Protein AF-A0A090M7R3-F1 (afdb_monomer_lite)

Structure (mmCIF, N/CA/C/O backbone):
data_AF-A0A090M7R3-F1
#
_entry.id   AF-A0A090M7R3-F1
#
loop_
_atom_site.group_PDB
_atom_site.id
_atom_site.type_symbol
_atom_site.label_atom_id
_atom_site.label_alt_id
_atom_site.label_comp_id
_atom_site.label_asym_id
_atom_site.label_entity_id
_atom_site.label_seq_id
_atom_site.pdbx_PDB_ins_code
_atom_site.Cartn_x
_atom_site.Cartn_y
_atom_site.Cartn_z
_atom_site.occupancy
_atom_site.B_iso_or_equiv
_atom_site.auth_seq_id
_atom_site.auth_comp_id
_atom_site.auth_asym_id
_atom_site.auth_atom_id
_atom_site.pdbx_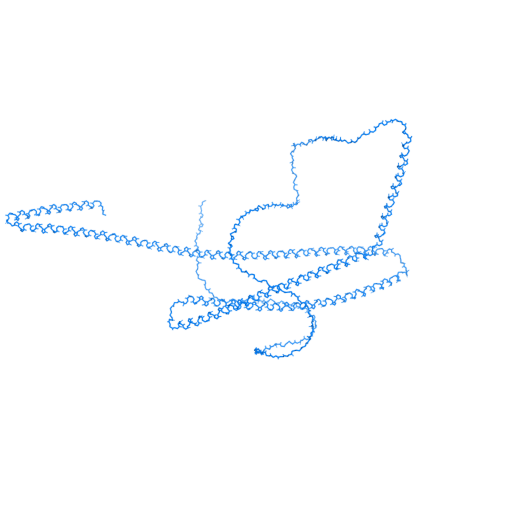PDB_model_num
ATOM 1 N N . MET A 1 1 ? 32.062 20.074 -54.751 1.00 52.44 1 MET A N 1
ATOM 2 C CA . MET A 1 1 ? 32.559 20.322 -56.121 1.00 52.44 1 MET A CA 1
ATOM 3 C C . MET A 1 1 ? 31.429 20.949 -56.916 1.00 52.44 1 MET A C 1
ATOM 5 O O . MET A 1 1 ? 30.383 20.323 -57.058 1.00 52.44 1 MET A O 1
ATOM 9 N N . THR A 1 2 ? 31.566 22.211 -57.304 1.00 64.62 2 THR A N 1
ATOM 10 C CA . THR A 1 2 ? 30.479 22.952 -57.955 1.00 64.62 2 THR A CA 1
ATOM 11 C C . THR A 1 2 ? 30.397 22.594 -59.444 1.00 64.62 2 THR A C 1
ATOM 13 O O . THR A 1 2 ? 31.370 22.126 -60.034 1.00 64.62 2 THR A O 1
ATOM 16 N N . LEU A 1 3 ? 29.242 22.816 -60.084 1.00 60.50 3 LEU A N 1
ATOM 17 C CA . LEU A 1 3 ? 29.067 22.643 -61.540 1.00 60.50 3 LEU A CA 1
ATOM 18 C C . LEU A 1 3 ? 30.106 23.433 -62.358 1.00 60.50 3 LEU A C 1
ATOM 20 O O . LEU A 1 3 ? 30.500 23.016 -63.443 1.00 60.50 3 LEU A O 1
ATOM 24 N N . ARG A 1 4 ? 30.589 24.550 -61.806 1.00 65.62 4 ARG A N 1
ATOM 25 C CA . ARG A 1 4 ? 31.608 25.407 -62.414 1.00 65.62 4 ARG A CA 1
ATOM 26 C C . ARG A 1 4 ? 32.982 24.733 -62.463 1.00 65.62 4 ARG A C 1
ATOM 28 O O . ARG A 1 4 ? 33.664 24.838 -63.478 1.00 65.62 4 ARG A O 1
ATOM 35 N N . ASP A 1 5 ? 33.333 23.984 -61.419 1.00 61.69 5 ASP A N 1
ATOM 36 C CA . ASP A 1 5 ? 34.605 23.254 -61.329 1.00 61.69 5 ASP A CA 1
ATOM 37 C C . ASP A 1 5 ? 34.645 22.071 -62.309 1.00 61.69 5 ASP A C 1
ATOM 39 O O . ASP A 1 5 ? 35.687 21.775 -62.891 1.00 61.69 5 ASP A O 1
ATOM 43 N N . ARG A 1 6 ? 33.495 21.421 -62.546 1.00 62.25 6 ARG A N 1
ATOM 44 C CA . ARG A 1 6 ? 33.372 20.342 -63.544 1.00 62.25 6 ARG A CA 1
ATOM 45 C C . ARG A 1 6 ? 33.555 20.858 -64.970 1.00 62.25 6 ARG A C 1
ATOM 47 O O . ARG A 1 6 ? 34.327 20.276 -65.724 1.00 62.25 6 ARG A O 1
ATOM 54 N N . ASN A 1 7 ? 32.917 21.978 -65.310 1.00 71.12 7 ASN A N 1
ATOM 55 C CA . ASN A 1 7 ? 33.027 22.566 -66.647 1.00 71.12 7 ASN A CA 1
ATOM 56 C C . ASN A 1 7 ? 34.453 23.055 -66.947 1.00 71.12 7 ASN A C 1
ATOM 58 O O . ASN A 1 7 ? 34.940 22.870 -68.059 1.00 71.12 7 ASN A O 1
ATOM 62 N N . ALA A 1 8 ? 35.145 23.633 -65.958 1.00 67.00 8 ALA A N 1
ATOM 63 C CA . ALA A 1 8 ? 36.537 24.051 -66.116 1.00 67.00 8 ALA A CA 1
ATOM 64 C C . ALA A 1 8 ? 37.472 22.852 -66.368 1.00 67.00 8 ALA A C 1
ATOM 66 O O . ALA A 1 8 ? 38.291 22.892 -67.289 1.00 67.00 8 ALA A O 1
ATOM 67 N N . ALA A 1 9 ? 37.303 21.759 -65.616 1.00 64.06 9 ALA A N 1
ATOM 68 C CA . ALA A 1 9 ? 38.081 20.538 -65.812 1.00 64.06 9 ALA A CA 1
ATOM 69 C C . ALA A 1 9 ? 37.839 19.912 -67.199 1.00 64.06 9 ALA A C 1
ATOM 71 O O . ALA A 1 9 ? 38.798 19.551 -67.877 1.00 64.06 9 ALA A O 1
ATOM 72 N N . GLU A 1 10 ? 36.588 19.848 -67.667 1.00 67.50 10 GLU A N 1
ATOM 73 C CA . GLU A 1 10 ? 36.268 19.330 -69.007 1.00 67.50 10 GLU A CA 1
ATOM 74 C C . GLU A 1 10 ? 36.893 20.161 -70.134 1.00 67.50 10 GLU A C 1
ATOM 76 O O . GLU A 1 10 ? 37.391 19.599 -71.112 1.00 67.50 10 GLU A O 1
ATOM 81 N N . THR A 1 11 ? 36.912 21.492 -70.001 1.00 71.94 11 THR A N 1
ATOM 82 C CA . THR A 1 11 ? 37.561 22.362 -70.996 1.00 71.94 11 THR A CA 1
ATOM 83 C C . THR A 1 11 ? 39.078 22.192 -71.024 1.00 71.94 11 THR A C 1
ATOM 85 O O . THR A 1 11 ? 39.667 22.204 -72.102 1.00 71.94 11 THR A O 1
ATOM 88 N N . MET A 1 12 ? 39.710 21.971 -69.868 1.00 67.50 12 MET A N 1
ATOM 89 C CA . MET A 1 12 ? 41.153 21.737 -69.787 1.00 67.50 12 MET A CA 1
ATOM 90 C C . MET A 1 12 ? 41.529 20.399 -70.438 1.00 67.50 12 MET A C 1
ATOM 92 O O . MET A 1 12 ? 42.394 20.362 -71.307 1.00 67.50 12 MET A O 1
ATOM 96 N N . TYR A 1 13 ? 40.784 19.332 -70.125 1.00 67.75 13 TYR A N 1
ATOM 97 C CA . TYR A 1 13 ? 40.975 18.014 -70.736 1.00 67.75 13 TYR A CA 1
ATOM 98 C C . TYR A 1 13 ? 40.784 18.030 -72.259 1.00 67.75 13 TYR A C 1
ATOM 100 O O . TYR A 1 13 ? 41.546 17.380 -72.971 1.00 67.75 13 TYR A O 1
ATOM 108 N N . ARG A 1 14 ? 39.797 18.770 -72.787 1.00 71.44 14 ARG A N 1
ATOM 109 C CA . ARG A 1 14 ? 39.617 18.902 -74.245 1.00 71.44 14 ARG A CA 1
ATOM 110 C C . ARG A 1 14 ? 40.792 19.608 -74.914 1.00 71.44 14 ARG A C 1
ATOM 112 O O . ARG A 1 14 ? 41.293 19.102 -75.914 1.00 71.44 14 ARG A O 1
ATOM 119 N N . ASN A 1 15 ? 41.257 20.718 -74.348 1.00 73.69 15 ASN A N 1
ATOM 120 C CA . ASN A 1 15 ? 42.380 21.471 -74.907 1.00 73.69 15 ASN A CA 1
ATOM 121 C C . ASN A 1 15 ? 43.685 20.656 -74.884 1.00 73.69 15 ASN A C 1
ATOM 123 O O . ASN A 1 15 ? 44.449 20.691 -75.850 1.00 73.69 15 ASN A O 1
ATOM 127 N N . ASP A 1 16 ? 43.909 19.871 -73.828 1.00 71.19 16 ASP A N 1
ATOM 128 C CA . ASP A 1 16 ? 45.069 18.982 -73.726 1.00 71.19 16 ASP A CA 1
ATOM 129 C C . ASP A 1 16 ? 45.014 17.854 -74.772 1.00 71.19 16 ASP A C 1
ATOM 131 O O . ASP A 1 16 ? 46.028 17.538 -75.397 1.00 71.19 16 ASP A O 1
ATOM 135 N N . ILE A 1 17 ? 43.829 17.289 -75.037 1.00 70.56 17 ILE A N 1
ATOM 136 C CA . ILE A 1 17 ? 43.627 16.270 -76.083 1.00 70.56 17 ILE A CA 1
ATOM 137 C C . ILE A 1 17 ? 43.855 16.861 -77.482 1.00 70.56 17 ILE A C 1
ATOM 139 O O . ILE A 1 17 ? 44.509 16.231 -78.318 1.00 70.56 17 ILE A O 1
ATOM 143 N N . GLU A 1 18 ? 43.352 18.067 -77.745 1.00 74.31 18 GLU A N 1
ATOM 144 C CA . GLU A 1 18 ? 43.515 18.745 -79.034 1.00 74.31 18 GLU A CA 1
ATOM 145 C C . GLU A 1 18 ? 44.986 19.097 -79.304 1.00 74.31 18 GLU A C 1
ATOM 147 O O . GLU A 1 18 ? 45.520 18.731 -80.357 1.00 74.31 18 GLU A O 1
ATOM 152 N N . GLY A 1 19 ? 45.688 19.695 -78.335 1.00 74.31 19 GLY A N 1
ATOM 153 C CA . GLY A 1 19 ? 47.118 20.004 -78.452 1.00 74.31 19 GLY A CA 1
ATOM 154 C C . GLY A 1 19 ? 47.991 18.755 -78.615 1.00 74.31 19 GLY A C 1
ATOM 155 O O . GLY A 1 19 ? 48.937 18.733 -79.410 1.00 74.31 19 GLY A O 1
ATOM 156 N N . PHE A 1 20 ? 47.633 17.673 -77.927 1.00 68.88 20 PHE A N 1
ATOM 157 C CA . PHE A 1 20 ? 48.304 16.387 -78.057 1.00 68.88 20 PHE A CA 1
ATOM 158 C C . PHE A 1 20 ? 48.081 15.750 -79.433 1.00 68.88 20 PHE A C 1
ATOM 160 O O . PHE A 1 20 ? 49.030 15.270 -80.054 1.00 68.88 20 PHE A O 1
ATOM 167 N N . SER A 1 21 ? 46.849 15.788 -79.949 1.00 74.38 21 SER A N 1
ATOM 168 C CA . SER A 1 21 ? 46.512 15.247 -81.271 1.00 74.38 21 SER A CA 1
ATOM 169 C C . SER A 1 21 ? 47.278 15.946 -82.401 1.00 74.38 21 SER A C 1
ATOM 171 O O . SER A 1 21 ? 47.771 15.281 -83.315 1.00 74.38 21 SER A O 1
ATOM 173 N N . ALA A 1 22 ? 47.475 17.263 -82.295 1.00 76.94 22 ALA A N 1
ATOM 174 C CA . ALA A 1 22 ? 48.275 18.037 -83.239 1.00 76.94 22 ALA A CA 1
ATOM 175 C C . ALA A 1 22 ? 49.771 17.666 -83.177 1.00 76.94 22 ALA A C 1
ATOM 177 O O . ALA A 1 22 ? 50.410 17.484 -84.215 1.00 76.94 22 ALA A O 1
ATOM 178 N N . SER A 1 23 ? 50.321 17.483 -81.971 1.00 75.44 23 SER A N 1
ATOM 179 C CA . SER A 1 23 ? 51.710 17.037 -81.763 1.00 75.44 23 SER A CA 1
ATOM 180 C C . SER A 1 23 ? 51.958 15.627 -82.316 1.00 75.44 23 SER A C 1
ATOM 182 O O . SER A 1 23 ? 52.967 15.369 -82.977 1.00 75.44 23 SER A O 1
ATOM 184 N N . LEU A 1 24 ? 51.000 14.722 -82.107 1.00 71.75 24 LEU A N 1
ATOM 185 C CA . LEU A 1 24 ? 51.016 13.344 -82.591 1.00 71.75 24 LEU A CA 1
ATOM 186 C C . LEU A 1 24 ? 51.032 13.274 -84.123 1.00 71.75 24 LEU A C 1
ATOM 188 O O . LEU A 1 24 ? 51.844 12.552 -84.701 1.00 71.75 24 LEU A O 1
ATOM 192 N N . LEU A 1 25 ? 50.157 14.048 -84.775 1.00 76.12 25 LEU A N 1
ATOM 193 C CA . LEU A 1 25 ? 50.083 14.150 -86.234 1.00 76.12 25 LEU A CA 1
ATOM 194 C C . LEU A 1 25 ? 51.375 14.735 -86.817 1.00 76.12 25 LEU A C 1
ATOM 196 O O . LEU A 1 25 ? 51.912 14.176 -87.770 1.00 76.12 25 LEU A O 1
ATOM 200 N N . GLY A 1 26 ? 51.944 15.764 -86.180 1.00 77.31 26 GLY A N 1
ATOM 201 C CA . GLY A 1 26 ? 53.227 16.340 -86.590 1.00 77.31 26 GLY A CA 1
ATOM 202 C C . GLY A 1 26 ? 54.393 15.342 -86.540 1.00 77.31 26 GLY A C 1
ATOM 203 O O . GLY A 1 26 ? 55.186 15.267 -87.480 1.00 77.31 26 GLY A O 1
ATOM 204 N N . LYS A 1 27 ? 54.485 14.518 -85.484 1.00 73.50 27 LYS A N 1
ATOM 205 C CA . LYS A 1 27 ? 55.501 13.449 -85.381 1.00 73.50 27 LYS A CA 1
ATOM 206 C C . LYS A 1 27 ? 55.290 12.346 -86.427 1.00 73.50 27 LYS A C 1
ATOM 208 O O . LYS A 1 27 ? 56.261 11.817 -86.970 1.00 73.50 27 LYS A O 1
ATOM 213 N N . LEU A 1 28 ? 54.033 12.009 -86.718 1.00 70.81 28 LEU A N 1
ATOM 214 C CA . LEU A 1 28 ? 53.645 11.024 -87.732 1.00 70.81 28 LEU A CA 1
ATOM 215 C C . LEU A 1 28 ? 54.036 11.471 -89.138 1.00 70.81 28 LEU A C 1
ATOM 217 O O . LEU A 1 28 ? 54.631 10.695 -89.883 1.00 70.81 28 LEU A O 1
ATOM 221 N N . ASP A 1 29 ? 53.738 12.719 -89.488 1.00 76.12 29 ASP A N 1
ATOM 222 C CA . ASP A 1 29 ? 54.040 13.266 -90.808 1.00 76.12 29 ASP A CA 1
ATOM 223 C C . ASP A 1 29 ? 55.552 13.442 -91.012 1.00 76.12 29 ASP A C 1
ATOM 225 O O . ASP A 1 29 ? 56.075 13.102 -92.077 1.00 76.12 29 ASP A O 1
ATOM 229 N N . ALA A 1 30 ? 56.291 13.822 -89.962 1.00 74.12 30 ALA A N 1
ATOM 230 C CA . ALA A 1 30 ? 57.753 13.834 -89.982 1.00 74.12 30 ALA A CA 1
ATOM 231 C C . ALA A 1 30 ? 58.340 12.429 -90.236 1.00 74.12 30 ALA A C 1
ATOM 233 O O . ALA A 1 30 ? 59.222 12.260 -91.080 1.00 74.12 30 ALA A O 1
ATOM 234 N N . ALA A 1 31 ? 57.824 11.391 -89.573 1.00 68.44 31 ALA A N 1
ATOM 235 C CA . ALA A 1 31 ? 58.311 10.021 -89.740 1.00 68.44 31 ALA A CA 1
ATOM 236 C C . ALA A 1 31 ? 57.903 9.380 -91.085 1.00 68.44 31 ALA A C 1
ATOM 238 O O . ALA A 1 31 ? 58.682 8.612 -91.660 1.00 68.44 31 ALA A O 1
ATOM 239 N N . ARG A 1 32 ? 56.732 9.748 -91.631 1.00 70.12 32 ARG A N 1
ATOM 240 C CA . ARG A 1 32 ? 56.309 9.396 -93.001 1.00 70.12 32 ARG A CA 1
ATOM 241 C C . ARG A 1 32 ? 57.237 10.004 -94.048 1.00 70.12 32 ARG A C 1
ATOM 243 O O . ARG A 1 32 ? 57.663 9.301 -94.959 1.00 70.12 32 ARG A O 1
ATOM 250 N N . SER A 1 33 ? 57.607 11.277 -93.884 1.00 74.25 33 SER A N 1
ATOM 251 C CA . SER A 1 33 ? 58.511 11.972 -94.813 1.00 74.25 33 SER A CA 1
ATOM 252 C C . SER A 1 33 ? 59.923 11.360 -94.862 1.00 74.25 33 SER A C 1
ATOM 254 O O . SER A 1 33 ? 60.611 11.468 -95.873 1.00 74.25 33 SER A O 1
ATOM 256 N N . ALA A 1 34 ? 60.326 10.645 -93.803 1.00 76.12 34 ALA A N 1
ATOM 257 C CA . ALA A 1 34 ? 61.606 9.946 -93.692 1.00 76.12 34 ALA A CA 1
ATOM 258 C C . ALA A 1 34 ? 61.572 8.462 -94.131 1.00 76.12 34 ALA A C 1
ATOM 260 O O . ALA A 1 34 ? 62.570 7.763 -93.963 1.00 76.12 34 ALA A O 1
ATOM 261 N N . GLY A 1 35 ? 60.443 7.947 -94.639 1.00 71.56 35 GLY A N 1
ATOM 262 C CA . GLY A 1 35 ? 60.320 6.563 -95.126 1.00 71.56 35 GLY A CA 1
ATOM 263 C C . GLY A 1 35 ? 60.264 5.468 -94.045 1.00 71.56 35 GLY A C 1
ATOM 264 O O . GLY A 1 35 ? 60.309 4.286 -94.382 1.00 71.56 35 GLY A O 1
ATOM 265 N N . ARG A 1 36 ? 60.141 5.820 -92.754 1.00 76.00 36 ARG A N 1
ATOM 266 C CA . ARG A 1 36 ? 60.159 4.885 -91.604 1.00 76.00 36 ARG A CA 1
ATOM 267 C C . ARG A 1 36 ? 58.757 4.617 -91.044 1.00 76.00 36 ARG A C 1
ATOM 269 O O . ARG A 1 36 ? 58.469 4.855 -89.873 1.00 76.00 36 ARG A O 1
ATOM 276 N N . TYR A 1 37 ? 57.870 4.115 -91.899 1.00 74.00 37 TYR A N 1
ATOM 277 C CA . TYR A 1 37 ? 56.444 3.938 -91.593 1.00 74.00 37 TYR A CA 1
ATOM 278 C C . TYR A 1 37 ? 56.167 3.003 -90.404 1.00 74.00 37 TYR A C 1
ATOM 280 O O . TYR A 1 37 ? 55.334 3.330 -89.562 1.00 74.00 37 TYR A O 1
ATOM 288 N N . GLY A 1 38 ? 56.901 1.890 -90.285 1.00 76.56 38 GLY A N 1
ATOM 289 C CA . GLY A 1 38 ? 56.720 0.945 -89.175 1.00 76.56 38 GLY A CA 1
ATOM 290 C C . GLY A 1 38 ? 57.105 1.528 -87.810 1.00 76.56 38 GLY A C 1
ATOM 291 O O . GLY A 1 38 ? 56.408 1.312 -86.823 1.00 76.56 38 GLY A O 1
ATOM 292 N N . GLU A 1 39 ? 58.172 2.329 -87.743 1.00 77.19 39 GLU A N 1
ATOM 293 C CA . GLU A 1 39 ? 58.585 3.000 -86.501 1.00 77.19 39 GLU A CA 1
ATOM 294 C C . GLU A 1 39 ? 57.583 4.087 -86.085 1.00 77.19 39 GLU A C 1
ATOM 296 O O . GLU A 1 39 ? 57.269 4.212 -84.900 1.00 77.19 39 GLU A O 1
ATOM 301 N N . ALA A 1 40 ? 57.042 4.831 -87.057 1.00 76.56 40 ALA A N 1
ATOM 302 C CA . ALA A 1 40 ? 56.012 5.847 -86.839 1.00 76.56 40 ALA A CA 1
ATOM 303 C C . ALA A 1 40 ? 54.716 5.248 -86.275 1.00 76.56 40 ALA A C 1
ATOM 305 O O . ALA A 1 40 ? 54.123 5.787 -85.341 1.00 76.56 40 ALA A O 1
ATOM 306 N N . GLU A 1 41 ? 54.285 4.114 -86.827 1.00 81.62 41 GLU A N 1
ATOM 307 C CA . GLU A 1 41 ? 53.083 3.408 -86.392 1.00 81.62 41 GLU A CA 1
ATOM 308 C C . GLU A 1 41 ? 53.258 2.795 -84.998 1.00 81.62 41 GLU A C 1
ATOM 310 O O . GLU A 1 41 ? 52.387 2.945 -84.143 1.00 81.62 41 GLU A O 1
ATOM 315 N N . ILE A 1 42 ? 54.415 2.189 -84.715 1.00 84.06 42 ILE A N 1
ATOM 316 C CA . ILE A 1 42 ? 54.730 1.676 -83.376 1.00 84.06 42 ILE A CA 1
ATOM 317 C C . ILE A 1 42 ? 54.767 2.817 -82.349 1.00 84.06 42 ILE A C 1
ATOM 319 O O . ILE A 1 42 ? 54.251 2.654 -81.242 1.00 84.06 42 ILE A O 1
ATOM 323 N N . ALA A 1 43 ? 55.347 3.973 -82.687 1.00 80.81 43 ALA A N 1
ATOM 324 C CA . ALA A 1 43 ? 55.360 5.144 -81.808 1.00 80.81 43 ALA A CA 1
ATOM 325 C C . ALA A 1 43 ? 53.940 5.664 -81.536 1.00 80.81 43 ALA A C 1
ATOM 327 O O . ALA A 1 43 ? 53.577 5.871 -80.378 1.00 80.81 43 ALA A O 1
ATOM 328 N N . LEU A 1 44 ? 53.109 5.769 -82.577 1.00 83.06 44 LEU A N 1
ATOM 329 C CA . LEU A 1 44 ? 51.699 6.137 -82.460 1.00 83.06 44 LEU A CA 1
ATOM 330 C C . LEU A 1 44 ? 50.927 5.172 -81.552 1.00 83.06 44 LEU A C 1
ATOM 332 O O . LEU A 1 44 ? 50.149 5.605 -80.705 1.00 83.06 44 LEU A O 1
ATOM 336 N N . LEU A 1 45 ? 51.116 3.864 -81.736 1.00 87.50 45 LEU A N 1
ATOM 337 C CA . LEU A 1 45 ? 50.445 2.840 -80.937 1.00 87.50 45 LEU A CA 1
ATOM 338 C C . LEU A 1 45 ? 50.886 2.892 -79.472 1.00 87.50 45 LEU A C 1
ATOM 340 O O . LEU A 1 45 ? 50.037 2.799 -78.589 1.00 87.50 45 LEU A O 1
ATOM 344 N N . LYS A 1 46 ? 52.180 3.104 -79.202 1.00 87.44 46 LYS A N 1
ATOM 345 C CA . LYS A 1 46 ? 52.697 3.306 -77.838 1.00 87.44 46 LYS A CA 1
ATOM 346 C C . LYS A 1 46 ? 52.083 4.537 -77.177 1.00 87.44 46 LYS A C 1
ATOM 348 O O . LYS A 1 46 ? 51.701 4.474 -76.014 1.00 87.44 46 LYS A O 1
ATOM 353 N N . GLU A 1 47 ? 51.962 5.632 -77.917 1.00 84.44 47 GLU A N 1
ATOM 354 C CA . GLU A 1 47 ? 51.427 6.897 -77.417 1.00 84.44 47 GLU A CA 1
ATOM 355 C C . GLU A 1 47 ? 49.905 6.811 -77.175 1.00 84.44 47 GLU A C 1
ATOM 357 O O . GLU A 1 47 ? 49.427 7.199 -76.110 1.00 84.44 47 GLU A O 1
ATOM 362 N N . LYS A 1 48 ? 49.147 6.167 -78.076 1.00 87.56 48 LYS A N 1
ATOM 363 C CA . LYS A 1 48 ? 47.724 5.836 -77.857 1.00 87.56 48 LYS A CA 1
ATOM 364 C C . LYS A 1 48 ? 47.520 4.921 -76.650 1.00 87.56 48 LYS A C 1
ATOM 366 O O . LYS A 1 48 ? 46.620 5.161 -75.849 1.00 87.56 48 LYS A O 1
ATOM 371 N N . LEU A 1 49 ? 48.350 3.886 -76.506 1.00 91.50 49 LEU A N 1
ATOM 372 C CA . LEU A 1 49 ? 48.295 2.984 -75.357 1.00 91.50 49 LEU A CA 1
ATOM 373 C C . LEU A 1 49 ? 48.582 3.738 -74.053 1.00 91.50 49 LEU A C 1
ATOM 375 O O . LEU A 1 49 ? 47.871 3.534 -73.075 1.00 91.50 49 LEU A O 1
ATOM 379 N N . ALA A 1 50 ? 49.564 4.644 -74.047 1.00 88.44 50 ALA A N 1
ATOM 380 C CA . ALA A 1 50 ? 49.887 5.463 -72.882 1.00 88.44 50 ALA A CA 1
ATOM 381 C C . ALA A 1 50 ? 48.706 6.346 -72.440 1.00 88.44 50 ALA A C 1
ATOM 383 O O . ALA A 1 50 ? 48.434 6.408 -71.244 1.00 88.44 50 ALA A O 1
ATOM 384 N N . ILE A 1 51 ? 47.967 6.956 -73.379 1.00 87.19 51 ILE A N 1
ATOM 385 C CA . ILE A 1 51 ? 46.746 7.727 -73.070 1.00 87.19 51 ILE A CA 1
ATOM 386 C C . ILE A 1 51 ? 45.666 6.838 -72.453 1.00 87.19 51 ILE A C 1
ATOM 388 O O . ILE A 1 51 ? 45.035 7.215 -71.472 1.00 87.19 51 ILE A O 1
ATOM 392 N N . VAL A 1 52 ? 45.424 5.655 -73.022 1.00 92.25 52 VAL A N 1
ATOM 393 C CA . VAL A 1 52 ? 44.394 4.746 -72.495 1.00 92.25 52 VAL A CA 1
ATOM 394 C C . VAL A 1 52 ? 44.766 4.274 -71.090 1.00 92.25 52 VAL A C 1
ATOM 396 O O . VAL A 1 52 ? 43.912 4.253 -70.206 1.00 92.25 52 VAL A O 1
ATOM 399 N N . VAL A 1 53 ? 46.038 3.937 -70.859 1.00 94.25 53 VAL A N 1
ATOM 400 C CA . VAL A 1 53 ? 46.532 3.527 -69.539 1.00 94.25 53 VAL A CA 1
ATOM 401 C C . VAL A 1 53 ? 46.434 4.673 -68.532 1.00 94.25 53 VAL A C 1
ATOM 403 O O . VAL A 1 53 ? 45.986 4.435 -67.412 1.00 94.25 53 VAL A O 1
ATOM 406 N N . SER A 1 54 ? 46.795 5.906 -68.905 1.00 89.50 54 SER A N 1
ATOM 407 C CA . SER A 1 54 ? 46.689 7.061 -68.004 1.00 89.50 54 SER A CA 1
ATOM 408 C C . SER A 1 54 ? 45.234 7.421 -67.698 1.00 89.50 54 SER A C 1
ATOM 410 O O . SER A 1 54 ? 44.913 7.642 -66.534 1.00 89.50 54 SER A O 1
ATOM 412 N N . ALA A 1 55 ? 44.341 7.384 -68.692 1.00 87.69 55 ALA A N 1
ATOM 413 C CA . ALA A 1 55 ? 42.907 7.602 -68.507 1.00 87.69 55 ALA A CA 1
ATOM 414 C C . ALA A 1 55 ? 42.271 6.520 -67.618 1.00 87.69 55 ALA A C 1
ATOM 416 O O . ALA A 1 55 ? 41.463 6.818 -66.737 1.00 87.69 55 ALA A O 1
ATOM 417 N N . PHE A 1 56 ? 42.661 5.254 -67.802 1.00 94.81 56 PHE A N 1
ATOM 418 C CA . PHE A 1 56 ? 42.208 4.167 -66.939 1.00 94.81 56 PHE A CA 1
ATOM 419 C C . PHE A 1 56 ? 42.747 4.320 -65.513 1.00 94.81 56 PHE A C 1
ATOM 421 O O . PHE A 1 56 ? 42.000 4.128 -64.557 1.00 94.81 56 PHE A O 1
ATOM 428 N N . ALA A 1 57 ? 44.015 4.709 -65.352 1.00 93.75 57 ALA A N 1
ATOM 429 C CA . ALA A 1 57 ? 44.607 4.979 -64.046 1.00 93.75 57 ALA A CA 1
ATOM 430 C C . ALA A 1 57 ? 43.924 6.162 -63.338 1.00 93.75 57 ALA A C 1
ATOM 432 O O . ALA A 1 57 ? 43.640 6.063 -62.146 1.00 93.75 57 ALA A O 1
ATOM 433 N N . SER A 1 58 ? 43.594 7.243 -64.056 1.00 90.94 58 SER A N 1
ATOM 434 C CA . SER A 1 58 ? 42.876 8.387 -63.484 1.00 90.94 58 SER A CA 1
ATOM 435 C C . SER A 1 58 ? 41.441 8.039 -63.096 1.00 90.94 58 SER A C 1
ATOM 437 O O . SER A 1 58 ? 40.992 8.427 -62.021 1.00 90.94 58 SER A O 1
ATOM 439 N N . GLU A 1 59 ? 40.722 7.277 -63.928 1.00 92.62 59 GLU A N 1
ATOM 440 C CA . GLU A 1 59 ? 39.356 6.844 -63.610 1.00 92.62 59 GLU A CA 1
ATOM 441 C C . GLU A 1 59 ? 39.351 5.846 -62.446 1.00 92.62 59 GLU A C 1
ATOM 443 O O . GLU A 1 59 ? 38.481 5.906 -61.578 1.00 92.62 59 GLU A O 1
ATOM 448 N N . ARG A 1 60 ? 40.356 4.965 -62.376 1.00 95.38 60 ARG A N 1
ATOM 449 C CA . ARG A 1 60 ? 40.562 4.076 -61.231 1.00 95.38 60 ARG A CA 1
ATOM 450 C C . ARG A 1 60 ? 40.822 4.867 -59.950 1.00 95.38 60 ARG A C 1
ATOM 452 O O . ARG A 1 60 ? 40.128 4.624 -58.972 1.00 95.38 60 ARG A O 1
ATOM 459 N N . ALA A 1 61 ? 41.748 5.826 -59.963 1.00 94.88 61 ALA A N 1
ATOM 460 C CA . ALA A 1 61 ? 42.043 6.665 -58.799 1.00 94.88 61 ALA A CA 1
ATOM 461 C C . ALA A 1 61 ? 40.816 7.479 -58.355 1.00 94.88 61 ALA A C 1
ATOM 463 O O . ALA A 1 61 ? 40.545 7.612 -57.164 1.00 94.88 61 ALA A O 1
ATOM 464 N N . LYS A 1 62 ? 40.023 7.978 -59.312 1.00 95.50 62 LYS A N 1
ATOM 465 C CA . LYS A 1 62 ? 38.755 8.658 -59.031 1.00 95.50 62 LYS A CA 1
ATOM 466 C C . LYS A 1 62 ? 37.745 7.725 -58.358 1.00 95.50 62 LYS A C 1
ATOM 468 O O . LYS A 1 62 ? 37.159 8.105 -57.350 1.00 95.50 62 LYS A O 1
ATOM 473 N N . ARG A 1 63 ? 37.565 6.505 -58.877 1.00 94.31 63 ARG A N 1
ATOM 474 C CA . ARG A 1 63 ? 36.683 5.486 -58.277 1.00 94.31 63 ARG A CA 1
ATOM 475 C C . ARG A 1 63 ? 37.146 5.080 -56.882 1.00 94.31 63 ARG A C 1
ATOM 477 O O . ARG A 1 63 ? 36.314 4.937 -55.995 1.00 94.31 63 ARG A O 1
ATOM 484 N N . GLU A 1 64 ? 38.449 4.905 -56.685 1.00 96.50 64 GLU A N 1
ATOM 485 C CA . GLU A 1 64 ? 39.037 4.614 -55.373 1.00 96.50 64 GLU A CA 1
ATOM 486 C C . GLU A 1 64 ? 38.741 5.759 -54.389 1.00 96.50 64 GLU A C 1
ATOM 488 O O . GLU A 1 64 ? 38.209 5.501 -53.312 1.00 96.50 64 GLU A O 1
ATOM 493 N N . GLY A 1 65 ? 38.925 7.020 -54.798 1.00 96.06 65 GLY A N 1
ATOM 494 C CA . GLY A 1 65 ? 38.574 8.185 -53.979 1.00 96.06 65 GLY A CA 1
ATOM 495 C C . GLY A 1 65 ? 37.075 8.309 -53.667 1.00 96.06 65 GLY A C 1
ATOM 496 O O . GLY A 1 65 ? 36.704 8.639 -52.543 1.00 96.06 65 GLY A O 1
ATOM 497 N N . GLU A 1 66 ? 36.190 8.012 -54.624 1.00 95.81 66 GLU A N 1
ATOM 498 C CA . GLU A 1 66 ? 34.736 7.975 -54.393 1.00 95.81 66 GLU A CA 1
ATOM 499 C C . GLU A 1 66 ? 34.353 6.871 -53.395 1.00 95.81 66 GLU A C 1
ATOM 501 O O . GLU A 1 66 ? 33.545 7.104 -52.495 1.00 95.81 66 GLU A O 1
ATOM 506 N N . MET A 1 67 ? 34.964 5.689 -53.505 1.00 95.81 67 MET A N 1
ATOM 507 C CA . MET A 1 67 ? 34.743 4.584 -52.569 1.00 95.81 67 MET A CA 1
ATOM 508 C C . MET A 1 67 ? 35.269 4.901 -51.164 1.00 95.81 67 MET A C 1
ATOM 510 O O . MET A 1 67 ? 34.598 4.585 -50.184 1.00 95.81 67 MET A O 1
ATOM 514 N N . GLU A 1 68 ? 36.424 5.558 -51.042 1.00 97.25 68 GLU A N 1
ATOM 515 C CA . GLU A 1 68 ? 36.958 6.034 -49.759 1.00 97.25 68 GLU A CA 1
ATOM 516 C C . GLU A 1 68 ? 36.071 7.119 -49.131 1.00 97.25 68 GLU A C 1
ATOM 518 O O . GLU A 1 68 ? 35.810 7.094 -47.923 1.00 97.25 68 GLU A O 1
ATOM 523 N N . ALA A 1 69 ? 35.537 8.040 -49.939 1.00 95.94 69 ALA A N 1
ATOM 524 C CA . ALA A 1 69 ? 34.596 9.056 -49.476 1.00 95.94 69 ALA A CA 1
ATOM 525 C C . ALA A 1 69 ? 33.283 8.424 -48.980 1.00 95.94 69 ALA A C 1
ATOM 527 O O . ALA A 1 69 ? 32.807 8.760 -47.898 1.00 95.94 69 ALA A O 1
ATOM 528 N N . LEU A 1 70 ? 32.735 7.450 -49.712 1.00 97.25 70 LEU A N 1
ATOM 529 C CA . LEU A 1 70 ? 31.557 6.698 -49.270 1.00 97.25 70 LEU A CA 1
ATOM 530 C C . LEU A 1 70 ? 31.839 5.887 -48.000 1.00 97.25 70 LEU A C 1
ATOM 532 O O . LEU A 1 70 ? 31.014 5.867 -47.089 1.00 97.25 70 LEU A O 1
ATOM 536 N N . ALA A 1 71 ? 33.009 5.252 -47.901 1.00 96.62 71 ALA A N 1
ATOM 537 C CA . ALA A 1 71 ? 33.398 4.498 -46.715 1.00 96.62 71 ALA A CA 1
ATOM 538 C C . ALA A 1 71 ? 33.579 5.400 -45.485 1.00 96.62 71 ALA A C 1
ATOM 540 O O . ALA A 1 71 ? 33.196 5.011 -44.382 1.00 96.62 71 ALA A O 1
ATOM 541 N N . SER A 1 72 ? 34.143 6.599 -45.654 1.00 96.88 72 SER A N 1
ATOM 542 C CA . SER A 1 72 ? 34.281 7.561 -44.557 1.00 96.88 72 SER A CA 1
ATOM 543 C C . SER A 1 72 ? 32.925 8.115 -44.110 1.00 96.88 72 SER A C 1
ATOM 545 O O . SER A 1 72 ? 32.661 8.102 -42.910 1.00 96.88 72 SER A O 1
ATOM 547 N N . ALA A 1 73 ? 32.030 8.471 -45.039 1.00 97.31 73 ALA A N 1
ATOM 548 C CA . ALA A 1 73 ? 30.659 8.883 -44.722 1.00 97.31 73 ALA A CA 1
ATOM 549 C C . ALA A 1 73 ? 29.857 7.775 -44.011 1.00 97.31 73 ALA A C 1
ATOM 551 O O . ALA A 1 73 ? 29.186 8.021 -43.011 1.00 97.31 73 ALA A O 1
ATOM 552 N N . ALA A 1 74 ? 29.977 6.523 -44.461 1.00 97.44 74 ALA A N 1
ATOM 553 C CA . ALA A 1 74 ? 29.317 5.397 -43.803 1.00 97.44 74 ALA A CA 1
ATOM 554 C C . ALA A 1 74 ? 29.834 5.176 -42.370 1.00 97.44 74 ALA A C 1
ATOM 556 O O . ALA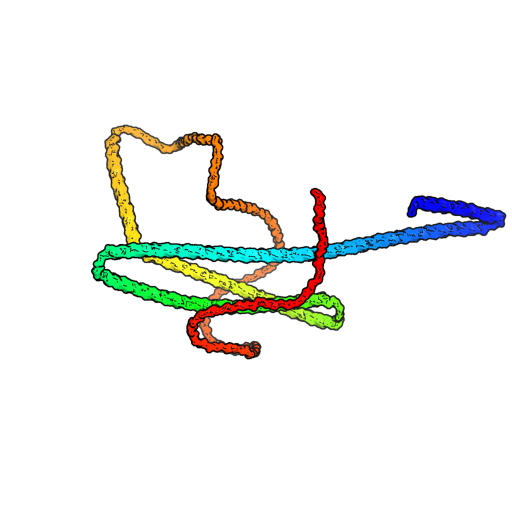 A 1 74 ? 29.058 4.834 -41.479 1.00 97.44 74 ALA A O 1
ATOM 557 N N . ARG A 1 75 ? 31.136 5.390 -42.123 1.00 97.69 75 ARG A N 1
ATOM 558 C CA . ARG A 1 75 ? 31.719 5.304 -40.773 1.00 97.69 75 ARG A CA 1
ATOM 559 C C . ARG A 1 75 ? 31.217 6.417 -39.860 1.00 97.69 75 ARG A C 1
ATOM 561 O O . ARG A 1 75 ? 30.914 6.130 -38.705 1.00 97.69 75 ARG A O 1
ATOM 568 N N . THR A 1 76 ? 31.109 7.651 -40.354 1.00 97.94 76 THR A N 1
ATOM 569 C CA . THR A 1 76 ? 30.574 8.762 -39.554 1.00 97.94 76 THR A CA 1
ATOM 570 C C . THR A 1 76 ? 29.110 8.521 -39.205 1.00 97.94 76 THR A C 1
ATOM 572 O O . THR A 1 76 ? 28.765 8.560 -38.027 1.00 97.94 76 THR A O 1
ATOM 575 N N . GLU A 1 77 ? 28.277 8.135 -40.177 1.00 97.69 77 GLU A N 1
ATOM 576 C CA . GLU A 1 77 ? 26.869 7.795 -39.921 1.00 97.69 77 GLU A CA 1
ATOM 577 C C . GLU A 1 77 ? 26.717 6.648 -38.914 1.00 97.69 77 GLU A C 1
ATOM 579 O O . GLU A 1 77 ? 25.838 6.676 -38.052 1.00 97.69 77 GLU A O 1
ATOM 584 N N . LEU A 1 78 ? 27.569 5.623 -39.008 1.00 97.88 78 LEU A N 1
ATOM 585 C CA . LEU A 1 78 ? 27.559 4.509 -38.066 1.00 97.88 78 LEU A CA 1
ATOM 586 C C . LEU A 1 78 ? 27.923 4.983 -36.654 1.00 97.88 78 LEU A C 1
ATOM 588 O O . LEU A 1 78 ? 27.205 4.653 -35.713 1.00 97.88 78 LEU A O 1
ATOM 592 N N . SER A 1 79 ? 28.955 5.818 -36.510 1.00 97.56 79 SER A N 1
ATOM 593 C CA . SER A 1 79 ? 29.347 6.371 -35.208 1.00 97.56 79 SER A CA 1
ATOM 594 C C . SER A 1 79 ? 28.274 7.277 -34.588 1.00 97.56 79 SER A C 1
ATOM 596 O O . SER A 1 79 ? 28.027 7.209 -33.385 1.00 97.56 79 SER A O 1
ATOM 598 N N . GLU A 1 80 ? 27.565 8.069 -35.398 1.00 97.81 80 GLU A N 1
ATOM 599 C CA . GLU A 1 80 ? 26.448 8.903 -34.940 1.00 97.81 80 GLU A CA 1
ATOM 600 C C . GLU A 1 80 ? 25.269 8.047 -34.462 1.00 97.81 80 GLU A C 1
ATOM 602 O O . GLU A 1 80 ? 24.680 8.319 -33.413 1.00 97.81 80 GLU A O 1
ATOM 607 N N . ARG A 1 81 ? 24.947 6.966 -35.188 1.00 98.00 81 ARG A N 1
ATOM 608 C CA . ARG A 1 81 ? 23.907 6.011 -34.776 1.00 98.00 81 ARG A CA 1
ATOM 609 C C . ARG A 1 81 ? 24.283 5.273 -33.496 1.00 98.00 81 ARG A C 1
ATOM 611 O O . ARG A 1 81 ? 23.423 5.087 -32.638 1.00 98.00 81 ARG A O 1
ATOM 618 N N . GLU A 1 82 ? 25.541 4.868 -33.344 1.00 98.00 82 GLU A N 1
ATOM 619 C CA . GLU A 1 82 ? 26.039 4.230 -32.120 1.00 98.00 82 GLU A CA 1
ATOM 620 C C . GLU A 1 82 ? 25.986 5.177 -30.918 1.00 98.00 82 GLU A C 1
ATOM 622 O O . GLU A 1 82 ? 25.588 4.762 -29.823 1.00 98.00 82 GLU A O 1
ATOM 627 N N . TYR A 1 83 ? 26.313 6.456 -31.121 1.00 98.44 83 TYR A N 1
ATOM 628 C CA . TYR A 1 83 ? 26.173 7.486 -30.097 1.00 98.44 83 TYR A CA 1
ATOM 629 C C . TYR A 1 83 ? 24.706 7.688 -29.694 1.00 98.44 83 TYR A C 1
ATOM 631 O O . TYR A 1 83 ? 24.379 7.603 -28.509 1.00 98.44 83 TYR A O 1
ATOM 639 N N . ALA A 1 84 ? 23.803 7.861 -30.664 1.00 97.75 84 ALA A N 1
ATOM 640 C CA . ALA A 1 84 ? 22.371 8.022 -30.404 1.00 97.75 84 ALA A CA 1
ATOM 641 C C . ALA A 1 84 ? 21.775 6.806 -29.673 1.00 97.75 84 ALA A C 1
ATOM 643 O O . ALA A 1 84 ? 21.013 6.950 -28.717 1.00 97.75 84 ALA A O 1
ATOM 644 N N . LEU A 1 85 ? 22.171 5.597 -30.075 1.00 97.88 85 LEU A N 1
ATOM 645 C CA . LEU A 1 85 ? 21.753 4.357 -29.429 1.00 97.88 85 LEU A CA 1
ATOM 646 C C . LEU A 1 85 ? 22.285 4.256 -27.992 1.00 97.88 85 LEU A C 1
ATOM 648 O O . LEU A 1 85 ? 21.567 3.793 -27.105 1.00 97.88 85 LEU A O 1
ATOM 652 N N . SER A 1 86 ? 23.516 4.704 -27.743 1.00 98.00 86 SER A N 1
ATOM 653 C CA . SER A 1 86 ? 24.094 4.747 -26.395 1.00 98.00 86 SER A CA 1
ATOM 654 C C . SER A 1 86 ? 23.376 5.761 -25.498 1.00 98.00 86 SER A C 1
ATOM 656 O O . SER A 1 86 ? 23.067 5.427 -24.355 1.00 98.00 86 SER A O 1
ATOM 658 N N . SER A 1 87 ? 23.024 6.939 -26.029 1.00 98.00 87 SER A N 1
ATOM 659 C CA . SER A 1 87 ? 22.205 7.944 -25.329 1.00 98.00 87 SER A CA 1
ATOM 660 C C . SER A 1 87 ? 20.832 7.386 -24.956 1.00 98.00 87 SER A C 1
ATOM 662 O O . SER A 1 87 ? 20.459 7.387 -23.787 1.00 98.00 87 SER A O 1
ATOM 664 N N . ALA A 1 88 ? 20.119 6.787 -25.915 1.00 97.69 88 ALA A N 1
ATOM 665 C CA . ALA A 1 88 ? 18.800 6.204 -25.670 1.00 97.69 88 ALA A CA 1
ATOM 666 C C . ALA A 1 88 ? 18.842 5.054 -24.644 1.00 97.69 88 ALA A C 1
ATOM 668 O O . ALA A 1 88 ? 17.920 4.881 -23.847 1.00 97.69 88 ALA A O 1
ATOM 669 N N . ARG A 1 89 ? 19.920 4.254 -24.628 1.00 97.94 89 ARG A N 1
ATOM 670 C CA . ARG A 1 89 ? 20.128 3.217 -23.601 1.00 97.94 89 ARG A CA 1
ATOM 671 C C . ARG A 1 89 ? 20.330 3.815 -22.212 1.00 97.94 89 ARG A C 1
ATOM 673 O O . ARG A 1 89 ? 19.820 3.243 -21.247 1.00 97.94 89 ARG A O 1
ATOM 680 N N . LEU A 1 90 ? 21.061 4.924 -22.111 1.00 98.06 90 LEU A N 1
ATOM 681 C CA . LEU A 1 90 ? 21.259 5.633 -20.850 1.00 98.06 90 LEU A CA 1
ATOM 682 C C . LEU A 1 90 ? 19.927 6.192 -20.336 1.00 98.06 90 LEU A C 1
ATOM 684 O O . LEU A 1 90 ? 19.538 5.854 -19.219 1.00 98.06 90 LEU A O 1
ATOM 688 N N . GLU A 1 91 ? 19.179 6.908 -21.176 1.00 98.06 91 GLU A N 1
ATOM 689 C CA . GLU A 1 91 ? 17.849 7.449 -20.848 1.00 98.06 91 GLU A CA 1
ATOM 690 C C . GLU A 1 91 ? 16.873 6.348 -20.406 1.00 98.06 91 GLU A C 1
ATOM 692 O O . GLU A 1 91 ? 16.187 6.467 -19.392 1.00 98.06 91 GLU A O 1
ATOM 697 N N . LEU A 1 92 ? 16.854 5.210 -21.107 1.00 97.38 92 LEU A N 1
ATOM 698 C CA . LEU A 1 92 ? 16.038 4.055 -20.728 1.00 97.38 92 LEU A CA 1
ATOM 699 C C . LEU A 1 92 ? 16.469 3.452 -19.380 1.00 97.38 92 LEU A C 1
ATOM 701 O O . LEU A 1 92 ? 15.629 2.977 -18.611 1.00 97.38 92 LEU A O 1
ATOM 705 N N . SER A 1 93 ? 17.767 3.456 -19.067 1.00 98.19 93 SER A N 1
ATOM 706 C CA . SER A 1 93 ? 18.265 3.003 -17.765 1.00 98.19 93 SER A CA 1
ATOM 707 C C . SER A 1 93 ? 17.865 3.953 -16.630 1.00 98.19 93 SER A C 1
ATOM 709 O O . SER A 1 93 ? 17.498 3.487 -15.550 1.00 98.19 93 SER A O 1
ATOM 711 N N . GLU A 1 94 ? 17.859 5.262 -16.884 1.00 98.19 94 GLU A N 1
ATOM 712 C CA . GLU A 1 94 ? 17.420 6.293 -15.941 1.00 98.19 94 GLU A CA 1
ATOM 713 C C . GLU A 1 94 ? 15.912 6.215 -15.704 1.00 98.19 94 GLU A C 1
ATOM 715 O O . GLU A 1 94 ? 15.481 6.151 -14.553 1.00 98.19 94 GLU A O 1
ATOM 720 N N . ALA A 1 95 ? 15.113 6.084 -16.766 1.00 97.94 95 ALA A N 1
ATOM 721 C CA . ALA A 1 95 ? 13.671 5.879 -16.666 1.00 97.94 95 ALA A CA 1
ATOM 722 C C . ALA A 1 95 ? 13.329 4.627 -15.841 1.00 97.94 95 ALA A C 1
ATOM 724 O O . ALA A 1 95 ? 12.472 4.671 -14.962 1.00 97.94 95 ALA A O 1
ATOM 725 N N . ARG A 1 96 ? 14.050 3.516 -16.047 1.00 97.88 96 ARG A N 1
ATOM 726 C CA . ARG A 1 96 ? 13.881 2.295 -15.238 1.00 97.88 96 ARG A CA 1
ATOM 727 C C . ARG A 1 96 ? 14.242 2.499 -13.768 1.00 97.88 96 ARG A C 1
ATOM 729 O O . ARG A 1 96 ? 13.596 1.910 -12.908 1.00 97.88 96 ARG A O 1
ATOM 736 N N . ARG A 1 97 ? 15.271 3.296 -13.462 1.00 98.38 97 ARG A N 1
ATOM 737 C CA . ARG A 1 97 ? 15.609 3.647 -12.071 1.00 98.38 97 ARG A CA 1
ATOM 738 C C . ARG A 1 97 ? 14.517 4.507 -11.441 1.00 98.38 97 ARG A C 1
ATOM 740 O O . ARG A 1 97 ? 14.131 4.231 -10.312 1.00 98.38 97 ARG A O 1
ATOM 747 N N . LEU A 1 98 ? 13.998 5.494 -12.171 1.00 98.50 98 LEU A N 1
ATOM 748 C CA . LEU A 1 98 ? 12.901 6.346 -11.707 1.00 98.50 98 LEU A CA 1
ATOM 749 C C . LEU A 1 98 ? 11.633 5.537 -11.424 1.00 98.50 98 LEU A C 1
ATOM 751 O O . LEU A 1 98 ? 11.031 5.735 -10.377 1.00 98.50 98 LEU A O 1
ATOM 755 N N . ILE A 1 99 ? 11.277 4.586 -12.294 1.00 98.00 99 ILE A N 1
ATOM 756 C CA . ILE A 1 99 ? 10.144 3.675 -12.063 1.00 98.00 99 ILE A CA 1
ATOM 757 C C . ILE A 1 99 ? 10.316 2.928 -10.738 1.00 98.00 99 ILE A C 1
ATOM 759 O O . ILE A 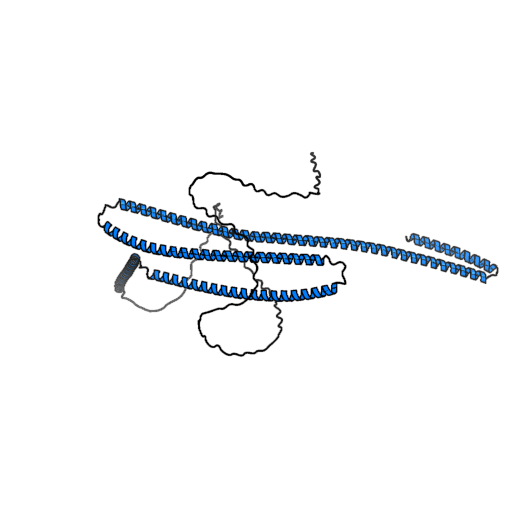1 99 ? 9.420 2.982 -9.908 1.00 98.00 99 ILE A O 1
ATOM 763 N N . LYS A 1 100 ? 11.488 2.336 -10.478 1.00 98.44 100 LYS A N 1
ATOM 764 C CA . LYS A 1 100 ? 11.748 1.629 -9.210 1.00 98.44 100 LYS A CA 1
ATOM 765 C C . LYS A 1 100 ? 11.620 2.528 -7.978 1.00 98.44 100 LYS A C 1
ATOM 767 O O . LYS A 1 100 ? 11.141 2.084 -6.942 1.00 98.44 100 LYS A O 1
ATOM 772 N N . ILE A 1 101 ? 12.070 3.781 -8.074 1.00 98.25 101 ILE A N 1
ATOM 773 C CA . ILE A 1 101 ? 11.935 4.755 -6.980 1.00 98.25 101 ILE A CA 1
ATOM 774 C C . ILE A 1 101 ? 10.458 5.091 -6.746 1.00 98.25 101 ILE A C 1
ATOM 776 O O . ILE A 1 101 ? 10.031 5.192 -5.599 1.00 98.25 101 ILE A O 1
ATOM 780 N N . LEU A 1 102 ? 9.679 5.263 -7.817 1.00 98.12 102 LEU A N 1
ATOM 781 C CA . LEU A 1 102 ? 8.247 5.537 -7.721 1.00 98.12 102 LEU A CA 1
ATOM 782 C C . LEU A 1 102 ? 7.470 4.339 -7.168 1.00 98.12 102 LEU A C 1
ATOM 784 O O . LEU A 1 102 ? 6.626 4.546 -6.308 1.00 98.12 102 LEU A O 1
ATOM 788 N N . GLU A 1 103 ? 7.794 3.115 -7.588 1.00 98.12 103 GLU A N 1
ATOM 789 C CA . GLU A 1 103 ? 7.213 1.878 -7.046 1.00 98.12 103 GLU A CA 1
ATOM 790 C C . GLU A 1 103 ? 7.490 1.747 -5.541 1.00 98.12 103 GLU A C 1
ATOM 792 O O . GLU A 1 103 ? 6.565 1.529 -4.766 1.00 98.12 103 GLU A O 1
ATOM 797 N N . ALA A 1 104 ? 8.735 1.975 -5.104 1.00 98.00 104 ALA A N 1
ATOM 798 C CA . ALA A 1 104 ? 9.088 1.946 -3.682 1.00 98.00 104 ALA A CA 1
ATOM 799 C C . ALA A 1 104 ? 8.376 3.047 -2.876 1.00 98.00 104 ALA A C 1
ATOM 801 O O . ALA A 1 104 ? 7.984 2.839 -1.729 1.00 98.00 104 ALA A O 1
ATOM 802 N N . ARG A 1 105 ? 8.192 4.233 -3.471 1.00 98.31 105 ARG A N 1
ATOM 803 C CA . ARG A 1 105 ? 7.433 5.318 -2.842 1.00 98.31 105 ARG A CA 1
ATOM 804 C C . ARG A 1 105 ? 5.947 4.979 -2.747 1.00 98.31 105 ARG A C 1
ATOM 806 O O . ARG A 1 105 ? 5.340 5.285 -1.730 1.00 98.31 105 ARG A O 1
ATOM 813 N N . GLU A 1 106 ? 5.374 4.370 -3.780 1.00 98.56 106 GLU A N 1
ATOM 814 C CA . GLU A 1 106 ? 3.983 3.921 -3.776 1.00 98.56 106 GLU A CA 1
ATOM 815 C C . GLU A 1 106 ? 3.752 2.859 -2.695 1.00 98.56 106 GLU A C 1
ATOM 817 O O . GLU A 1 106 ? 2.792 2.971 -1.936 1.00 98.56 106 GLU A O 1
ATOM 822 N N . GLU A 1 107 ? 4.654 1.881 -2.577 1.00 98.31 107 GLU A N 1
ATOM 823 C CA . GLU A 1 107 ? 4.621 0.861 -1.523 1.00 98.31 107 GLU A CA 1
ATOM 824 C C . GLU A 1 107 ? 4.667 1.497 -0.127 1.00 98.31 107 GLU A C 1
ATOM 826 O O . GLU A 1 107 ? 3.761 1.267 0.667 1.00 98.31 107 GLU A O 1
ATOM 831 N N . SER A 1 108 ? 5.601 2.423 0.119 1.00 98.25 108 SER A N 1
ATOM 832 C CA . SER A 1 108 ? 5.659 3.174 1.383 1.00 98.25 108 SER A CA 1
ATOM 833 C C . SER A 1 108 ? 4.369 3.946 1.676 1.00 98.25 108 SER A C 1
ATOM 835 O O . SER A 1 108 ? 3.905 3.947 2.808 1.00 98.25 108 SER A O 1
ATOM 837 N N . THR A 1 109 ? 3.763 4.599 0.677 1.00 98.25 109 THR A N 1
ATOM 838 C CA . THR A 1 109 ? 2.504 5.334 0.896 1.00 98.25 109 THR A CA 1
ATOM 839 C C . THR A 1 109 ? 1.303 4.422 1.133 1.00 98.25 109 THR A C 1
ATOM 841 O O . THR A 1 109 ? 0.333 4.853 1.754 1.00 98.25 109 THR A O 1
ATOM 844 N N . ARG A 1 110 ? 1.336 3.180 0.631 1.00 98.56 110 ARG A N 1
ATOM 845 C CA . ARG A 1 110 ? 0.314 2.172 0.938 1.00 98.56 110 ARG A CA 1
ATOM 846 C C . ARG A 1 110 ? 0.472 1.668 2.366 1.00 98.56 110 ARG A C 1
ATOM 848 O O . ARG A 1 110 ? -0.528 1.615 3.069 1.00 98.56 110 ARG A O 1
ATOM 855 N N . ASP A 1 111 ? 1.701 1.400 2.801 1.00 98.31 111 ASP A N 1
ATOM 856 C CA . ASP A 1 111 ? 1.986 1.018 4.188 1.00 98.31 111 ASP A CA 1
ATOM 857 C C . ASP A 1 111 ? 1.518 2.109 5.172 1.00 98.31 111 ASP A C 1
ATOM 859 O O . ASP A 1 111 ? 0.819 1.808 6.140 1.00 98.31 111 ASP A O 1
ATOM 863 N N . ASP A 1 112 ? 1.808 3.386 4.879 1.00 98.38 112 ASP A N 1
ATOM 864 C CA . ASP A 1 112 ? 1.344 4.530 5.682 1.00 98.38 112 ASP A CA 1
ATOM 865 C C . ASP A 1 112 ? -0.197 4.613 5.737 1.00 98.38 112 ASP A C 1
ATOM 867 O O . ASP A 1 112 ? -0.784 4.949 6.771 1.00 98.38 112 ASP A O 1
ATOM 871 N N . LEU A 1 113 ? -0.878 4.318 4.622 1.00 98.50 113 LEU A N 1
ATOM 872 C CA . LEU A 1 113 ? -2.341 4.301 4.558 1.00 98.50 113 LEU A CA 1
ATOM 873 C C . LEU A 1 113 ? -2.924 3.152 5.389 1.00 98.50 113 LEU A C 1
ATOM 875 O O . LEU A 1 113 ? -3.891 3.368 6.117 1.00 98.50 113 LEU A O 1
ATOM 879 N N . ASP A 1 114 ? -2.339 1.959 5.317 1.00 98.56 114 ASP A N 1
ATOM 880 C CA . ASP A 1 114 ? -2.771 0.802 6.103 1.00 98.56 114 ASP A CA 1
ATOM 881 C C . ASP A 1 114 ? -2.555 1.043 7.611 1.00 98.56 114 ASP A C 1
ATOM 883 O O . ASP A 1 114 ? -3.421 0.720 8.431 1.00 98.56 114 ASP A O 1
ATOM 887 N N . GLU A 1 115 ? -1.459 1.701 8.006 1.00 98.62 115 GLU A N 1
ATOM 888 C CA . GLU A 1 115 ? -1.244 2.145 9.392 1.00 98.62 115 GLU A CA 1
ATOM 889 C C . GLU A 1 115 ? -2.297 3.186 9.832 1.00 98.62 115 GLU A C 1
ATOM 891 O O . GLU A 1 115 ? -2.856 3.115 10.9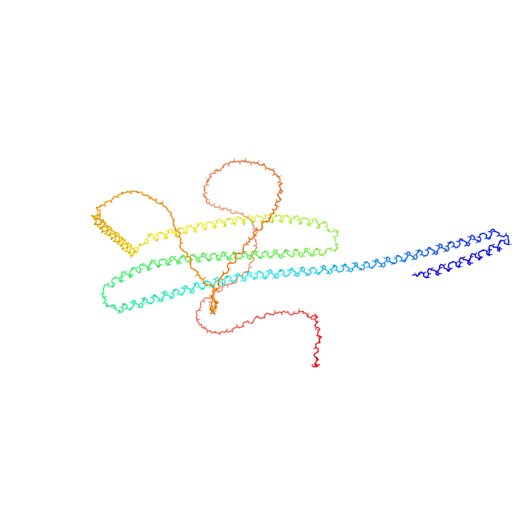34 1.00 98.62 115 GLU A O 1
ATOM 896 N N . ALA A 1 116 ? -2.650 4.131 8.958 1.00 98.31 116 ALA A N 1
ATOM 897 C CA . ALA A 1 116 ? -3.706 5.105 9.233 1.00 98.31 116 ALA A CA 1
ATOM 898 C C . ALA A 1 116 ? -5.097 4.450 9.355 1.00 98.31 116 ALA A C 1
ATOM 900 O O . ALA A 1 116 ? -5.892 4.825 10.219 1.00 98.31 116 ALA A O 1
ATOM 901 N N . LEU A 1 117 ? -5.404 3.451 8.525 1.00 98.44 117 LEU A N 1
ATOM 902 C CA . LEU A 1 117 ? -6.673 2.725 8.580 1.00 98.44 117 LEU A CA 1
ATOM 903 C C . LEU A 1 117 ? -6.774 1.863 9.842 1.00 98.44 117 LEU A C 1
ATOM 905 O O . LEU A 1 117 ? -7.782 1.926 10.545 1.00 98.44 117 LEU A O 1
ATOM 909 N N . THR A 1 118 ? -5.717 1.131 10.188 1.00 98.44 118 THR A N 1
ATOM 910 C CA . THR A 1 118 ? -5.685 0.323 11.418 1.00 98.44 118 THR A CA 1
ATOM 911 C C . THR A 1 118 ? -5.764 1.190 12.675 1.00 98.44 118 THR A C 1
ATOM 913 O O . THR A 1 118 ? -6.518 0.878 13.598 1.00 98.44 118 THR A O 1
ATOM 916 N N . SER A 1 119 ? -5.067 2.330 12.717 1.00 98.25 119 SER A N 1
ATOM 917 C CA . SER A 1 119 ? -5.214 3.285 13.825 1.00 98.25 119 SER A CA 1
ATOM 918 C C . SER A 1 119 ? -6.622 3.893 13.893 1.00 98.25 119 SER A C 1
ATOM 920 O O . SER A 1 119 ? -7.153 4.075 14.990 1.00 98.25 119 SER A O 1
ATOM 922 N N . ASN A 1 120 ? -7.282 4.132 12.753 1.00 98.12 120 ASN A N 1
ATOM 923 C CA . ASN A 1 120 ? -8.681 4.562 12.716 1.00 98.12 120 ASN A CA 1
ATOM 924 C C . ASN A 1 120 ? -9.638 3.504 13.292 1.00 98.12 120 ASN A C 1
ATOM 926 O O . ASN A 1 120 ? -10.554 3.854 14.036 1.00 98.12 120 ASN A O 1
ATOM 930 N N . GLU A 1 121 ? -9.423 2.223 12.990 1.00 98.56 121 GLU A N 1
ATOM 931 C CA . GLU A 1 121 ? -10.200 1.114 13.561 1.00 98.56 121 GLU A CA 1
ATOM 932 C C . GLU A 1 121 ? -10.037 1.026 15.082 1.00 98.56 121 GLU A C 1
ATOM 934 O O . GLU A 1 121 ? -11.028 0.881 15.800 1.00 98.56 121 GLU A O 1
ATOM 939 N N . VAL A 1 122 ? -8.811 1.197 15.589 1.00 98.50 122 VAL A N 1
ATOM 940 C CA . VAL A 1 122 ? -8.542 1.245 17.035 1.00 98.50 122 VAL A CA 1
ATOM 941 C C . VAL A 1 122 ? -9.273 2.416 17.691 1.00 98.50 122 VAL A C 1
ATOM 943 O O . VAL A 1 122 ? -9.926 2.232 18.716 1.00 98.50 122 VAL A O 1
ATOM 946 N N . LEU A 1 123 ? -9.215 3.612 17.098 1.00 98.56 123 LEU A N 1
ATOM 947 C CA . LEU A 1 123 ? -9.918 4.785 17.625 1.00 98.56 123 LEU A CA 1
ATOM 948 C C . LEU A 1 123 ? -11.442 4.603 17.609 1.00 98.56 123 LEU A C 1
ATOM 950 O O . LEU A 1 123 ? -12.115 5.018 18.550 1.00 98.56 123 LEU A O 1
ATOM 954 N N . LYS A 1 124 ? -11.997 3.952 16.579 1.00 98.69 124 LYS A N 1
ATOM 955 C CA . LYS A 1 124 ? -13.424 3.598 16.530 1.00 98.69 124 LYS A CA 1
ATOM 956 C C . LYS A 1 124 ? -13.806 2.636 17.652 1.00 98.69 124 LYS A C 1
ATOM 958 O O . LYS A 1 124 ? -14.818 2.864 18.306 1.00 98.69 124 LYS A O 1
ATOM 963 N N . ALA A 1 125 ? -13.000 1.603 17.901 1.00 98.25 125 ALA A N 1
ATOM 964 C CA . ALA A 1 125 ? -13.235 0.673 19.004 1.00 98.25 125 ALA A CA 1
ATOM 965 C C . ALA A 1 125 ? -13.205 1.395 20.362 1.00 98.25 125 ALA A C 1
ATOM 967 O O . ALA A 1 125 ? -14.137 1.256 21.149 1.00 98.25 125 ALA A O 1
ATOM 968 N N . GLN A 1 126 ? -12.205 2.253 20.588 1.00 98.56 126 GLN A N 1
ATOM 969 C CA . GLN A 1 126 ? -12.109 3.068 21.805 1.00 98.56 126 GLN A CA 1
ATOM 970 C C . GLN A 1 126 ? -13.311 4.003 21.978 1.00 98.56 126 GLN A C 1
ATOM 972 O O . GLN A 1 126 ? -13.830 4.146 23.080 1.00 98.56 126 GLN A O 1
ATOM 977 N N . LEU A 1 127 ? -13.791 4.622 20.896 1.00 98.56 127 LEU A N 1
ATOM 978 C CA . LEU A 1 127 ? -14.970 5.484 20.947 1.00 98.56 127 LEU A CA 1
ATOM 979 C C . LEU A 1 127 ? -16.230 4.709 21.362 1.00 98.56 127 LEU A C 1
ATOM 981 O O . LEU A 1 127 ? -17.040 5.228 22.131 1.00 98.56 127 LEU A O 1
ATOM 985 N N . VAL A 1 128 ? -16.394 3.476 20.873 1.00 98.62 128 VAL A N 1
ATOM 986 C CA . VAL A 1 128 ? -17.506 2.596 21.264 1.00 98.62 128 VAL A CA 1
ATOM 987 C C . VAL A 1 128 ? -17.400 2.218 22.742 1.00 98.62 128 VAL A C 1
ATOM 989 O O . VAL A 1 128 ? -18.382 2.368 23.467 1.00 98.62 128 VAL A O 1
ATOM 992 N N . GLU A 1 129 ? -16.217 1.816 23.214 1.00 98.50 129 GLU A N 1
ATOM 993 C CA . GLU A 1 129 ? -15.979 1.492 24.628 1.00 98.50 129 GLU A CA 1
ATOM 994 C C . GLU A 1 129 ? -16.299 2.683 25.549 1.00 98.50 129 GLU A C 1
ATOM 996 O O . GLU A 1 129 ? -17.022 2.540 26.540 1.00 98.50 129 GLU A O 1
ATOM 1001 N N . GLU A 1 130 ? -15.834 3.886 25.202 1.00 98.31 130 GLU A N 1
ATOM 1002 C CA . GLU A 1 130 ? -16.134 5.112 25.950 1.00 98.31 130 GLU A CA 1
ATOM 1003 C C . GLU A 1 130 ? -17.634 5.445 25.934 1.00 98.31 130 GLU A C 1
ATOM 1005 O O . GLU A 1 130 ? -18.201 5.855 26.952 1.00 98.31 130 GLU A O 1
ATOM 1010 N N . HIS A 1 131 ? -18.321 5.226 24.809 1.00 98.62 131 HIS A N 1
ATOM 1011 C CA . HIS A 1 131 ? -19.766 5.427 24.719 1.00 98.62 131 HIS A CA 1
ATOM 1012 C C . HIS A 1 131 ? -20.551 4.435 25.593 1.00 98.62 131 HIS A C 1
ATOM 1014 O O . HIS A 1 131 ? -21.525 4.817 26.259 1.00 98.62 131 HIS A O 1
ATOM 1020 N N . GLU A 1 132 ? -20.119 3.175 25.651 1.00 98.56 132 GLU A N 1
ATOM 1021 C CA . GLU A 1 132 ? -20.680 2.157 26.541 1.00 98.56 132 GLU A CA 1
ATOM 1022 C C . GLU A 1 132 ? -20.447 2.505 28.017 1.00 98.56 132 GLU A C 1
ATOM 1024 O O . GLU A 1 132 ? -21.386 2.427 28.821 1.00 98.56 132 GLU A O 1
ATOM 1029 N N . CYS A 1 133 ? -19.242 2.973 28.364 1.00 98.38 133 CYS A N 1
ATOM 1030 C CA . CYS A 1 133 ? -18.892 3.441 29.706 1.00 98.38 133 CYS A CA 1
ATOM 1031 C C . CYS A 1 133 ? -19.745 4.646 30.122 1.00 98.38 133 CYS A C 1
ATOM 1033 O O . CYS A 1 133 ? -20.370 4.638 31.187 1.00 98.38 133 CYS A O 1
ATOM 1035 N N . ALA A 1 134 ? -19.854 5.660 29.261 1.00 98.44 134 ALA A N 1
ATOM 1036 C CA . ALA A 1 134 ? -20.703 6.824 29.495 1.00 98.44 134 ALA A CA 1
ATOM 1037 C C . ALA A 1 134 ? -22.179 6.424 29.661 1.00 98.44 134 ALA A C 1
ATOM 1039 O O . ALA A 1 134 ? -22.875 6.936 30.542 1.00 98.44 134 ALA A O 1
ATOM 1040 N N . SER A 1 135 ? -22.664 5.473 28.859 1.00 98.50 135 SER A N 1
ATOM 1041 C CA . SER A 1 135 ? -24.023 4.941 28.972 1.00 98.50 135 SER A CA 1
ATOM 1042 C C . SER A 1 135 ? -24.245 4.182 30.282 1.00 98.50 135 SER A C 1
ATOM 1044 O O . SER A 1 135 ? -25.294 4.336 30.910 1.00 98.50 135 SER A O 1
ATOM 1046 N N . ALA A 1 136 ? -23.267 3.398 30.740 1.00 98.19 136 ALA A N 1
ATOM 1047 C CA . ALA A 1 136 ? -23.316 2.719 32.033 1.00 98.19 136 ALA A CA 1
ATOM 1048 C C . ALA A 1 136 ? -23.388 3.719 33.193 1.00 98.19 136 ALA A C 1
ATOM 1050 O O . ALA A 1 136 ? -24.305 3.627 34.011 1.00 98.19 136 ALA A O 1
ATOM 1051 N N . LEU A 1 137 ? -22.525 4.737 33.191 1.00 98.31 137 LEU A N 1
ATOM 1052 C CA . LEU A 1 137 ? -22.539 5.806 34.191 1.00 98.31 137 LEU A CA 1
ATOM 1053 C C . LEU A 1 137 ? -23.867 6.573 34.202 1.00 98.31 137 LEU A C 1
ATOM 1055 O O . LEU A 1 137 ? -24.401 6.869 35.270 1.00 98.31 137 LEU A O 1
ATOM 1059 N N . ARG A 1 138 ? -24.461 6.853 33.032 1.00 98.56 138 ARG A N 1
ATOM 1060 C CA . ARG A 1 138 ? -25.798 7.473 32.949 1.00 98.56 138 ARG A CA 1
ATOM 1061 C C . ARG A 1 138 ? -26.876 6.597 33.591 1.00 98.56 138 ARG A C 1
ATOM 1063 O O . ARG A 1 138 ? -27.718 7.118 34.323 1.00 98.56 138 ARG A O 1
ATOM 1070 N N . ARG A 1 139 ? -26.853 5.279 33.356 1.00 98.50 139 ARG A N 1
ATOM 1071 C CA . ARG A 1 139 ? -27.795 4.337 33.991 1.00 98.50 139 ARG A CA 1
ATOM 1072 C C . ARG A 1 139 ? -27.611 4.304 35.507 1.00 98.50 139 ARG A C 1
ATOM 1074 O O . ARG A 1 139 ? -28.603 4.335 36.229 1.00 98.50 139 ARG A O 1
ATOM 1081 N N . GLU A 1 140 ? -26.374 4.273 35.996 1.00 98.44 140 GLU A N 1
ATOM 1082 C CA . GLU A 1 140 ? -26.082 4.313 37.435 1.00 98.44 140 GLU A CA 1
ATOM 1083 C C . GLU A 1 140 ? -26.524 5.628 38.080 1.00 98.44 140 GLU A C 1
ATOM 1085 O O . GLU A 1 140 ? -27.171 5.607 39.124 1.00 98.44 140 GLU A O 1
ATOM 1090 N N . ALA A 1 141 ? -26.275 6.765 37.429 1.00 97.94 141 ALA A N 1
ATOM 1091 C CA . ALA A 1 141 ? -26.741 8.064 37.901 1.00 97.94 141 ALA A CA 1
ATOM 1092 C C . ALA A 1 141 ? -28.274 8.126 38.001 1.00 97.94 141 ALA A C 1
ATOM 1094 O O . ALA A 1 141 ? -28.802 8.687 38.960 1.00 97.94 141 ALA A O 1
ATOM 1095 N N . ASN A 1 142 ? -28.996 7.531 37.047 1.00 98.31 142 ASN A N 1
ATOM 1096 C CA . ASN A 1 142 ? -30.455 7.439 37.111 1.00 98.31 142 ASN A CA 1
ATOM 1097 C C . ASN A 1 142 ? -30.913 6.541 38.270 1.00 98.31 142 ASN A C 1
ATOM 1099 O O . ASN A 1 142 ? -31.750 6.971 39.056 1.00 98.31 142 ASN A O 1
ATOM 1103 N N . ARG A 1 143 ? -30.297 5.363 38.457 1.00 98.25 143 ARG A N 1
ATOM 1104 C CA . ARG A 1 143 ? -30.586 4.483 39.608 1.00 98.25 143 ARG A CA 1
ATOM 1105 C C . ARG A 1 143 ? -30.358 5.188 40.945 1.00 98.25 143 ARG A C 1
ATOM 1107 O O . ARG A 1 143 ? -31.154 5.024 41.861 1.00 98.25 143 ARG A O 1
ATOM 1114 N N . LEU A 1 144 ? -29.289 5.979 41.059 1.00 98.19 144 LEU A N 1
ATOM 1115 C CA . LEU A 1 144 ? -29.017 6.777 42.256 1.00 98.19 144 LEU A CA 1
ATOM 1116 C C . LEU A 1 144 ? -30.074 7.865 42.467 1.00 98.19 144 LEU A C 1
ATOM 1118 O O . LEU A 1 144 ? -30.493 8.077 43.601 1.00 98.19 144 LEU A O 1
ATOM 1122 N N . ARG A 1 145 ? -30.534 8.539 41.403 1.00 98.38 145 ARG A N 1
ATOM 1123 C CA . ARG A 1 145 ? -31.632 9.515 41.511 1.00 98.38 145 ARG A CA 1
ATOM 1124 C C . ARG A 1 145 ? -32.932 8.867 41.974 1.00 98.38 145 ARG A C 1
ATOM 1126 O O . ARG A 1 145 ? -33.595 9.446 42.828 1.00 98.38 145 ARG A O 1
ATOM 1133 N N . ASP A 1 146 ? -33.275 7.696 41.445 1.00 98.25 146 ASP A N 1
ATOM 1134 C CA . ASP A 1 146 ? -34.482 6.972 41.851 1.00 98.25 146 ASP A CA 1
ATOM 1135 C C . ASP A 1 146 ? -34.373 6.508 43.311 1.00 98.25 146 ASP A C 1
ATOM 1137 O O . ASP A 1 146 ? -35.256 6.799 44.107 1.00 98.25 146 ASP A O 1
ATOM 1141 N N . ALA A 1 147 ? -33.233 5.938 43.720 1.00 97.88 147 ALA A N 1
ATOM 1142 C CA . ALA A 1 147 ? -33.001 5.554 45.115 1.00 97.88 147 ALA A CA 1
ATOM 1143 C C . ALA A 1 147 ? -33.059 6.747 46.090 1.00 97.88 147 ALA A C 1
ATOM 1145 O O . ALA A 1 147 ? -33.553 6.617 47.209 1.00 97.88 147 ALA A O 1
ATOM 1146 N N . LEU A 1 148 ? -32.559 7.920 45.680 1.00 97.56 148 LEU A N 1
ATOM 1147 C CA . LEU A 1 148 ? -32.673 9.149 46.469 1.00 97.56 148 LEU A CA 1
ATOM 1148 C C . LEU A 1 148 ? -34.120 9.650 46.551 1.00 97.56 148 LEU A C 1
ATOM 1150 O O . LEU A 1 148 ? -34.512 10.160 47.600 1.00 97.56 148 LEU A O 1
ATOM 1154 N N . ARG A 1 149 ? -34.911 9.503 45.480 1.00 98.31 149 ARG A N 1
ATOM 1155 C CA . ARG A 1 149 ? -36.344 9.823 45.488 1.00 98.31 149 ARG A CA 1
ATOM 1156 C C . ARG A 1 149 ? -37.091 8.907 46.458 1.00 98.31 149 ARG A C 1
ATOM 1158 O O . ARG A 1 149 ? -37.756 9.424 47.349 1.00 98.31 149 ARG A O 1
ATOM 1165 N N . ASP A 1 150 ? -36.888 7.595 46.360 1.00 97.62 150 ASP A N 1
ATOM 1166 C CA . ASP A 1 150 ? -37.508 6.598 47.243 1.00 97.62 150 ASP A CA 1
ATOM 1167 C C . ASP A 1 150 ? -37.139 6.839 48.717 1.00 97.62 150 ASP A C 1
ATOM 1169 O O . ASP A 1 150 ? -37.983 6.755 49.608 1.00 97.62 150 ASP A O 1
ATOM 1173 N N . ALA A 1 151 ? -35.875 7.183 48.996 1.00 96.56 151 ALA A N 1
ATOM 1174 C CA . ALA A 1 151 ? -35.434 7.536 50.344 1.00 96.56 151 ALA A CA 1
ATOM 1175 C C . ALA A 1 151 ? -36.096 8.829 50.852 1.00 96.56 151 ALA A C 1
ATOM 1177 O O . ALA A 1 151 ? -36.454 8.914 52.027 1.00 96.56 151 ALA A O 1
ATOM 1178 N N . GLY A 1 152 ? -36.272 9.824 49.978 1.00 96.69 152 GLY A N 1
ATOM 1179 C CA . GLY A 1 152 ? -37.004 11.051 50.287 1.00 96.69 152 GLY A CA 1
ATOM 1180 C C . GLY A 1 152 ? -38.475 10.789 50.619 1.00 96.69 152 GLY A C 1
ATOM 1181 O O . GLY A 1 152 ? -38.973 11.318 51.609 1.00 96.69 152 GLY A O 1
ATOM 1182 N N . GLU A 1 153 ? -39.146 9.932 49.846 1.00 96.62 153 GLU A N 1
ATOM 1183 C CA . GLU A 1 153 ? -40.529 9.502 50.096 1.00 96.62 153 GLU A CA 1
ATOM 1184 C C . GLU A 1 153 ? -40.646 8.725 51.414 1.00 96.62 153 GLU A C 1
ATOM 1186 O O . GLU A 1 153 ? -41.479 9.053 52.254 1.00 96.62 153 GLU A O 1
ATOM 1191 N N . ALA A 1 154 ? -39.748 7.768 51.667 1.00 95.56 154 ALA A N 1
ATOM 1192 C CA . ALA A 1 154 ? -39.725 7.013 52.919 1.00 95.56 154 ALA A CA 1
ATOM 1193 C C . ALA A 1 154 ? -39.505 7.908 54.154 1.00 95.56 154 ALA A C 1
ATOM 1195 O O . ALA A 1 154 ? -40.066 7.638 55.219 1.00 95.56 154 ALA A O 1
ATOM 1196 N N . LEU A 1 155 ? -38.699 8.969 54.028 1.00 95.12 155 LEU A N 1
ATOM 1197 C CA . LEU A 1 155 ? -38.520 9.969 55.084 1.00 95.12 155 LEU A CA 1
ATOM 1198 C C . LEU A 1 155 ? -39.776 10.822 55.290 1.00 95.12 155 LEU A C 1
ATOM 1200 O O . LEU A 1 155 ? -40.112 11.110 56.437 1.00 95.12 155 LEU A O 1
ATOM 1204 N N . ALA A 1 156 ? -40.476 11.200 54.217 1.00 94.50 156 ALA A N 1
ATOM 1205 C CA . ALA A 1 156 ? -41.738 11.935 54.309 1.00 94.50 156 ALA A CA 1
ATOM 1206 C C . ALA A 1 156 ? -42.819 11.094 55.012 1.00 94.50 156 ALA A C 1
ATOM 1208 O O . ALA A 1 156 ? -43.430 11.557 55.972 1.00 94.50 156 ALA A O 1
ATOM 1209 N N . ASP A 1 157 ? -42.959 9.827 54.620 1.00 94.19 157 ASP A N 1
ATOM 1210 C CA . ASP A 1 157 ? -43.836 8.849 55.269 1.00 94.19 157 ASP A CA 1
ATOM 1211 C C . ASP A 1 157 ? -43.481 8.635 56.751 1.00 94.19 157 ASP A C 1
ATOM 1213 O O . ASP A 1 157 ? -44.351 8.436 57.600 1.00 94.19 157 ASP A O 1
ATOM 1217 N N . ALA A 1 158 ? -42.186 8.588 57.083 1.00 92.38 158 ALA A N 1
ATOM 1218 C CA . ALA A 1 158 ? -41.733 8.436 58.463 1.00 92.38 158 ALA A CA 1
ATOM 1219 C C . ALA A 1 158 ? -42.078 9.671 59.305 1.00 92.38 158 ALA A C 1
ATOM 1221 O O . ALA A 1 158 ? -42.527 9.510 60.438 1.00 92.38 158 ALA A O 1
ATOM 1222 N N . ALA A 1 159 ? -41.925 10.872 58.741 1.00 90.31 159 ALA A N 1
ATOM 1223 C CA . ALA A 1 159 ? -42.322 12.118 59.387 1.00 90.31 159 ALA A CA 1
ATOM 1224 C C . ALA A 1 159 ? -43.842 12.177 59.625 1.00 90.31 159 ALA A C 1
ATOM 1226 O O . ALA A 1 159 ? -44.266 12.520 60.726 1.00 90.31 159 ALA A O 1
ATOM 1227 N N . GLU A 1 160 ? -44.657 11.761 58.648 1.00 90.56 160 GLU A N 1
ATOM 1228 C CA . GLU A 1 160 ? -46.117 11.673 58.806 1.00 90.56 160 GLU A CA 1
ATOM 1229 C C . GLU A 1 160 ? -46.501 10.679 59.916 1.00 90.56 160 GLU A C 1
ATOM 1231 O O . GLU A 1 160 ? -47.300 11.000 60.794 1.00 90.56 160 GLU A O 1
ATOM 1236 N N . ARG A 1 161 ? -45.869 9.495 59.967 1.00 88.69 161 ARG A N 1
ATOM 1237 C CA . ARG A 1 161 ? -46.104 8.518 61.050 1.00 88.69 161 ARG A CA 1
ATOM 1238 C C . ARG A 1 161 ? -45.666 9.025 62.422 1.00 88.69 161 ARG A C 1
ATOM 1240 O O . ARG A 1 161 ? -46.312 8.699 63.418 1.00 88.69 161 ARG A O 1
ATOM 1247 N N . GLU A 1 162 ? -44.567 9.769 62.506 1.00 85.56 162 GLU A N 1
ATOM 1248 C CA . GLU A 1 162 ? -44.123 10.387 63.758 1.00 85.56 162 GLU A CA 1
ATOM 1249 C C . GLU A 1 162 ? -45.142 11.429 64.241 1.00 85.56 162 GLU A C 1
ATOM 1251 O O . GLU A 1 162 ? -45.497 11.436 65.421 1.00 85.56 162 GLU A O 1
ATOM 1256 N N . GLU A 1 163 ? -45.691 12.236 63.330 1.00 83.69 163 GLU A N 1
ATOM 1257 C CA . GLU A 1 163 ? -46.771 13.181 63.623 1.00 83.69 163 GLU A CA 1
ATOM 1258 C C . GLU A 1 163 ? -48.060 12.465 64.073 1.00 83.69 163 GLU A C 1
ATOM 1260 O O . GLU A 1 163 ? -48.679 12.850 65.069 1.00 83.69 163 GLU A O 1
ATOM 1265 N N . GLU A 1 164 ? -48.449 11.370 63.415 1.00 83.88 164 GLU A N 1
ATOM 1266 C CA . GLU A 1 164 ? -49.579 10.532 63.839 1.00 83.88 164 GLU A CA 1
ATOM 1267 C C . GLU A 1 164 ? -49.376 9.922 65.236 1.00 83.88 164 GLU A C 1
ATOM 1269 O O . GLU A 1 164 ? -50.321 9.842 66.029 1.00 83.88 164 GLU A O 1
ATOM 1274 N N . LEU A 1 165 ? -48.155 9.475 65.551 1.00 78.50 165 LEU A N 1
ATOM 1275 C CA . LEU A 1 165 ? -47.802 8.915 66.858 1.00 78.50 165 LEU A CA 1
ATOM 1276 C C . LEU A 1 165 ? -47.771 9.988 67.949 1.00 78.50 165 LEU A C 1
ATOM 1278 O O . LEU A 1 165 ? -48.264 9.734 69.047 1.00 78.50 165 LEU A O 1
ATOM 1282 N N . ALA A 1 166 ? -47.266 11.186 67.649 1.00 76.12 166 ALA A N 1
ATOM 1283 C CA . ALA A 1 166 ? -47.321 12.333 68.554 1.00 76.12 166 ALA A CA 1
ATOM 1284 C C . ALA A 1 166 ? -48.771 12.738 68.889 1.00 76.12 166 ALA A C 1
ATOM 1286 O O . ALA A 1 166 ? -49.044 13.209 69.994 1.00 76.12 166 ALA A O 1
ATOM 1287 N N . ASN A 1 167 ? -49.709 12.499 67.967 1.00 71.75 167 ASN A N 1
ATOM 1288 C CA . ASN A 1 167 ? -51.134 12.791 68.128 1.00 71.75 167 ASN A CA 1
ATOM 1289 C C . ASN A 1 167 ? -51.961 11.635 68.736 1.00 71.75 167 ASN A C 1
ATOM 1291 O O . ASN A 1 167 ? -53.155 11.810 69.005 1.00 71.75 167 ASN A O 1
ATOM 1295 N N . LYS A 1 168 ? -51.369 10.458 68.989 1.00 62.94 168 LYS A N 1
ATOM 1296 C CA . LYS A 1 168 ? -52.065 9.309 69.596 1.00 62.94 168 LYS A CA 1
ATOM 1297 C C . LYS A 1 168 ? -51.995 9.343 71.136 1.00 62.94 168 LYS A C 1
ATOM 1299 O O . LYS A 1 168 ? -50.902 9.405 71.696 1.00 62.94 168 LYS A O 1
ATOM 1304 N N . PRO A 1 169 ? -53.129 9.239 71.863 1.00 51.53 169 PRO A N 1
ATOM 1305 C CA . PRO A 1 169 ? -53.121 9.105 73.321 1.00 51.53 169 PRO A CA 1
ATOM 1306 C C . PRO A 1 169 ? -52.571 7.730 73.753 1.00 51.53 169 PRO A C 1
ATOM 1308 O O . PRO A 1 169 ? -52.772 6.744 73.041 1.00 51.53 169 PRO A O 1
ATOM 1311 N N . PRO A 1 170 ? -51.909 7.626 74.923 1.00 49.44 170 PRO A N 1
ATOM 1312 C CA . PRO A 1 170 ? -51.190 6.422 75.326 1.00 49.44 170 PRO A CA 1
ATOM 1313 C C . PRO A 1 170 ? -52.167 5.296 75.685 1.00 49.44 170 PRO A C 1
ATOM 1315 O O . PRO A 1 170 ? -52.740 5.269 76.776 1.00 49.44 170 PRO A O 1
ATOM 1318 N N . THR A 1 171 ? -52.358 4.345 74.773 1.00 47.31 171 THR A N 1
ATOM 1319 C CA . THR A 1 171 ? -53.059 3.089 75.053 1.00 47.31 171 THR A CA 1
ATOM 1320 C C . THR A 1 171 ? -52.070 2.088 75.628 1.00 47.31 171 THR A C 1
ATOM 1322 O O . THR A 1 171 ? -51.179 1.598 74.946 1.00 47.31 171 THR A O 1
ATOM 1325 N N . SER A 1 172 ? -52.202 1.826 76.926 1.00 52.50 172 SER A N 1
ATOM 1326 C CA . SER A 1 172 ? -51.326 0.933 77.672 1.00 52.50 172 SER A CA 1
ATOM 1327 C C . SER A 1 172 ? -51.784 -0.531 77.605 1.00 52.50 172 SER A C 1
ATOM 1329 O O . SER A 1 172 ? -52.972 -0.856 77.653 1.00 52.50 172 SER A O 1
ATOM 1331 N N . SER A 1 173 ? -50.789 -1.419 77.597 1.00 47.59 173 SER A N 1
ATOM 1332 C CA . SER A 1 173 ? -50.806 -2.829 78.028 1.00 47.59 173 SER A CA 1
ATOM 1333 C C . SER A 1 173 ? -51.299 -3.937 77.084 1.00 47.59 173 SER A C 1
ATOM 1335 O O . SER A 1 173 ? -50.926 -5.085 77.320 1.00 47.59 173 SER A O 1
ATOM 1337 N N . MET A 1 174 ? -52.041 -3.657 76.005 1.00 49.59 174 MET A N 1
ATOM 1338 C CA . MET A 1 174 ? -52.373 -4.692 74.994 1.00 49.59 174 MET A CA 1
ATOM 1339 C C . MET A 1 174 ? -51.289 -4.831 73.907 1.00 49.59 174 MET A C 1
ATOM 1341 O O . MET A 1 174 ? -51.083 -5.926 73.382 1.00 49.59 174 MET A O 1
ATOM 1345 N N . ASP A 1 175 ? -50.524 -3.764 73.651 1.00 55.31 175 ASP A N 1
ATOM 1346 C CA . ASP A 1 175 ? -49.463 -3.736 72.635 1.00 55.31 175 ASP A CA 1
ATOM 1347 C C . ASP A 1 175 ? -48.236 -4.584 73.014 1.00 55.31 175 ASP A C 1
ATOM 1349 O O . ASP A 1 175 ? -47.607 -5.177 72.145 1.00 55.31 175 ASP A O 1
ATOM 1353 N N . ASP A 1 176 ? -47.925 -4.757 74.302 1.00 56.88 176 ASP A N 1
ATOM 1354 C CA . ASP A 1 176 ? -46.723 -5.490 74.739 1.00 56.88 176 ASP A CA 1
ATOM 1355 C C . ASP A 1 176 ? -46.741 -6.987 74.381 1.00 56.88 176 ASP A C 1
ATOM 1357 O O . ASP A 1 176 ? -45.689 -7.599 74.175 1.00 56.88 176 ASP A O 1
ATOM 1361 N N . PHE A 1 177 ? -47.925 -7.602 74.299 1.00 58.50 177 PHE A N 1
ATOM 1362 C CA . PHE A 1 177 ? -48.055 -9.016 73.928 1.00 58.50 177 PHE A CA 1
ATOM 1363 C C . PHE A 1 177 ? -47.976 -9.206 72.408 1.00 58.50 177 PHE A C 1
ATOM 1365 O O . PHE A 1 177 ? -47.321 -10.135 71.931 1.00 58.50 177 PHE A O 1
ATOM 1372 N N . GLN A 1 178 ? -48.580 -8.282 71.657 1.00 66.06 178 GLN A N 1
ATOM 1373 C CA . GLN A 1 178 ? -48.499 -8.214 70.199 1.00 66.06 178 GLN A CA 1
ATOM 1374 C C . GLN A 1 178 ? -47.046 -7.971 69.753 1.00 66.06 178 GLN A C 1
ATOM 1376 O O . GLN A 1 178 ? -46.518 -8.715 68.929 1.00 66.06 178 GLN A O 1
ATOM 1381 N N . VAL A 1 179 ? -46.357 -7.024 70.398 1.00 70.69 179 VAL A N 1
ATOM 1382 C CA . VAL A 1 179 ? -44.943 -6.704 70.162 1.00 70.69 179 VAL A CA 1
ATOM 1383 C C . VAL A 1 179 ? -44.041 -7.896 70.484 1.00 70.69 179 VAL A C 1
ATOM 1385 O O . VAL A 1 179 ? -43.093 -8.160 69.748 1.00 70.69 179 VAL A O 1
ATOM 1388 N N . ARG A 1 180 ? -44.322 -8.671 71.542 1.00 72.19 180 ARG A N 1
ATOM 1389 C CA . ARG A 1 180 ? -43.565 -9.904 71.839 1.00 72.19 180 ARG A CA 1
ATOM 1390 C C . ARG A 1 180 ? -43.740 -10.975 70.763 1.00 72.19 180 ARG A C 1
ATOM 1392 O O . ARG A 1 180 ? -42.742 -11.566 70.356 1.00 72.19 180 ARG A O 1
ATOM 1399 N N . LEU A 1 181 ? -44.962 -11.187 70.278 1.00 75.38 181 LEU A N 1
ATOM 1400 C CA . LEU A 1 181 ? -45.249 -12.164 69.224 1.00 75.38 181 LEU A CA 1
ATOM 1401 C C . LEU A 1 181 ? -44.631 -11.754 67.875 1.00 75.38 181 LEU A C 1
ATOM 1403 O O . LEU A 1 181 ? -44.078 -12.582 67.150 1.00 75.38 181 LEU A O 1
ATOM 1407 N N . GLU A 1 182 ? -44.674 -10.464 67.544 1.00 79.31 182 GLU A N 1
ATOM 1408 C CA . GLU A 1 182 ? -44.013 -9.909 66.360 1.00 79.31 182 GLU A CA 1
ATOM 1409 C C . GLU A 1 182 ? -42.491 -10.018 66.458 1.00 79.31 182 GLU A C 1
ATOM 1411 O O . GLU A 1 182 ? -41.833 -10.361 65.476 1.00 79.31 182 GLU A O 1
ATOM 1416 N N . ARG A 1 183 ? -41.928 -9.824 67.655 1.00 78.69 183 ARG A N 1
ATOM 1417 C CA . ARG A 1 183 ? -40.495 -9.982 67.914 1.00 78.69 183 ARG A CA 1
ATOM 1418 C C . ARG A 1 183 ? -40.041 -11.439 67.807 1.00 78.69 183 ARG A C 1
ATOM 1420 O O . ARG A 1 183 ? -38.973 -11.689 67.257 1.00 78.69 183 ARG A O 1
ATOM 1427 N N . GLU A 1 184 ? -40.847 -12.406 68.248 1.00 79.75 184 GLU A N 1
ATOM 1428 C CA . GLU A 1 184 ? -40.578 -13.837 68.025 1.00 79.75 184 GLU A CA 1
ATOM 1429 C C . GLU A 1 184 ? -40.647 -14.220 66.542 1.00 79.75 184 GLU A C 1
ATOM 1431 O O . GLU A 1 184 ? -39.753 -14.903 66.040 1.00 79.75 184 GLU A O 1
ATOM 1436 N N . ASN A 1 185 ? -41.646 -13.728 65.805 1.00 81.56 185 ASN A N 1
ATOM 1437 C CA . ASN A 1 185 ? -41.745 -13.957 64.361 1.00 81.56 185 ASN A CA 1
ATOM 1438 C C . ASN A 1 185 ? -40.599 -13.289 63.584 1.00 81.56 185 ASN A C 1
ATOM 1440 O O . ASN A 1 185 ? -40.071 -13.872 62.632 1.00 81.56 185 ASN A O 1
ATOM 1444 N N . ALA A 1 186 ? -40.179 -12.092 63.999 1.00 80.88 186 ALA A N 1
ATOM 1445 C CA . ALA A 1 186 ? -39.013 -11.411 63.451 1.00 80.88 186 ALA A CA 1
ATOM 1446 C C . ALA A 1 186 ? -37.731 -12.205 63.730 1.00 80.88 186 ALA A C 1
ATOM 1448 O O . ALA A 1 186 ? -36.962 -12.439 62.803 1.00 80.88 186 ALA A O 1
ATOM 1449 N N . ASN A 1 187 ? -37.546 -12.713 64.950 1.00 82.69 187 ASN A N 1
ATOM 1450 C CA . ASN A 1 187 ? -36.403 -13.558 65.302 1.00 82.69 187 ASN A CA 1
ATOM 1451 C C . ASN A 1 187 ? -36.380 -14.869 64.496 1.00 82.69 187 ASN A C 1
ATOM 1453 O O . ASN A 1 187 ? -35.328 -15.266 63.999 1.00 82.69 187 ASN A O 1
ATOM 1457 N N . ALA A 1 188 ? -37.532 -15.512 64.281 1.00 83.38 188 ALA A N 1
ATOM 1458 C CA . ALA A 1 188 ? -37.624 -16.705 63.438 1.00 83.38 188 ALA A CA 1
ATOM 1459 C C . ALA A 1 188 ? -37.303 -16.406 61.961 1.00 83.38 188 ALA A C 1
ATOM 1461 O O . ALA A 1 188 ? -36.706 -17.228 61.262 1.00 83.38 188 ALA A O 1
ATOM 1462 N N . ARG A 1 189 ? -37.681 -15.220 61.468 1.00 85.81 189 ARG A N 1
ATOM 1463 C CA . ARG A 1 189 ? -37.331 -14.757 60.119 1.00 85.81 189 ARG A CA 1
ATOM 1464 C C . ARG A 1 189 ? -35.843 -14.425 60.003 1.00 85.81 189 ARG A C 1
ATOM 1466 O O . ARG A 1 189 ? -35.250 -14.773 58.986 1.00 85.81 189 ARG A O 1
ATOM 1473 N N . ILE A 1 190 ? -35.254 -13.807 61.026 1.00 84.56 190 ILE A N 1
ATOM 1474 C CA . ILE A 1 190 ? -33.817 -13.517 61.108 1.00 84.56 190 ILE A CA 1
ATOM 1475 C C . ILE A 1 190 ? -33.020 -14.823 61.057 1.00 84.56 190 ILE A C 1
ATOM 1477 O O . ILE A 1 190 ? -32.185 -14.958 60.173 1.00 84.56 190 ILE A O 1
ATOM 1481 N N . ALA A 1 191 ? -33.369 -15.830 61.862 1.00 85.44 191 ALA A N 1
ATOM 1482 C CA . ALA A 1 191 ? -32.679 -17.125 61.857 1.00 85.44 191 ALA A CA 1
ATOM 1483 C C . ALA A 1 191 ? -32.692 -17.813 60.473 1.00 85.44 191 ALA A C 1
ATOM 1485 O O . ALA A 1 191 ? -31.678 -18.333 60.012 1.00 85.44 191 ALA A O 1
ATOM 1486 N N . ARG A 1 192 ? -33.823 -17.762 59.751 1.00 85.75 192 ARG A N 1
ATOM 1487 C CA . ARG A 1 192 ? -33.918 -18.301 58.377 1.00 85.75 192 ARG A CA 1
ATOM 1488 C C . ARG A 1 192 ? -33.103 -17.502 57.360 1.00 85.75 192 ARG A C 1
ATOM 1490 O O . ARG A 1 192 ? -32.677 -18.050 56.347 1.00 85.75 192 ARG A O 1
ATOM 1497 N N . LEU A 1 193 ? -32.958 -16.195 57.564 1.00 84.75 193 LEU A N 1
ATOM 1498 C CA . LEU A 1 193 ? -32.127 -15.351 56.706 1.00 84.75 193 LEU A CA 1
ATOM 1499 C C . LEU A 1 193 ? -30.643 -15.575 56.999 1.00 84.75 193 LEU A C 1
ATOM 1501 O O . LEU A 1 193 ? -29.867 -15.653 56.055 1.00 84.75 193 LEU A O 1
ATOM 1505 N N . GLU A 1 194 ? -30.264 -15.758 58.261 1.00 88.00 194 GLU A N 1
ATOM 1506 C CA . GLU A 1 194 ? -28.902 -16.116 58.668 1.00 88.00 194 GLU A CA 1
ATOM 1507 C C . GLU A 1 194 ? -28.465 -17.455 58.062 1.00 88.00 194 GLU A C 1
ATOM 1509 O O . GLU A 1 194 ? -27.373 -17.538 57.507 1.00 88.00 194 GLU A O 1
ATOM 1514 N N . GLU A 1 195 ? -29.336 -18.470 58.056 1.00 86.56 195 GLU A N 1
ATOM 1515 C CA . GLU A 1 195 ? -29.072 -19.755 57.391 1.00 86.56 195 GLU A CA 1
ATOM 1516 C C . GLU A 1 195 ? -28.855 -19.590 55.875 1.00 86.56 195 GLU A C 1
ATOM 1518 O O . GLU A 1 195 ? -27.909 -20.136 55.305 1.00 86.56 195 GLU A O 1
ATOM 1523 N N . LYS A 1 196 ? -29.679 -18.770 55.208 1.00 89.94 196 LYS A N 1
ATOM 1524 C CA . LYS A 1 196 ? -29.508 -18.464 53.776 1.00 89.94 196 LYS A CA 1
ATOM 1525 C C . LYS A 1 196 ? -28.232 -17.681 53.490 1.00 89.94 196 LYS A C 1
ATOM 1527 O O . LYS A 1 196 ? -27.593 -17.921 52.470 1.00 89.94 196 LYS A O 1
ATOM 1532 N N . VAL A 1 197 ? -27.861 -16.751 54.368 1.00 88.88 197 VAL A N 1
ATOM 1533 C CA . VAL A 1 197 ? -26.602 -16.005 54.262 1.00 88.88 197 VAL A CA 1
ATOM 1534 C C . VAL A 1 197 ? -25.417 -16.947 54.457 1.00 88.88 197 VAL A C 1
ATOM 1536 O O . VAL A 1 197 ? -24.458 -16.843 53.700 1.00 88.88 197 VAL A O 1
ATOM 1539 N N . ALA A 1 198 ? -25.486 -17.895 55.394 1.00 88.00 198 ALA A N 1
ATOM 1540 C CA . ALA A 1 198 ? -24.450 -18.907 55.581 1.00 88.00 198 ALA A CA 1
ATOM 1541 C C . ALA A 1 198 ? -24.283 -19.786 54.329 1.00 88.00 198 ALA A C 1
ATOM 1543 O O . ALA A 1 198 ? -23.166 -19.922 53.832 1.00 88.00 198 ALA A O 1
ATOM 1544 N N . HIS A 1 199 ? -25.383 -20.278 53.746 1.00 88.25 199 HIS A N 1
ATOM 1545 C CA . HIS A 1 199 ? -25.346 -21.034 52.488 1.00 88.25 199 HIS A CA 1
ATOM 1546 C C . HIS A 1 199 ? -24.768 -20.204 51.331 1.00 88.25 199 HIS A C 1
ATOM 1548 O O . HIS A 1 199 ? -23.891 -20.664 50.604 1.00 88.25 199 HIS A O 1
ATOM 1554 N N . ALA A 1 200 ? -25.204 -18.949 51.176 1.00 85.06 200 ALA A N 1
ATOM 1555 C CA . ALA A 1 200 ? -24.675 -18.054 50.149 1.00 85.06 200 ALA A CA 1
ATOM 1556 C C . ALA A 1 200 ? -23.182 -17.745 50.362 1.00 85.06 200 ALA A C 1
ATOM 1558 O O . ALA A 1 200 ? -22.438 -17.601 49.397 1.00 85.06 200 ALA A O 1
ATOM 1559 N N . GLN A 1 201 ? -22.714 -17.654 51.611 1.00 88.56 201 GLN A N 1
ATOM 1560 C CA . GLN A 1 201 ? -21.294 -17.485 51.922 1.00 88.56 201 GLN A CA 1
ATOM 1561 C C . GLN A 1 201 ? -20.472 -18.732 51.582 1.00 88.56 201 GLN A C 1
ATOM 1563 O O . GLN A 1 201 ? -19.347 -18.591 51.101 1.00 88.56 201 GLN A O 1
ATOM 1568 N N . GLU A 1 202 ? -20.999 -19.934 51.818 1.00 91.19 202 GLU A N 1
ATOM 1569 C CA . GLU A 1 202 ? -20.357 -21.190 51.411 1.00 91.19 202 GLU A CA 1
ATOM 1570 C C . GLU A 1 202 ? -20.273 -21.309 49.887 1.00 91.19 202 GLU A C 1
ATOM 1572 O O . GLU A 1 202 ? -19.193 -21.566 49.354 1.00 91.19 202 GLU A O 1
ATOM 1577 N N . GLU A 1 203 ? -21.355 -20.992 49.180 1.00 90.50 203 GLU A N 1
ATOM 1578 C CA . GLU A 1 203 ? -21.374 -20.949 47.717 1.00 90.50 203 GLU A CA 1
ATOM 1579 C C . GLU A 1 203 ? -20.381 -19.912 47.165 1.00 90.50 203 GLU A C 1
ATOM 1581 O O . GLU A 1 203 ? -19.617 -20.196 46.244 1.00 90.50 203 GLU A O 1
ATOM 1586 N N . ASN A 1 204 ? -20.293 -18.727 47.780 1.00 85.69 204 ASN A N 1
ATOM 1587 C CA . ASN A 1 204 ? -19.331 -17.692 47.392 1.00 85.69 204 ASN A CA 1
ATOM 1588 C C . ASN A 1 204 ? -17.875 -18.135 47.645 1.00 85.69 204 ASN A C 1
ATOM 1590 O O . ASN A 1 204 ? -16.991 -17.842 46.840 1.00 85.69 204 ASN A O 1
ATOM 1594 N N . LYS A 1 205 ? -17.606 -18.885 48.725 1.00 93.06 205 LYS A N 1
ATOM 1595 C CA . LYS A 1 205 ? -16.288 -19.509 48.955 1.00 93.06 205 LYS A CA 1
ATOM 1596 C C . LYS A 1 205 ? -15.959 -20.529 47.867 1.00 93.06 205 LYS A C 1
ATOM 1598 O O . LYS A 1 205 ? -14.829 -20.540 47.381 1.00 93.06 205 LYS A O 1
ATOM 1603 N N . GLU A 1 206 ? -16.922 -21.353 47.463 1.00 92.38 206 GLU A N 1
ATOM 1604 C CA . GLU A 1 206 ? -16.708 -22.343 46.408 1.00 92.38 206 GLU A CA 1
ATOM 1605 C C . GLU A 1 206 ? -16.484 -21.687 45.038 1.00 92.38 206 GLU A C 1
ATOM 1607 O O . GLU A 1 206 ? -15.565 -22.073 44.313 1.00 92.38 206 GLU A O 1
ATOM 1612 N N . LEU A 1 207 ? -17.252 -20.646 44.704 1.00 90.19 207 LEU A N 1
ATOM 1613 C CA . LEU A 1 207 ? -17.061 -19.866 43.480 1.00 90.19 207 LEU A CA 1
ATOM 1614 C C . LEU A 1 207 ? -15.692 -19.182 43.450 1.00 90.19 207 LEU A C 1
ATOM 1616 O O . LEU A 1 207 ? -15.001 -19.260 42.439 1.00 90.19 207 LEU A O 1
ATOM 1620 N N . ARG A 1 208 ? -15.243 -18.585 44.562 1.00 91.31 208 ARG A N 1
ATOM 1621 C CA . ARG A 1 208 ? -13.891 -18.004 44.661 1.00 91.31 208 ARG A CA 1
ATOM 1622 C C . ARG A 1 208 ? -12.794 -19.041 44.442 1.00 91.31 208 ARG A C 1
ATOM 1624 O O . ARG A 1 208 ? -11.799 -18.729 43.796 1.00 91.31 208 ARG A O 1
ATOM 1631 N N . ARG A 1 209 ? -12.979 -20.270 44.938 1.00 92.62 209 ARG A N 1
ATOM 1632 C CA . ARG A 1 209 ? -12.041 -21.371 44.683 1.00 92.62 209 ARG A CA 1
ATOM 1633 C C . ARG A 1 209 ? -11.999 -21.736 43.197 1.00 92.62 209 ARG A C 1
ATOM 1635 O O . ARG A 1 209 ? -10.914 -21.843 42.644 1.00 92.62 209 ARG A O 1
ATOM 1642 N N . LYS A 1 210 ? -13.161 -21.859 42.543 1.00 93.00 210 LYS A N 1
ATOM 1643 C CA . LYS A 1 210 ? -13.253 -22.138 41.095 1.00 93.00 210 LYS A CA 1
ATOM 1644 C C . LYS A 1 210 ? -12.615 -21.030 40.252 1.00 93.00 210 LYS A C 1
ATOM 1646 O O . LYS A 1 210 ? -11.938 -21.327 39.277 1.00 93.00 210 LYS A O 1
ATOM 1651 N N . VAL A 1 211 ? -12.788 -19.764 40.643 1.00 90.88 211 VAL A N 1
ATOM 1652 C CA . VAL A 1 211 ? -12.122 -18.628 39.984 1.00 90.88 211 VAL A CA 1
ATOM 1653 C C . VAL A 1 211 ? -10.604 -18.720 40.142 1.00 90.88 211 VAL A C 1
ATOM 1655 O O . VAL A 1 211 ? -9.902 -18.586 39.150 1.00 90.88 211 VAL A O 1
ATOM 1658 N N . GLN A 1 212 ? -10.091 -19.028 41.338 1.00 91.31 212 GLN A N 1
ATOM 1659 C CA . GLN A 1 212 ? -8.649 -19.225 41.539 1.00 91.31 212 GLN A CA 1
ATOM 1660 C C . GLN A 1 212 ? -8.080 -20.395 40.726 1.00 91.31 212 GLN A C 1
ATOM 1662 O O . GLN A 1 212 ? -6.984 -20.280 40.184 1.00 91.31 212 GLN A O 1
ATOM 1667 N N . GLU A 1 213 ? -8.804 -21.513 40.633 1.00 92.62 213 GLU A N 1
ATOM 1668 C CA . GLU A 1 213 ? -8.412 -22.653 39.794 1.00 92.62 213 GLU A CA 1
ATOM 1669 C C . GLU A 1 213 ? -8.352 -22.239 38.312 1.00 92.62 213 GLU A C 1
ATOM 1671 O O . GLU A 1 213 ? -7.335 -22.461 37.657 1.00 92.62 213 GLU A O 1
ATOM 1676 N N . ALA A 1 214 ? -9.371 -21.531 37.813 1.00 85.56 214 ALA A N 1
ATOM 1677 C CA . ALA A 1 214 ? -9.408 -21.029 36.438 1.00 85.56 214 ALA A CA 1
ATOM 1678 C C . ALA A 1 214 ? -8.326 -19.968 36.146 1.00 85.56 214 ALA A C 1
ATOM 1680 O O . ALA A 1 214 ? -7.755 -19.947 35.056 1.00 85.56 214 ALA A O 1
ATOM 1681 N N . GLU A 1 215 ? -8.010 -19.091 37.103 1.00 90.00 215 GLU A N 1
ATOM 1682 C CA . GLU A 1 215 ? -6.887 -18.149 37.002 1.00 90.00 215 GLU A CA 1
ATOM 1683 C C . GLU A 1 215 ? -5.543 -18.889 36.941 1.00 90.00 215 GLU A C 1
ATOM 1685 O O . GLU A 1 215 ? -4.670 -18.518 36.152 1.00 90.00 215 GLU A O 1
ATOM 1690 N N . GLY A 1 216 ? -5.393 -19.967 37.719 1.00 89.88 216 GLY A N 1
ATOM 1691 C CA . GLY A 1 216 ? -4.246 -20.870 37.658 1.00 89.88 216 GLY A CA 1
ATOM 1692 C C . GLY A 1 216 ? -4.089 -21.500 36.274 1.00 89.88 216 GLY A C 1
ATOM 1693 O O . GLY A 1 216 ? -3.043 -21.337 35.646 1.00 89.88 216 GLY A O 1
ATOM 1694 N N . GLU A 1 217 ? -5.148 -22.121 35.752 1.00 92.69 217 GLU A N 1
ATOM 1695 C CA . GLU A 1 217 ? -5.176 -22.701 34.401 1.00 92.69 217 GLU A CA 1
ATOM 1696 C C . GLU A 1 217 ? -4.881 -21.649 33.318 1.00 92.69 217 GLU A C 1
ATOM 1698 O O . GLU A 1 217 ? -4.087 -21.884 32.406 1.00 92.69 217 GLU A O 1
ATOM 1703 N N . SER A 1 218 ? -5.456 -20.450 33.440 1.00 88.50 218 SER A N 1
ATOM 1704 C CA . SER A 1 218 ? -5.198 -19.326 32.532 1.00 88.50 218 SER A CA 1
ATOM 1705 C C . SER A 1 218 ? -3.726 -18.898 32.554 1.00 88.50 218 SER A C 1
ATOM 1707 O O . SER A 1 218 ? -3.129 -18.664 31.501 1.00 88.50 218 SER A O 1
ATOM 1709 N N . SER A 1 219 ? -3.096 -18.862 33.733 1.00 89.12 219 SER A N 1
ATOM 1710 C CA . SER A 1 219 ? -1.670 -18.542 33.864 1.00 89.12 219 SER A CA 1
ATOM 1711 C C . SER A 1 219 ? -0.763 -19.607 33.227 1.00 89.12 219 SER A C 1
ATOM 1713 O O . SER A 1 219 ? 0.239 -19.271 32.587 1.00 89.12 219 SER A O 1
ATOM 1715 N N . GLU A 1 220 ? -1.135 -20.887 33.320 1.00 91.50 220 GLU A N 1
ATOM 1716 C CA . GLU A 1 220 ? -0.429 -21.984 32.651 1.00 91.50 220 GLU A CA 1
ATOM 1717 C C . GLU A 1 220 ? -0.582 -21.905 31.127 1.00 91.50 220 GLU A C 1
ATOM 1719 O O . GLU A 1 220 ? 0.402 -22.053 30.397 1.00 91.50 220 GLU A O 1
ATOM 1724 N N . LEU A 1 221 ? -1.783 -21.584 30.636 1.00 90.19 221 LEU A N 1
ATOM 1725 C CA . LEU A 1 221 ? -2.033 -21.358 29.212 1.00 90.19 221 LEU A CA 1
ATOM 1726 C C . LEU A 1 221 ? -1.237 -20.163 28.676 1.00 90.19 221 LEU A C 1
ATOM 1728 O O . LEU A 1 221 ? -0.619 -20.269 27.616 1.00 90.19 221 LEU A O 1
ATOM 1732 N N . GLN A 1 222 ? -1.184 -19.047 29.409 1.00 90.25 222 GLN A N 1
ATOM 1733 C CA . GLN A 1 222 ? -0.363 -17.890 29.035 1.00 90.25 222 GLN A CA 1
ATOM 1734 C C . GLN A 1 222 ? 1.122 -18.252 28.948 1.00 90.25 222 GLN A C 1
ATOM 1736 O O . GLN A 1 222 ? 1.807 -17.837 28.010 1.00 90.25 222 GLN A O 1
ATOM 1741 N N . ARG A 1 223 ? 1.620 -19.070 29.882 1.00 91.62 223 ARG A N 1
ATOM 1742 C CA . ARG A 1 223 ? 2.996 -19.574 29.843 1.00 91.62 223 ARG A CA 1
ATOM 1743 C C . ARG A 1 223 ? 3.250 -20.431 28.603 1.00 91.62 223 ARG A C 1
ATOM 1745 O O . ARG A 1 223 ? 4.239 -20.205 27.910 1.00 91.62 223 ARG A O 1
ATOM 1752 N N . ALA A 1 224 ? 2.342 -21.351 28.281 1.00 88.00 224 ALA A N 1
ATOM 1753 C CA . ALA A 1 224 ? 2.447 -22.194 27.091 1.00 88.00 224 ALA A CA 1
ATOM 1754 C C . ALA A 1 224 ? 2.418 -21.374 25.785 1.00 88.00 224 ALA A C 1
ATOM 1756 O O . ALA A 1 224 ? 3.169 -21.662 24.851 1.00 88.00 224 ALA A O 1
ATOM 1757 N N . VAL A 1 225 ? 1.597 -20.319 25.718 1.00 90.75 225 VAL A N 1
ATOM 1758 C CA . VAL A 1 225 ? 1.567 -19.388 24.576 1.00 90.75 225 VAL A CA 1
ATOM 1759 C C . VAL A 1 225 ? 2.890 -18.633 24.448 1.00 90.75 225 VAL A C 1
ATOM 1761 O O . VAL A 1 225 ? 3.445 -18.568 23.352 1.00 90.75 225 VAL A O 1
ATOM 1764 N N . ALA A 1 226 ? 3.443 -18.128 25.553 1.00 88.69 226 ALA A N 1
ATOM 1765 C CA . ALA A 1 226 ? 4.734 -17.443 25.540 1.00 88.69 226 ALA A CA 1
ATOM 1766 C C . ALA A 1 226 ? 5.881 -18.363 25.076 1.00 88.69 226 ALA A C 1
ATOM 1768 O O . ALA A 1 226 ? 6.739 -17.940 24.298 1.00 88.69 226 ALA A O 1
ATOM 1769 N N . GLU A 1 227 ? 5.882 -19.631 25.499 1.00 92.31 227 GLU A N 1
ATOM 1770 C CA . GLU A 1 227 ? 6.853 -20.636 25.046 1.00 92.31 227 GLU A CA 1
ATOM 1771 C C . GLU A 1 227 ? 6.711 -20.938 23.547 1.00 92.31 227 GLU A C 1
ATOM 1773 O O . GLU A 1 227 ? 7.710 -20.948 22.819 1.00 92.31 227 GLU A O 1
ATOM 1778 N N . ARG A 1 228 ? 5.474 -21.107 23.058 1.00 94.81 228 ARG A N 1
ATOM 1779 C CA . ARG A 1 228 ? 5.182 -21.279 21.626 1.00 94.81 228 ARG A CA 1
ATOM 1780 C C . ARG A 1 228 ? 5.688 -20.092 20.806 1.00 94.81 228 ARG A C 1
ATOM 1782 O O . ARG A 1 228 ? 6.337 -20.291 19.780 1.00 94.81 228 ARG A O 1
ATOM 1789 N N . ASP A 1 229 ? 5.415 -18.869 21.248 1.00 90.44 229 ASP A N 1
ATOM 1790 C CA . ASP A 1 229 ? 5.816 -17.653 20.538 1.00 90.44 229 ASP A CA 1
ATOM 1791 C C . ASP A 1 229 ? 7.340 -17.481 20.541 1.00 90.44 229 ASP A C 1
ATOM 1793 O O . ASP A 1 229 ? 7.928 -17.086 19.529 1.00 90.44 229 ASP A O 1
ATOM 1797 N N . GLY A 1 230 ? 8.004 -17.848 21.642 1.00 90.88 230 GLY A N 1
ATOM 1798 C CA . GLY A 1 230 ? 9.462 -17.936 21.717 1.00 90.88 230 GLY A CA 1
ATOM 1799 C C . GLY A 1 230 ? 10.038 -18.918 20.693 1.00 90.88 230 GLY A C 1
ATOM 1800 O O . GLY A 1 230 ? 10.946 -18.561 19.938 1.00 90.88 230 GLY A O 1
ATOM 1801 N N . ALA A 1 231 ? 9.466 -20.122 20.599 1.00 89.56 231 ALA A N 1
ATOM 1802 C CA . ALA A 1 231 ? 9.862 -21.120 19.605 1.00 89.56 231 ALA A CA 1
ATOM 1803 C C . ALA A 1 231 ? 9.613 -20.636 18.164 1.00 89.56 231 ALA A C 1
ATOM 1805 O O . ALA A 1 231 ? 10.463 -20.809 17.290 1.00 89.56 231 ALA A O 1
ATOM 1806 N N . GLN A 1 232 ? 8.485 -19.969 17.907 1.00 92.31 232 GLN A N 1
ATOM 1807 C CA . GLN A 1 232 ? 8.172 -19.414 16.591 1.00 92.31 232 GLN A CA 1
ATOM 1808 C C . GLN A 1 232 ? 9.160 -18.313 16.183 1.00 92.31 232 GLN A C 1
ATOM 1810 O O . GLN A 1 232 ? 9.609 -18.289 15.035 1.00 92.31 232 GLN A O 1
ATOM 1815 N N . ARG A 1 233 ? 9.530 -17.414 17.104 1.00 90.12 233 ARG A N 1
ATOM 1816 C CA . ARG A 1 233 ? 10.555 -16.388 16.852 1.00 90.12 233 ARG A CA 1
ATOM 1817 C C . ARG A 1 233 ? 11.905 -17.023 16.545 1.00 90.12 233 ARG A C 1
ATOM 1819 O O . ARG A 1 233 ? 12.539 -16.630 15.574 1.00 90.12 233 ARG A O 1
ATOM 1826 N N . PHE A 1 234 ? 12.301 -18.036 17.312 1.00 92.44 234 PHE A N 1
ATOM 1827 C CA . PHE A 1 234 ? 13.536 -18.777 17.067 1.00 92.44 234 PHE A CA 1
ATOM 1828 C C . PHE A 1 234 ? 13.568 -19.394 15.659 1.00 92.44 234 PHE A C 1
ATOM 1830 O O . PHE A 1 234 ? 14.544 -19.209 14.933 1.00 92.44 234 PHE A O 1
ATOM 1837 N N . LEU A 1 235 ? 12.478 -20.039 15.230 1.00 92.81 235 LEU A N 1
ATOM 1838 C CA . LEU A 1 235 ? 12.364 -20.601 13.880 1.00 92.81 235 LEU A CA 1
ATOM 1839 C C . LEU A 1 235 ? 12.391 -19.526 12.784 1.00 92.81 235 LEU A C 1
ATOM 1841 O O . LEU A 1 235 ? 13.045 -19.723 11.763 1.00 92.81 235 LEU A O 1
ATOM 1845 N N . LYS A 1 236 ? 11.736 -18.375 12.988 1.00 90.88 236 LYS A N 1
ATOM 1846 C CA . LYS A 1 236 ? 11.805 -17.245 12.044 1.00 90.88 236 LYS A CA 1
ATOM 1847 C C . LYS A 1 236 ? 13.232 -16.711 11.902 1.00 90.88 236 LYS A C 1
ATOM 1849 O O . LYS A 1 236 ? 13.669 -16.472 10.780 1.00 90.88 236 LYS A O 1
ATOM 1854 N N . THR A 1 237 ? 13.969 -16.575 13.005 1.00 91.50 237 THR A N 1
ATOM 1855 C CA . THR A 1 237 ? 15.379 -16.159 12.978 1.00 91.50 237 THR A CA 1
ATOM 1856 C C . THR A 1 237 ? 16.247 -17.174 12.239 1.00 91.50 237 THR A C 1
ATOM 1858 O O . THR A 1 237 ? 17.066 -16.782 11.414 1.00 91.50 237 THR A O 1
ATOM 1861 N N . GLN A 1 238 ? 16.040 -18.475 12.473 1.00 91.69 238 GLN A N 1
ATOM 1862 C CA . GLN A 1 238 ? 16.744 -19.517 11.720 1.00 91.69 238 GLN A CA 1
ATOM 1863 C C . GLN A 1 238 ? 16.437 -19.449 10.221 1.00 91.69 238 GLN A C 1
ATOM 1865 O O . GLN A 1 238 ? 17.355 -19.546 9.412 1.00 91.69 238 GLN A O 1
ATOM 1870 N N . LEU A 1 239 ? 15.173 -19.240 9.841 1.00 91.56 239 LEU A N 1
ATOM 1871 C CA . LEU A 1 239 ? 14.777 -19.105 8.439 1.00 91.56 239 LEU A CA 1
ATOM 1872 C C . LEU A 1 239 ? 15.431 -17.879 7.781 1.00 91.56 239 LEU A C 1
ATOM 1874 O O . LEU A 1 239 ? 15.883 -17.954 6.641 1.00 91.56 239 LEU A O 1
ATOM 1878 N N . ALA A 1 240 ? 15.512 -16.761 8.505 1.00 87.44 240 ALA A N 1
ATOM 1879 C CA . ALA A 1 240 ? 16.167 -15.547 8.031 1.00 87.44 240 ALA A CA 1
ATOM 1880 C C . ALA A 1 240 ? 17.679 -15.743 7.830 1.00 87.44 240 ALA A C 1
ATOM 1882 O O . ALA A 1 240 ? 18.198 -15.355 6.787 1.00 87.44 240 ALA A O 1
ATOM 1883 N N . ASP A 1 241 ? 18.368 -16.395 8.774 1.00 89.50 241 ASP A N 1
ATOM 1884 C CA . ASP A 1 241 ? 19.795 -16.741 8.650 1.00 89.50 241 ASP A CA 1
ATOM 1885 C C . ASP A 1 241 ? 20.034 -17.683 7.456 1.00 89.50 241 ASP A C 1
ATOM 1887 O O . ASP A 1 241 ? 20.921 -17.458 6.635 1.00 89.50 241 ASP A O 1
ATOM 1891 N N . TRP A 1 242 ? 19.180 -18.696 7.275 1.00 88.31 242 TRP A N 1
ATOM 1892 C CA . TRP A 1 242 ? 19.238 -19.573 6.101 1.00 88.31 242 TRP A CA 1
ATOM 1893 C C . TRP A 1 242 ? 19.051 -18.810 4.788 1.00 88.31 242 TRP A C 1
ATOM 1895 O O . TRP A 1 242 ? 19.828 -19.012 3.855 1.00 88.31 242 TRP A O 1
ATOM 1905 N N . ASN A 1 243 ? 18.074 -17.906 4.722 1.00 86.62 243 ASN A N 1
ATOM 1906 C CA . ASN A 1 243 ? 17.856 -17.069 3.546 1.00 86.62 243 ASN A CA 1
ATOM 1907 C C . ASN A 1 243 ? 19.058 -16.153 3.278 1.00 86.62 243 ASN A C 1
ATOM 1909 O O . ASN A 1 243 ? 19.510 -16.079 2.140 1.00 86.62 243 ASN A O 1
ATOM 1913 N N . GLN A 1 244 ? 19.633 -15.516 4.303 1.00 83.25 244 GLN A N 1
ATOM 1914 C CA . GLN A 1 244 ? 20.837 -14.690 4.153 1.00 83.25 244 GLN A CA 1
ATOM 1915 C C . GLN A 1 244 ? 22.029 -15.494 3.627 1.00 83.25 244 GLN A C 1
ATOM 1917 O O . GLN A 1 244 ? 22.709 -15.045 2.707 1.00 83.25 244 GLN A O 1
ATOM 1922 N N . ARG A 1 245 ? 22.258 -16.706 4.145 1.00 83.94 245 ARG A N 1
ATOM 1923 C CA . ARG A 1 245 ? 23.308 -17.606 3.639 1.00 83.94 245 ARG A CA 1
ATOM 1924 C C . ARG A 1 245 ? 23.065 -18.018 2.191 1.00 83.94 245 ARG A C 1
ATOM 1926 O O . ARG A 1 245 ? 24.020 -18.154 1.428 1.00 83.94 245 ARG A O 1
ATOM 1933 N N . LEU A 1 246 ? 21.806 -18.219 1.808 1.00 79.44 246 LEU A N 1
ATOM 1934 C CA . LEU A 1 246 ? 21.429 -18.573 0.443 1.00 79.44 246 LEU A CA 1
ATOM 1935 C C . LEU A 1 246 ? 21.668 -17.402 -0.521 1.00 79.44 246 LEU A C 1
ATOM 1937 O O . LEU A 1 246 ? 22.253 -17.615 -1.581 1.00 79.44 246 LEU A O 1
ATOM 1941 N N . TYR A 1 247 ? 21.320 -16.175 -0.127 1.00 78.56 247 TYR A N 1
ATOM 1942 C CA . TYR A 1 247 ? 21.625 -14.968 -0.902 1.00 78.56 247 TYR A CA 1
ATOM 1943 C C . TYR A 1 247 ? 23.135 -14.701 -0.994 1.00 78.56 247 TYR A C 1
ATOM 1945 O O . TYR A 1 247 ? 23.641 -14.481 -2.089 1.00 78.56 247 TYR A O 1
ATOM 1953 N N . ALA A 1 248 ? 23.883 -14.843 0.104 1.00 74.94 248 ALA A N 1
ATOM 1954 C CA . ALA A 1 248 ? 25.342 -14.704 0.095 1.00 74.94 248 ALA A CA 1
ATOM 1955 C C . ALA A 1 248 ? 26.033 -15.761 -0.790 1.00 74.94 248 ALA A C 1
ATOM 1957 O O . ALA A 1 248 ? 27.019 -15.471 -1.464 1.00 74.94 248 ALA A O 1
ATOM 1958 N N . ARG A 1 249 ? 25.503 -16.992 -0.841 1.00 73.50 249 ARG A N 1
ATOM 1959 C CA . ARG A 1 249 ? 25.979 -18.035 -1.765 1.00 73.50 249 ARG A CA 1
ATOM 1960 C C . ARG A 1 249 ? 25.629 -17.718 -3.224 1.00 73.50 249 ARG A C 1
ATOM 1962 O O . ARG A 1 249 ? 26.420 -18.048 -4.103 1.00 73.50 249 ARG A O 1
ATOM 1969 N N . ALA A 1 250 ? 24.478 -17.100 -3.485 1.00 62.72 250 ALA A N 1
ATOM 1970 C CA . ALA A 1 250 ? 24.086 -16.672 -4.827 1.00 62.72 250 ALA A CA 1
ATOM 1971 C C . ALA A 1 250 ? 24.933 -15.489 -5.338 1.00 62.72 250 ALA A C 1
ATOM 1973 O O . ALA A 1 250 ? 25.215 -15.423 -6.531 1.00 62.72 250 ALA A O 1
ATOM 1974 N N . GLU A 1 251 ? 25.394 -14.605 -4.450 1.00 55.09 251 GLU A N 1
ATOM 1975 C CA . GLU A 1 251 ? 26.294 -13.491 -4.791 1.00 55.09 251 GLU A CA 1
ATOM 1976 C C . GLU A 1 251 ? 27.777 -13.902 -4.879 1.00 55.09 251 GLU A C 1
ATOM 1978 O O . GLU A 1 251 ? 28.554 -13.255 -5.576 1.00 55.09 251 GLU A O 1
ATOM 1983 N N . GLY A 1 252 ? 28.179 -14.995 -4.222 1.00 53.12 252 GLY A N 1
ATOM 1984 C CA . GLY A 1 252 ? 29.570 -15.464 -4.156 1.00 53.12 252 GLY A CA 1
ATOM 1985 C C . GLY A 1 252 ? 30.014 -16.474 -5.223 1.00 53.12 252 GLY A C 1
ATOM 1986 O O . GLY A 1 252 ? 31.077 -17.068 -5.066 1.00 53.12 252 GLY A O 1
ATOM 1987 N N . SER A 1 253 ? 29.241 -16.727 -6.285 1.00 45.16 253 SER A N 1
ATOM 1988 C CA . SER A 1 253 ? 29.596 -17.737 -7.298 1.00 45.16 253 SER A CA 1
ATOM 1989 C C . SER A 1 253 ? 30.266 -17.124 -8.532 1.00 45.16 253 SER A C 1
ATOM 1991 O O . SER A 1 253 ? 29.679 -17.059 -9.610 1.00 45.16 253 SER A O 1
ATOM 1993 N N . VAL A 1 254 ? 31.524 -16.705 -8.367 1.00 47.28 254 VAL A N 1
ATOM 1994 C CA . VAL A 1 254 ? 32.492 -16.588 -9.467 1.00 47.28 254 VAL A CA 1
ATOM 1995 C C . VAL A 1 254 ? 33.818 -17.199 -9.001 1.00 47.28 254 VAL A C 1
ATOM 1997 O O . VAL A 1 254 ? 34.467 -16.694 -8.093 1.00 47.28 254 VAL A O 1
ATOM 2000 N N . ASP A 1 255 ? 34.158 -18.302 -9.667 1.00 40.72 255 ASP A N 1
ATOM 2001 C CA . ASP A 1 255 ? 35.463 -18.957 -9.791 1.00 40.72 255 ASP A CA 1
ATOM 2002 C C . ASP A 1 255 ? 36.034 -19.798 -8.632 1.00 40.72 255 ASP A C 1
ATOM 2004 O O . ASP A 1 255 ? 36.728 -19.322 -7.740 1.00 40.72 255 ASP A O 1
ATOM 2008 N N . GLY A 1 256 ? 35.902 -21.121 -8.812 1.00 45.66 256 GLY A N 1
ATOM 2009 C CA . GLY A 1 256 ? 37.058 -22.019 -8.733 1.00 45.66 256 GLY A CA 1
ATOM 2010 C C . GLY A 1 256 ? 37.023 -23.096 -7.652 1.00 45.66 256 GLY A C 1
ATOM 2011 O O . GLY A 1 256 ? 37.578 -22.880 -6.590 1.00 45.66 256 GLY A O 1
ATOM 2012 N N . GLU A 1 257 ? 36.490 -24.288 -7.966 1.00 37.75 257 GLU A N 1
ATOM 2013 C CA . GLU A 1 257 ? 36.975 -25.570 -7.404 1.00 37.75 257 GLU A CA 1
ATOM 2014 C C . GLU A 1 257 ? 36.318 -26.779 -8.102 1.00 37.75 257 GLU A C 1
ATOM 2016 O O . GLU A 1 257 ? 35.397 -27.430 -7.613 1.00 37.75 257 GLU A O 1
ATOM 2021 N N . SER A 1 258 ? 36.801 -27.095 -9.305 1.00 47.16 258 SER A N 1
ATOM 2022 C CA . SER A 1 258 ? 36.235 -28.130 -10.189 1.00 47.16 258 SER A CA 1
ATOM 2023 C C . SER A 1 258 ? 36.875 -29.517 -10.025 1.00 47.16 258 SER A C 1
ATOM 2025 O O . SER A 1 258 ? 36.956 -30.265 -10.998 1.00 47.16 258 SER A O 1
ATOM 2027 N N . ALA A 1 259 ? 37.354 -29.873 -8.828 1.00 47.62 259 ALA A N 1
ATOM 2028 C CA . ALA A 1 259 ? 37.931 -31.205 -8.578 1.00 47.62 259 ALA A CA 1
ATOM 2029 C C . ALA A 1 259 ? 37.494 -31.876 -7.258 1.00 47.62 259 ALA A C 1
ATOM 2031 O O . ALA A 1 259 ? 37.653 -33.083 -7.130 1.00 47.62 259 ALA A O 1
ATOM 2032 N N . SER A 1 260 ? 36.865 -31.151 -6.322 1.00 50.44 260 SER A N 1
ATOM 2033 C CA . SER A 1 260 ? 36.160 -31.707 -5.142 1.00 50.44 260 SER A CA 1
ATOM 2034 C C . SER A 1 260 ? 34.626 -31.702 -5.306 1.00 50.44 260 SER A C 1
ATOM 2036 O O . SER A 1 260 ? 33.877 -32.115 -4.419 1.00 50.44 260 SER A O 1
ATOM 2038 N N . ALA A 1 261 ? 34.141 -31.225 -6.458 1.00 54.28 261 ALA A N 1
ATOM 2039 C CA . ALA A 1 261 ? 32.731 -30.970 -6.731 1.00 54.28 261 ALA A CA 1
ATOM 2040 C C . ALA A 1 261 ? 31.883 -32.236 -6.958 1.00 54.28 261 ALA A C 1
ATOM 2042 O O . ALA A 1 261 ? 30.665 -32.168 -6.822 1.00 54.28 261 ALA A O 1
ATOM 2043 N N . SER A 1 262 ? 32.472 -33.390 -7.295 1.00 54.53 262 SER A N 1
ATOM 2044 C CA . SER A 1 262 ? 31.691 -34.619 -7.516 1.00 54.53 262 SER A CA 1
ATOM 2045 C C . SER A 1 262 ? 31.237 -35.266 -6.209 1.00 54.53 262 SER A C 1
ATOM 2047 O O . SER A 1 262 ? 30.071 -35.640 -6.098 1.00 54.53 262 SER A O 1
ATOM 2049 N N . ASP A 1 263 ? 32.122 -35.332 -5.211 1.00 53.41 263 ASP A N 1
ATOM 2050 C CA . ASP A 1 263 ? 31.808 -35.916 -3.903 1.00 53.41 263 ASP A CA 1
ATOM 2051 C C . ASP A 1 263 ? 30.934 -34.964 -3.084 1.00 53.41 263 ASP A C 1
ATOM 2053 O O . ASP A 1 263 ? 29.930 -35.387 -2.515 1.00 53.41 263 ASP A O 1
ATOM 2057 N N . SER A 1 264 ? 31.199 -33.652 -3.145 1.00 63.97 264 SER A N 1
ATOM 2058 C CA . SER A 1 264 ? 30.305 -32.663 -2.532 1.00 63.97 264 SER A CA 1
ATOM 2059 C C . SER A 1 264 ? 28.944 -32.592 -3.231 1.00 63.97 264 SER A C 1
ATOM 2061 O O . SER A 1 264 ? 27.932 -32.405 -2.566 1.00 63.97 264 SER A O 1
ATOM 2063 N N . SER A 1 265 ? 28.863 -32.805 -4.551 1.00 66.69 265 SER A N 1
ATOM 2064 C CA . SER A 1 265 ? 27.573 -32.886 -5.248 1.00 66.69 265 SER A CA 1
ATOM 2065 C C . SER A 1 265 ? 26.785 -34.137 -4.857 1.00 66.69 265 SER A C 1
ATOM 2067 O O . SER A 1 265 ? 25.567 -34.045 -4.705 1.00 66.69 265 SER A O 1
ATOM 2069 N N . ALA A 1 266 ? 27.446 -35.280 -4.663 1.00 71.94 266 ALA A N 1
ATOM 2070 C CA . ALA A 1 266 ? 26.799 -36.498 -4.182 1.00 71.94 266 ALA A CA 1
ATOM 2071 C C . ALA A 1 266 ? 26.298 -36.340 -2.736 1.00 71.94 266 ALA A C 1
ATOM 2073 O O . ALA A 1 266 ? 25.137 -36.637 -2.468 1.00 71.94 266 ALA A O 1
ATOM 2074 N N . GLU A 1 267 ? 27.112 -35.778 -1.839 1.00 76.31 267 GLU A N 1
ATOM 2075 C CA . GLU A 1 267 ? 26.708 -35.470 -0.459 1.00 76.31 267 GLU A CA 1
ATOM 2076 C C . GLU A 1 267 ? 25.591 -34.416 -0.385 1.00 76.31 267 GLU A C 1
ATOM 2078 O O . GLU A 1 267 ? 24.706 -34.489 0.468 1.00 76.31 267 GLU A O 1
ATOM 2083 N N . LEU A 1 268 ? 25.593 -33.425 -1.282 1.00 79.12 268 LEU A N 1
ATOM 2084 C CA . LEU A 1 268 ? 24.508 -32.447 -1.373 1.00 79.12 268 LEU A CA 1
ATOM 2085 C C . LEU A 1 268 ? 23.209 -33.084 -1.871 1.00 79.12 268 LEU A C 1
ATOM 2087 O O . LEU A 1 268 ? 22.143 -32.680 -1.417 1.00 79.12 268 LEU A O 1
ATOM 2091 N N . ARG A 1 269 ? 23.281 -34.083 -2.760 1.00 81.94 269 ARG A N 1
ATOM 2092 C CA . ARG A 1 269 ? 22.105 -34.848 -3.202 1.00 81.94 269 ARG A CA 1
ATOM 2093 C C . ARG A 1 269 ? 21.545 -35.715 -2.080 1.00 81.94 269 ARG A C 1
ATOM 2095 O O . ARG A 1 269 ? 20.350 -35.654 -1.845 1.00 81.94 269 ARG A O 1
ATOM 2102 N N . THR A 1 270 ? 22.384 -36.426 -1.326 1.00 83.44 270 THR A N 1
ATOM 2103 C CA . THR A 1 270 ? 21.897 -37.222 -0.185 1.00 83.44 270 THR A CA 1
ATOM 2104 C C . THR A 1 270 ? 21.309 -36.342 0.915 1.00 83.44 270 THR A C 1
ATOM 2106 O O . THR A 1 270 ? 20.273 -36.678 1.476 1.00 83.44 270 THR A O 1
ATOM 2109 N N . ARG A 1 271 ? 21.910 -35.174 1.187 1.00 86.62 271 ARG A N 1
ATOM 2110 C CA . ARG A 1 271 ? 21.332 -34.189 2.117 1.00 86.62 271 ARG A CA 1
ATOM 2111 C C . ARG A 1 271 ? 20.021 -33.602 1.602 1.00 86.62 271 ARG A C 1
ATOM 2113 O O . ARG A 1 271 ? 19.141 -33.311 2.404 1.00 86.62 271 ARG A O 1
ATOM 2120 N N . LEU A 1 272 ? 19.885 -33.410 0.291 1.00 87.31 272 LEU A N 1
ATOM 2121 C CA . LEU A 1 272 ? 18.629 -32.969 -0.312 1.00 87.31 272 LEU A CA 1
ATOM 2122 C C . LEU A 1 272 ? 17.543 -34.039 -0.141 1.00 87.31 272 LEU A C 1
ATOM 2124 O O . LEU A 1 272 ? 16.460 -33.704 0.324 1.00 87.31 272 LEU A O 1
ATOM 2128 N N . ASP A 1 273 ? 17.859 -35.308 -0.409 1.00 89.19 273 ASP A N 1
ATOM 2129 C CA . ASP A 1 273 ? 16.938 -36.435 -0.211 1.00 89.19 273 ASP A CA 1
ATOM 2130 C C . ASP A 1 273 ? 16.515 -36.566 1.267 1.00 89.19 273 ASP A C 1
ATOM 2132 O O . ASP A 1 273 ? 15.338 -36.761 1.573 1.00 89.19 273 ASP A O 1
ATOM 2136 N N . GLU A 1 274 ? 17.449 -36.403 2.211 1.00 88.75 274 GLU A N 1
ATOM 2137 C CA . GLU A 1 274 ? 17.157 -36.393 3.652 1.00 88.75 274 GLU A CA 1
ATOM 2138 C C . GLU A 1 274 ? 16.223 -35.243 4.041 1.00 88.75 274 GLU A C 1
ATOM 2140 O O . GLU A 1 274 ? 15.252 -35.457 4.772 1.00 88.75 274 GLU A O 1
ATOM 2145 N N . VAL A 1 275 ? 16.468 -34.036 3.521 1.00 91.12 275 VAL A N 1
ATOM 2146 C CA . VAL A 1 275 ? 15.599 -32.877 3.753 1.00 91.12 275 VAL A CA 1
ATOM 2147 C C . VAL A 1 275 ? 14.223 -33.096 3.126 1.00 91.12 275 VAL A C 1
ATOM 2149 O O . VAL A 1 275 ? 13.226 -32.760 3.757 1.00 91.12 275 VAL A O 1
ATOM 2152 N N . GLU A 1 276 ? 14.125 -33.689 1.936 1.00 89.44 276 GLU A N 1
ATOM 2153 C CA . GLU A 1 276 ? 12.841 -34.018 1.305 1.00 89.44 276 GLU A CA 1
ATOM 2154 C C . GLU A 1 276 ? 12.043 -35.038 2.129 1.00 89.44 276 GLU A C 1
ATOM 2156 O O . GLU A 1 276 ? 10.836 -34.863 2.336 1.00 89.44 276 GLU A O 1
ATOM 2161 N N . ILE A 1 277 ? 12.709 -36.062 2.669 1.00 88.00 277 ILE A N 1
ATOM 2162 C CA . ILE A 1 277 ? 12.094 -37.046 3.569 1.00 88.00 277 ILE A CA 1
ATOM 2163 C C . ILE A 1 277 ? 11.633 -36.370 4.864 1.00 88.00 277 ILE A C 1
ATOM 2165 O O . ILE A 1 277 ? 10.498 -36.581 5.305 1.00 88.00 277 ILE A O 1
ATOM 2169 N N . GLU A 1 278 ? 12.477 -35.538 5.474 1.00 91.31 278 GLU A N 1
ATOM 2170 C CA . GLU A 1 278 ? 12.159 -34.851 6.725 1.00 91.31 278 GLU A CA 1
ATOM 2171 C C . GLU A 1 278 ? 11.019 -33.840 6.539 1.00 91.31 278 GLU A C 1
ATOM 2173 O O . GLU A 1 278 ? 10.114 -33.745 7.373 1.00 91.31 278 GLU A O 1
ATOM 2178 N N . LEU A 1 279 ? 11.004 -33.125 5.414 1.00 89.44 279 LEU A N 1
ATOM 2179 C CA . LEU A 1 279 ? 9.947 -32.188 5.043 1.00 89.44 279 LEU A CA 1
ATOM 2180 C C . LEU A 1 279 ? 8.641 -32.937 4.747 1.00 89.44 279 LEU A C 1
ATOM 2182 O O . LEU A 1 279 ? 7.572 -32.498 5.179 1.00 89.44 279 LEU A O 1
ATOM 2186 N N . GLY A 1 280 ? 8.711 -34.116 4.124 1.00 89.31 280 GLY A N 1
ATOM 2187 C CA . GLY A 1 280 ? 7.586 -35.039 3.969 1.00 89.31 280 GLY A CA 1
ATOM 2188 C C . GLY A 1 280 ? 7.016 -35.519 5.310 1.00 89.31 280 GLY A C 1
ATOM 2189 O O . GLY A 1 280 ? 5.800 -35.457 5.525 1.00 89.31 280 GLY A O 1
ATOM 2190 N N . ALA A 1 281 ? 7.877 -35.921 6.249 1.00 89.38 281 ALA A N 1
ATOM 2191 C CA . ALA A 1 281 ? 7.485 -36.337 7.597 1.00 89.38 281 ALA A CA 1
ATOM 2192 C C . ALA A 1 281 ? 6.854 -35.183 8.394 1.00 89.38 281 ALA A C 1
ATOM 2194 O O . ALA A 1 281 ? 5.776 -35.344 8.973 1.00 89.38 281 ALA A O 1
ATOM 2195 N N . LYS A 1 282 ? 7.466 -33.993 8.361 1.00 90.44 282 LYS A N 1
ATOM 2196 C CA . LYS A 1 282 ? 6.941 -32.773 8.996 1.00 90.44 282 LYS A CA 1
ATOM 2197 C C . LYS A 1 282 ? 5.600 -32.358 8.392 1.00 90.44 282 LYS A C 1
ATOM 2199 O O . LYS A 1 282 ? 4.669 -32.063 9.134 1.00 90.44 282 LYS A O 1
ATOM 2204 N N . THR A 1 283 ? 5.446 -32.431 7.070 1.00 91.31 283 THR A N 1
ATOM 2205 C CA . THR A 1 283 ? 4.165 -32.177 6.386 1.00 91.31 283 THR A CA 1
ATOM 2206 C C . THR A 1 283 ? 3.092 -33.181 6.820 1.00 91.31 283 THR A C 1
ATOM 2208 O O . THR A 1 283 ? 1.936 -32.811 7.037 1.00 91.31 283 THR A O 1
ATOM 2211 N N . GLY A 1 284 ? 3.459 -34.455 6.989 1.00 91.00 284 GLY A N 1
ATOM 2212 C CA . GLY A 1 284 ? 2.579 -35.485 7.543 1.00 91.00 284 GLY A CA 1
ATOM 2213 C C . GLY A 1 284 ? 2.147 -35.177 8.981 1.00 91.00 284 GLY A C 1
ATOM 2214 O O . GLY A 1 284 ? 0.959 -35.267 9.296 1.00 91.00 284 GLY A O 1
ATOM 2215 N N . ALA A 1 285 ? 3.086 -34.750 9.829 1.00 89.56 285 ALA A N 1
ATOM 2216 C CA . ALA A 1 285 ? 2.822 -34.362 11.213 1.00 89.56 285 ALA A CA 1
ATOM 2217 C C . ALA A 1 285 ? 1.910 -33.129 11.308 1.00 89.56 285 ALA A C 1
ATOM 2219 O O . ALA A 1 285 ? 0.954 -33.141 12.081 1.00 89.56 285 ALA A O 1
ATOM 2220 N N . VAL A 1 286 ? 2.134 -32.107 10.475 1.00 92.25 286 VAL A N 1
ATOM 2221 C CA . VAL A 1 286 ? 1.265 -30.921 10.394 1.00 92.25 286 VAL A CA 1
ATOM 2222 C C . VAL A 1 286 ? -0.156 -31.323 10.004 1.00 92.25 286 VAL A C 1
ATOM 2224 O O . VAL A 1 286 ? -1.098 -30.967 10.704 1.00 92.25 286 VAL A O 1
ATOM 2227 N N . LYS A 1 287 ? -0.331 -32.166 8.979 1.00 89.25 287 LYS A N 1
ATOM 2228 C CA . LYS A 1 287 ? -1.661 -32.677 8.593 1.00 89.25 287 LYS A CA 1
ATOM 2229 C C . LYS A 1 287 ? -2.341 -33.475 9.710 1.00 89.25 287 LYS A C 1
ATOM 2231 O O . LYS A 1 287 ? -3.567 -33.453 9.825 1.00 89.25 287 LYS A O 1
ATOM 2236 N N . ALA A 1 288 ? -1.580 -34.210 10.519 1.00 89.50 288 ALA A N 1
ATOM 2237 C CA . ALA A 1 288 ? -2.120 -34.928 11.672 1.00 89.50 288 ALA A CA 1
ATOM 2238 C C . ALA A 1 288 ? -2.551 -33.966 12.792 1.00 89.50 288 ALA A C 1
ATOM 2240 O O . ALA A 1 288 ? -3.627 -34.146 13.365 1.00 89.50 288 ALA A O 1
ATOM 2241 N N . LEU A 1 289 ? -1.762 -32.921 13.059 1.00 91.31 289 LEU A N 1
ATOM 2242 C CA . LEU A 1 289 ? -2.111 -31.866 14.011 1.00 91.31 289 LEU A CA 1
ATOM 2243 C C . LEU A 1 289 ? -3.344 -31.079 13.557 1.00 91.31 289 LEU A C 1
ATOM 2245 O O . LEU A 1 289 ? -4.252 -30.891 14.355 1.00 91.31 289 LEU A O 1
ATOM 2249 N N . GLU A 1 290 ? -3.447 -30.718 12.277 1.00 91.62 290 GLU A N 1
ATOM 2250 C CA . GLU A 1 290 ? -4.636 -30.065 11.712 1.00 91.62 290 GLU A CA 1
ATOM 2251 C C . GLU A 1 290 ? -5.906 -30.906 11.896 1.00 91.62 290 GLU A C 1
ATOM 2253 O O . GLU A 1 290 ? -6.969 -30.373 12.213 1.00 91.62 290 GLU A O 1
ATOM 2258 N N . ARG A 1 291 ? -5.816 -32.233 11.719 1.00 92.50 291 ARG A N 1
ATOM 2259 C CA . ARG A 1 291 ? -6.943 -33.140 11.996 1.00 92.50 291 ARG A CA 1
ATOM 2260 C C . ARG A 1 291 ? -7.295 -33.153 13.480 1.00 92.50 291 ARG A C 1
ATOM 2262 O O . ARG A 1 291 ? -8.469 -33.050 13.810 1.00 92.50 291 ARG A O 1
ATOM 2269 N N . ARG A 1 292 ? -6.292 -33.222 14.361 1.00 93.25 292 ARG A N 1
ATOM 2270 C CA . ARG A 1 292 ? -6.500 -33.214 15.814 1.00 93.25 292 ARG A CA 1
ATOM 2271 C C . ARG A 1 292 ? -7.145 -31.915 16.297 1.00 93.25 292 ARG A C 1
ATOM 2273 O O . ARG A 1 292 ? -8.060 -31.986 17.106 1.00 93.25 292 ARG A O 1
ATOM 2280 N N . VAL A 1 293 ? -6.716 -30.764 15.778 1.00 92.94 293 VAL A N 1
ATOM 2281 C CA . VAL A 1 293 ? -7.325 -29.458 16.080 1.00 92.94 293 VAL A CA 1
ATOM 2282 C C . VAL A 1 293 ? -8.778 -29.432 15.606 1.00 92.94 293 VAL A C 1
ATOM 2284 O O . VAL A 1 293 ? -9.661 -29.142 16.401 1.00 92.94 293 VAL A O 1
ATOM 2287 N N . LYS A 1 294 ? -9.065 -29.876 14.374 1.00 93.31 294 LYS A N 1
ATOM 2288 C CA . LYS A 1 294 ? -10.452 -29.984 13.880 1.00 93.31 294 LYS A CA 1
ATOM 2289 C C . LYS A 1 294 ? -11.328 -30.901 14.736 1.00 93.31 294 LYS A C 1
ATOM 2291 O O . LYS A 1 294 ? -12.521 -30.646 14.885 1.00 93.31 294 LYS A O 1
ATOM 2296 N N . ASP A 1 295 ? -10.773 -31.987 15.264 1.00 92.00 295 ASP A N 1
ATOM 2297 C CA . ASP A 1 295 ? -11.508 -32.890 16.150 1.00 92.00 295 ASP A CA 1
ATOM 2298 C C . ASP A 1 295 ? -11.721 -32.278 17.545 1.00 92.00 295 ASP A C 1
ATOM 2300 O O . ASP A 1 295 ? -12.790 -32.472 18.129 1.00 92.00 295 ASP A O 1
ATOM 2304 N N . GLN A 1 296 ? -10.759 -31.493 18.048 1.00 92.56 296 GLN A N 1
ATOM 2305 C CA . GLN A 1 296 ? -10.901 -30.701 19.275 1.00 92.56 296 GLN A CA 1
ATOM 2306 C C . GLN A 1 296 ? -11.954 -29.597 19.123 1.00 92.56 296 GLN A C 1
ATOM 2308 O O . GLN A 1 296 ? -12.814 -29.479 19.992 1.00 92.56 296 GLN A O 1
ATOM 2313 N N . ASP A 1 297 ? -11.969 -28.865 18.010 1.00 92.38 297 ASP A N 1
ATOM 2314 C CA . ASP A 1 297 ? -12.974 -27.830 17.736 1.00 92.38 297 ASP A CA 1
ATOM 2315 C C . ASP A 1 297 ? -14.383 -28.429 17.699 1.00 92.38 297 ASP A C 1
ATOM 2317 O O . ASP A 1 297 ? -15.291 -27.942 18.369 1.00 92.38 297 ASP A O 1
ATOM 2321 N N . LYS A 1 298 ? -14.556 -29.574 17.026 1.00 93.31 298 LYS A N 1
ATOM 2322 C CA . LYS A 1 298 ? -15.827 -30.318 17.050 1.00 93.31 298 LYS A CA 1
ATOM 2323 C C . LYS A 1 298 ? -16.207 -30.794 18.452 1.00 93.31 298 LYS A C 1
ATOM 2325 O O . LYS A 1 298 ? -17.390 -30.943 18.748 1.00 93.31 298 LYS A O 1
ATOM 2330 N N . ALA A 1 299 ? -15.241 -31.136 19.303 1.00 90.75 299 ALA A N 1
ATOM 2331 C CA . ALA A 1 299 ? -15.521 -31.510 20.688 1.00 90.75 299 ALA A CA 1
ATOM 2332 C C . ALA A 1 299 ? -15.978 -30.292 21.508 1.00 90.75 299 ALA A C 1
ATOM 2334 O O . ALA A 1 299 ? -16.954 -30.398 22.248 1.00 90.75 299 ALA A O 1
ATOM 2335 N N . LEU A 1 300 ? -15.344 -29.134 21.311 1.00 90.25 300 LEU A N 1
ATOM 2336 C CA . LEU A 1 300 ? -15.736 -27.873 21.939 1.00 90.25 300 LEU A CA 1
ATOM 2337 C C . LEU A 1 300 ? -17.114 -27.396 21.471 1.00 90.25 300 LEU A C 1
ATOM 2339 O O . LEU A 1 300 ? -17.907 -26.963 22.300 1.00 90.25 300 LEU A O 1
ATOM 2343 N N . GLU A 1 301 ? -17.446 -27.522 20.184 1.00 92.81 301 GLU A N 1
ATOM 2344 C CA . GLU A 1 301 ? -18.790 -27.217 19.671 1.00 92.81 301 GLU A CA 1
ATOM 2345 C C . GLU A 1 301 ? -19.866 -28.088 20.330 1.00 92.81 301 GLU A C 1
ATOM 2347 O O . GLU A 1 301 ? -20.906 -27.575 20.741 1.00 92.81 301 GLU A O 1
ATOM 2352 N N . ARG A 1 302 ? -19.607 -29.393 20.503 1.00 92.06 302 ARG A N 1
ATOM 2353 C CA . ARG A 1 302 ? -20.529 -30.286 21.225 1.00 92.06 302 ARG A CA 1
ATOM 2354 C C . ARG A 1 302 ? -20.686 -29.882 22.689 1.00 92.06 302 ARG A C 1
ATOM 2356 O O . ARG A 1 302 ? -21.811 -29.837 23.172 1.00 92.06 302 ARG A O 1
ATOM 2363 N N . ALA A 1 303 ? -19.588 -29.553 23.369 1.00 90.94 303 ALA A N 1
ATOM 2364 C CA . ALA A 1 303 ? -19.630 -29.097 24.757 1.00 90.94 303 ALA A CA 1
ATOM 2365 C C . ALA A 1 303 ? -20.399 -27.771 24.901 1.00 90.94 303 ALA A C 1
ATOM 2367 O O . ALA A 1 303 ? -21.206 -27.621 25.815 1.00 90.94 303 ALA A O 1
ATOM 2368 N N . ARG A 1 304 ? -20.216 -26.825 23.969 1.00 92.81 304 ARG A N 1
ATOM 2369 C CA . ARG A 1 304 ? -20.985 -25.569 23.926 1.00 92.81 304 ARG A CA 1
ATOM 2370 C C . ARG A 1 304 ? -22.477 -25.825 23.723 1.00 92.81 304 ARG A C 1
ATOM 2372 O O . ARG A 1 304 ? -23.280 -25.250 24.448 1.00 92.81 304 ARG A O 1
ATOM 2379 N N . ALA A 1 305 ? -22.843 -26.712 22.799 1.00 91.62 305 ALA A N 1
ATOM 2380 C CA . ALA A 1 305 ? -24.239 -27.090 22.577 1.00 91.62 305 ALA A CA 1
ATOM 2381 C C . ALA A 1 305 ? -24.868 -27.764 23.812 1.00 91.62 305 ALA A C 1
ATOM 2383 O O . ALA A 1 305 ? -26.038 -27.543 24.113 1.00 91.62 305 ALA A O 1
ATOM 2384 N N . GLU A 1 306 ? -24.098 -28.562 24.554 1.00 93.88 306 GLU A N 1
ATOM 2385 C CA . GLU A 1 306 ? -24.557 -29.178 25.801 1.00 93.88 306 GLU A CA 1
ATOM 2386 C C . GLU A 1 306 ? -24.751 -28.149 26.924 1.00 93.88 306 GLU A C 1
ATOM 2388 O O . GLU A 1 306 ? -25.768 -28.190 27.616 1.00 93.88 306 GLU A O 1
ATOM 2393 N N . ILE A 1 307 ? -23.835 -27.184 27.066 1.00 89.56 307 ILE A N 1
ATOM 2394 C CA . ILE A 1 307 ? -23.988 -26.061 28.004 1.00 89.56 307 ILE A CA 1
ATOM 2395 C C . ILE A 1 307 ? -25.231 -25.237 27.665 1.00 89.56 307 ILE A C 1
ATOM 2397 O O . ILE A 1 307 ? -25.989 -24.891 28.569 1.00 89.56 307 ILE A O 1
ATOM 2401 N N . GLU A 1 308 ? -25.467 -24.954 26.385 1.00 93.88 308 GLU A N 1
ATOM 2402 C CA . GLU A 1 308 ? -26.642 -24.193 25.959 1.00 93.88 308 GLU A CA 1
ATOM 2403 C C . GLU A 1 308 ? -27.938 -24.948 26.266 1.00 93.88 308 GLU A C 1
ATOM 2405 O O . GLU A 1 308 ? -28.858 -24.394 26.863 1.00 93.88 308 GLU A O 1
ATOM 2410 N N . LYS A 1 309 ? -27.962 -26.262 26.020 1.00 94.31 309 LYS A N 1
ATOM 2411 C CA . LYS A 1 309 ? -29.080 -27.118 26.426 1.00 94.31 309 LYS A CA 1
ATOM 2412 C C . LYS A 1 309 ? -29.298 -27.109 27.943 1.00 94.31 309 LYS A C 1
ATOM 2414 O O . LYS A 1 309 ? -30.438 -27.084 28.400 1.00 94.31 309 LYS A O 1
ATOM 2419 N N . MET A 1 310 ? -28.230 -27.120 28.747 1.00 92.38 310 MET A N 1
ATOM 2420 C CA . MET A 1 310 ? -28.355 -26.999 30.204 1.00 92.38 310 MET A CA 1
ATOM 2421 C C . MET A 1 310 ? -28.927 -25.636 30.613 1.00 92.38 310 MET A C 1
ATOM 2423 O O . MET A 1 310 ? -29.803 -25.591 31.477 1.00 92.38 310 MET A O 1
ATOM 2427 N N . ARG A 1 311 ? -28.497 -24.542 29.975 1.00 92.12 311 ARG A N 1
ATOM 2428 C CA . ARG A 1 311 ? -29.044 -23.196 30.211 1.00 92.12 311 ARG A CA 1
ATOM 2429 C C . ARG A 1 311 ? -30.530 -23.121 29.885 1.00 92.12 311 ARG A C 1
ATOM 2431 O O . ARG A 1 311 ? -31.286 -22.654 30.728 1.00 92.12 311 ARG A O 1
ATOM 2438 N N . GLU A 1 312 ? -30.958 -23.656 28.744 1.00 89.69 312 GLU A N 1
ATOM 2439 C CA . GLU A 1 312 ? -32.381 -23.743 28.386 1.00 89.69 312 GLU A CA 1
ATOM 2440 C C . GLU A 1 312 ? -33.182 -24.535 29.429 1.00 89.69 312 GLU A C 1
ATOM 2442 O O . GLU A 1 312 ? -34.264 -24.114 29.833 1.00 89.69 312 GLU A O 1
ATOM 2447 N N . THR A 1 313 ? -32.650 -25.657 29.931 1.00 90.94 313 THR A N 1
ATOM 2448 C CA . THR A 1 313 ? -33.345 -26.427 30.979 1.00 90.94 313 THR A CA 1
ATOM 2449 C C . THR A 1 313 ? -33.416 -25.705 32.323 1.00 90.94 313 THR A C 1
ATOM 2451 O O . THR A 1 313 ? -34.364 -25.930 33.076 1.00 90.94 313 THR A O 1
ATOM 2454 N N . LEU A 1 314 ? -32.429 -24.865 32.649 1.00 87.56 314 LEU A N 1
ATOM 2455 C CA . LEU A 1 314 ? -32.453 -24.036 33.854 1.00 87.56 314 LEU A CA 1
ATOM 2456 C C . LEU A 1 314 ? -33.451 -22.887 33.701 1.00 87.56 314 LEU A C 1
ATOM 2458 O O . LEU A 1 314 ? -34.278 -22.715 34.586 1.00 87.56 314 LEU A O 1
ATOM 2462 N N . LEU A 1 315 ? -33.458 -22.207 32.552 1.00 89.56 315 LEU A N 1
ATOM 2463 C CA . LEU A 1 315 ? -34.454 -21.187 32.211 1.00 89.56 315 LEU A CA 1
ATOM 2464 C C . LEU A 1 315 ? -35.880 -21.740 32.308 1.00 89.56 315 LEU A C 1
ATOM 2466 O O . LEU A 1 315 ? -36.703 -21.179 33.020 1.00 89.56 315 LEU A O 1
ATOM 2470 N N . ALA A 1 316 ? -36.149 -22.902 31.707 1.00 85.62 316 ALA A N 1
ATOM 2471 C CA . ALA A 1 316 ? -37.465 -23.535 31.792 1.00 85.62 316 ALA A CA 1
ATOM 2472 C C . ALA A 1 316 ? -37.864 -23.898 33.237 1.00 85.62 316 ALA A C 1
ATOM 2474 O O . ALA A 1 316 ? -39.035 -23.829 33.601 1.00 85.62 316 ALA A O 1
ATOM 2475 N N . ARG A 1 317 ? -36.899 -24.283 34.085 1.00 85.62 317 ARG A N 1
ATOM 2476 C CA . ARG A 1 317 ? -37.156 -24.544 35.512 1.00 85.62 317 ARG A CA 1
ATOM 2477 C C . ARG A 1 317 ? -37.428 -23.269 36.296 1.00 85.62 317 ARG A C 1
ATOM 2479 O O . ARG A 1 317 ? -38.257 -23.308 37.205 1.00 85.62 317 ARG A O 1
ATOM 2486 N N . ASP A 1 318 ? -36.729 -22.188 35.980 1.00 84.69 318 ASP A N 1
ATOM 2487 C CA . ASP A 1 318 ? -36.930 -20.889 36.612 1.00 84.69 318 ASP A CA 1
ATOM 2488 C C . ASP A 1 318 ? -38.287 -20.299 36.212 1.00 84.69 318 ASP A C 1
ATOM 2490 O O . ASP A 1 318 ? -39.009 -19.824 37.089 1.00 84.69 318 ASP A O 1
ATOM 2494 N N . ASP A 1 319 ? -38.694 -20.448 34.948 1.00 85.25 319 ASP A N 1
ATOM 2495 C CA . ASP A 1 319 ? -40.033 -20.098 34.463 1.00 85.25 319 ASP A CA 1
ATOM 2496 C C . ASP A 1 319 ? -41.117 -20.937 35.158 1.00 85.25 319 ASP A C 1
ATOM 2498 O O . ASP A 1 319 ? -42.075 -20.388 35.701 1.00 85.25 319 ASP A O 1
ATOM 2502 N N . ASP A 1 320 ? -40.940 -22.260 35.259 1.00 81.94 320 ASP A N 1
ATOM 2503 C CA . ASP A 1 320 ? -41.848 -23.138 36.011 1.00 81.94 320 ASP A CA 1
ATOM 2504 C C . ASP A 1 320 ? -41.931 -22.750 37.499 1.00 81.94 320 ASP A C 1
ATOM 2506 O O . ASP A 1 320 ? -42.994 -22.820 38.126 1.00 81.94 320 ASP A O 1
ATOM 2510 N N . ALA A 1 321 ? -40.804 -22.379 38.113 1.00 81.00 321 ALA A N 1
ATOM 2511 C CA . ALA A 1 321 ? -40.753 -21.944 39.504 1.00 81.00 321 ALA A CA 1
ATOM 2512 C C . ALA A 1 321 ? -41.420 -20.574 39.693 1.00 81.00 321 ALA A C 1
ATOM 2514 O O . ALA A 1 321 ? -42.075 -20.346 40.718 1.00 81.00 321 ALA A O 1
ATOM 2515 N N . PHE A 1 322 ? -41.283 -19.683 38.713 1.00 82.62 322 PHE A N 1
ATOM 2516 C CA . PHE A 1 322 ? -41.940 -18.386 38.665 1.00 82.62 322 PHE A CA 1
ATOM 2517 C C . PHE A 1 322 ? -43.456 -18.532 38.493 1.00 82.62 322 PHE A C 1
ATOM 2519 O O . PHE A 1 322 ? -44.208 -17.981 39.296 1.00 82.62 322 PHE A O 1
ATOM 2526 N N . GLU A 1 323 ? -43.915 -19.367 37.561 1.00 81.44 323 GLU A N 1
ATOM 2527 C CA . GLU A 1 323 ? -45.332 -19.698 37.363 1.00 81.44 323 GLU A CA 1
ATOM 2528 C C . GLU A 1 323 ? -45.944 -20.349 38.608 1.00 81.44 323 GLU A C 1
ATOM 2530 O O . GLU A 1 323 ? -47.023 -19.970 39.065 1.00 81.44 323 GLU A O 1
ATOM 2535 N N . ARG A 1 324 ? -45.226 -21.270 39.264 1.00 78.31 324 ARG A N 1
ATOM 2536 C CA . ARG A 1 324 ? -45.675 -21.827 40.553 1.00 78.31 324 ARG A CA 1
ATOM 2537 C C . ARG A 1 324 ? -45.737 -20.770 41.650 1.00 78.31 324 ARG A C 1
ATOM 2539 O O . ARG A 1 324 ? -46.619 -20.849 42.507 1.00 78.31 324 ARG A O 1
ATOM 2546 N N . ARG A 1 325 ? -44.834 -19.786 41.665 1.00 78.62 325 ARG A N 1
ATOM 2547 C CA . ARG A 1 325 ? -44.906 -18.650 42.600 1.00 78.62 325 ARG A CA 1
ATOM 2548 C C . ARG A 1 325 ? -46.078 -17.726 42.292 1.00 78.62 325 ARG A C 1
ATOM 2550 O O . ARG A 1 325 ? -46.722 -17.293 43.238 1.00 78.62 325 ARG A O 1
ATOM 2557 N N . LEU A 1 326 ? -46.394 -17.472 41.026 1.00 73.19 326 LEU A N 1
ATOM 2558 C CA . LEU A 1 326 ? -47.581 -16.714 40.623 1.00 73.19 326 LEU A CA 1
ATOM 2559 C C . LEU A 1 326 ? -48.875 -17.451 40.991 1.00 73.19 326 LEU A C 1
ATOM 2561 O O . LEU A 1 326 ? -49.776 -16.852 41.570 1.00 73.19 326 LEU A O 1
ATOM 2565 N N . ALA A 1 327 ? -48.945 -18.758 40.740 1.00 72.00 327 ALA A N 1
ATOM 2566 C CA . ALA A 1 327 ? -50.114 -19.580 41.049 1.00 72.00 327 ALA A CA 1
ATOM 2567 C C . ALA A 1 327 ? -50.316 -19.813 42.559 1.00 72.00 327 ALA A C 1
ATOM 2569 O O . ALA A 1 327 ? -51.446 -19.988 43.012 1.00 72.00 327 ALA A O 1
ATOM 2570 N N . SER A 1 328 ? -49.235 -19.829 43.346 1.00 67.44 328 SER A N 1
ATOM 2571 C CA . SER A 1 328 ? -49.289 -19.979 44.811 1.00 67.44 328 SER A CA 1
ATOM 2572 C C . SER A 1 328 ? -49.282 -18.656 45.572 1.00 67.44 328 SER A C 1
ATOM 2574 O O . SER A 1 328 ? -49.466 -18.663 46.793 1.00 67.44 328 SER A O 1
ATOM 2576 N N . ALA A 1 329 ? -49.097 -17.525 44.883 1.00 63.50 329 ALA A N 1
ATOM 2577 C CA . ALA A 1 329 ? -49.231 -16.217 45.492 1.00 63.50 329 ALA A CA 1
ATOM 2578 C C . ALA A 1 329 ? -50.674 -16.078 46.003 1.00 63.50 329 ALA A C 1
ATOM 2580 O O . ALA A 1 329 ? -51.617 -16.160 45.212 1.00 63.50 329 ALA A O 1
ATOM 2581 N N . PRO A 1 330 ? -50.888 -15.891 47.318 1.00 57.44 330 PRO A N 1
ATOM 2582 C CA . PRO A 1 330 ? -52.223 -15.656 47.830 1.00 57.44 330 PRO A CA 1
ATOM 2583 C C . PRO A 1 330 ? -52.740 -14.379 47.173 1.00 57.44 330 PRO A C 1
ATOM 2585 O O . PRO A 1 330 ? -52.165 -13.308 47.380 1.00 57.44 330 PRO A O 1
ATOM 2588 N N . GLN A 1 331 ? -53.807 -14.490 46.373 1.00 56.94 331 GLN A N 1
ATOM 2589 C CA . GLN A 1 331 ? -54.528 -13.319 45.889 1.00 56.94 331 GLN A CA 1
ATOM 2590 C C . GLN A 1 331 ? -54.805 -12.434 47.101 1.00 56.94 331 GLN A C 1
ATOM 2592 O O . GLN A 1 331 ? -55.448 -12.854 48.068 1.00 56.94 331 GLN A O 1
ATOM 2597 N N . SER A 1 332 ? -54.223 -11.236 47.081 1.00 62.97 332 SER A N 1
ATOM 2598 C CA . SER A 1 332 ? -54.348 -10.267 48.160 1.00 62.97 332 SER A CA 1
ATOM 2599 C C . SER A 1 332 ? -55.820 -10.158 48.552 1.00 62.97 332 SER A C 1
ATOM 2601 O O . SER A 1 332 ? -56.688 -10.037 47.685 1.00 62.97 332 SER A O 1
ATOM 2603 N N . LYS A 1 333 ? -56.121 -10.193 49.858 1.00 65.50 333 LYS A N 1
ATOM 2604 C CA . LYS A 1 333 ? -57.499 -10.053 50.371 1.00 65.50 333 LYS A CA 1
ATOM 2605 C C . LYS A 1 333 ? -58.191 -8.805 49.805 1.00 65.50 333 LYS A C 1
ATOM 2607 O O . LYS A 1 333 ? -59.411 -8.787 49.686 1.00 65.50 333 LYS A O 1
ATOM 2612 N N . TYR A 1 334 ? -57.408 -7.800 49.411 1.00 63.69 334 TYR A N 1
ATOM 2613 C CA . TYR A 1 334 ? -57.875 -6.594 48.738 1.00 63.69 334 TYR A CA 1
ATOM 2614 C C . TYR A 1 334 ? -58.316 -6.838 47.292 1.00 63.69 334 TYR A C 1
ATOM 2616 O O . TYR A 1 334 ? -59.343 -6.303 46.894 1.00 63.69 334 TYR A O 1
ATOM 2624 N N . VAL A 1 335 ? -57.612 -7.681 46.531 1.00 71.88 335 VAL A N 1
ATOM 2625 C CA . VAL A 1 335 ? -57.990 -8.049 45.154 1.00 71.88 335 VAL A CA 1
ATOM 2626 C C . VAL A 1 335 ? -59.250 -8.910 45.165 1.00 71.88 335 VAL A C 1
ATOM 2628 O O . VAL A 1 335 ? -60.206 -8.591 44.471 1.00 71.88 335 VAL A O 1
ATOM 2631 N N . ALA A 1 336 ? -59.322 -9.912 46.045 1.00 71.44 336 ALA A N 1
ATOM 2632 C CA . ALA A 1 336 ? -60.529 -10.728 46.199 1.00 71.44 336 ALA A CA 1
ATOM 2633 C C . ALA A 1 336 ? -61.745 -9.901 46.675 1.00 71.44 336 ALA A C 1
ATOM 2635 O O . ALA A 1 336 ? -62.875 -10.127 46.241 1.00 71.44 336 ALA A O 1
ATOM 2636 N N . SER A 1 337 ? -61.525 -8.912 47.551 1.00 73.44 337 SER A N 1
ATOM 2637 C CA . SER A 1 337 ? -62.565 -7.967 47.980 1.00 73.44 337 SER A CA 1
ATOM 2638 C C . SER A 1 337 ? -63.000 -7.034 46.841 1.00 73.44 337 SER A C 1
ATOM 2640 O O . SER A 1 337 ? -64.195 -6.811 46.655 1.00 73.44 337 SER A O 1
ATOM 2642 N N . ALA A 1 338 ? -62.054 -6.542 46.035 1.00 74.81 338 ALA A N 1
ATOM 2643 C CA . ALA A 1 338 ? -62.330 -5.690 44.881 1.00 74.81 338 ALA A CA 1
ATOM 2644 C C . ALA A 1 338 ? -63.084 -6.439 43.772 1.00 74.81 338 ALA A C 1
ATOM 2646 O O . ALA A 1 338 ? -64.043 -5.902 43.225 1.00 74.81 338 ALA A O 1
ATOM 2647 N N . GLU A 1 339 ? -62.721 -7.690 43.484 1.00 80.12 339 GLU A N 1
ATOM 2648 C CA . GLU A 1 339 ? -63.440 -8.541 42.530 1.00 80.12 339 GLU A CA 1
ATOM 2649 C C . GLU A 1 339 ? -64.863 -8.846 43.008 1.00 80.12 339 GLU A C 1
ATOM 2651 O O . GLU A 1 339 ? -65.810 -8.776 42.224 1.00 80.12 339 GLU A O 1
ATOM 2656 N N . LYS A 1 340 ? -65.047 -9.107 44.309 1.00 80.38 340 LYS A N 1
ATOM 2657 C CA . LYS A 1 340 ? -66.376 -9.316 44.896 1.00 80.38 340 LYS A CA 1
ATOM 2658 C C . LYS A 1 340 ? -67.234 -8.047 44.849 1.00 80.38 340 LYS A C 1
ATOM 2660 O O . LYS A 1 340 ? -68.407 -8.123 44.489 1.00 80.38 340 LYS A O 1
ATOM 2665 N N . ALA A 1 341 ? -66.650 -6.886 45.140 1.00 80.31 341 ALA A N 1
ATOM 2666 C CA . ALA A 1 341 ? -67.327 -5.597 45.018 1.00 80.31 341 ALA A CA 1
ATOM 2667 C C . ALA A 1 341 ? -67.682 -5.279 43.555 1.00 80.31 341 ALA A C 1
ATOM 2669 O O . ALA A 1 341 ? -68.796 -4.844 43.264 1.00 80.31 341 ALA A O 1
ATOM 2670 N N . ALA A 1 342 ? -66.778 -5.554 42.610 1.00 80.75 342 ALA A N 1
ATOM 2671 C CA . ALA A 1 342 ? -67.035 -5.388 41.182 1.00 80.75 342 ALA A CA 1
ATOM 2672 C C . ALA A 1 342 ? -68.152 -6.326 40.689 1.00 80.75 342 ALA A C 1
ATOM 2674 O O . ALA A 1 342 ? -69.021 -5.903 39.922 1.00 80.75 342 ALA A O 1
ATOM 2675 N N . ALA A 1 343 ? -68.183 -7.574 41.167 1.00 82.75 343 ALA A N 1
ATOM 2676 C CA . ALA A 1 343 ? -69.254 -8.521 40.873 1.00 82.75 343 ALA A CA 1
ATOM 2677 C C . ALA A 1 343 ? -70.612 -8.036 41.413 1.00 82.75 343 ALA A C 1
ATOM 2679 O O . ALA A 1 343 ? -71.591 -8.026 40.665 1.00 82.75 343 ALA A O 1
ATOM 2680 N N . GLU A 1 344 ? -70.669 -7.536 42.653 1.00 85.75 344 GLU A N 1
ATOM 2681 C CA . GLU A 1 344 ? -71.886 -6.942 43.225 1.00 85.75 344 GLU A CA 1
ATOM 2682 C C . GLU A 1 344 ? -72.359 -5.708 42.445 1.00 85.75 344 GLU A C 1
ATOM 2684 O O . GLU A 1 344 ? -73.556 -5.548 42.196 1.00 85.75 344 GLU A O 1
ATOM 2689 N N . VAL A 1 345 ? -71.442 -4.843 42.000 1.00 85.38 345 VAL A N 1
ATOM 2690 C CA . VAL A 1 345 ? -71.779 -3.685 41.155 1.00 85.38 345 VAL A CA 1
ATOM 2691 C C . VAL A 1 345 ? -72.376 -4.142 39.823 1.00 85.38 345 VAL A C 1
ATOM 2693 O O . VAL A 1 345 ? -73.398 -3.603 39.385 1.00 85.38 345 VAL A O 1
ATOM 2696 N N . MET A 1 346 ? -71.797 -5.165 39.193 1.00 87.00 346 MET A N 1
ATOM 2697 C CA . MET A 1 346 ? -72.306 -5.705 37.931 1.00 87.00 346 MET A CA 1
ATOM 2698 C C . MET A 1 346 ? -73.666 -6.392 38.093 1.00 87.00 346 MET A C 1
ATOM 2700 O O . MET A 1 346 ? -74.536 -6.225 37.233 1.00 87.00 346 MET A O 1
ATOM 2704 N N . ASP A 1 347 ? -73.908 -7.093 39.198 1.00 85.50 347 ASP A N 1
ATOM 2705 C CA . ASP A 1 347 ? -75.215 -7.686 39.496 1.00 85.50 347 ASP A CA 1
ATOM 2706 C C . ASP A 1 347 ? -76.272 -6.630 39.829 1.00 85.50 347 ASP A C 1
ATOM 2708 O O . ASP A 1 347 ? -77.403 -6.713 39.341 1.00 85.50 347 ASP A O 1
ATOM 2712 N N . ASN A 1 348 ? -75.901 -5.560 40.534 1.00 82.44 348 ASN A N 1
ATOM 2713 C CA . ASN A 1 348 ? -76.770 -4.406 40.758 1.00 82.44 348 ASN A CA 1
ATOM 2714 C C . ASN A 1 348 ? -77.115 -3.678 39.447 1.00 82.44 348 ASN A C 1
ATOM 2716 O O . ASN A 1 348 ? -78.260 -3.256 39.245 1.00 82.44 348 ASN A O 1
ATOM 2720 N N . LEU A 1 349 ? -76.168 -3.581 38.509 1.00 83.19 349 LEU A N 1
ATOM 2721 C CA . LEU A 1 349 ? -76.405 -3.051 37.163 1.00 83.19 349 LEU A CA 1
ATOM 2722 C C . LEU A 1 349 ? -77.314 -3.965 36.328 1.00 83.19 349 LEU A C 1
ATOM 2724 O O . LEU A 1 349 ? -78.193 -3.474 35.613 1.00 83.19 349 LEU A O 1
ATOM 2728 N N . ARG A 1 350 ? -77.170 -5.290 36.433 1.00 85.75 350 ARG A N 1
ATOM 2729 C CA . ARG A 1 350 ? -78.096 -6.242 35.792 1.00 85.75 350 ARG A CA 1
ATOM 2730 C C . ARG A 1 350 ? -79.498 -6.142 36.392 1.00 85.75 350 ARG A C 1
ATOM 2732 O O . ARG A 1 350 ? -80.476 -6.074 35.645 1.00 85.75 350 ARG A O 1
ATOM 2739 N N . ALA A 1 351 ? -79.611 -6.055 37.715 1.00 81.44 351 ALA A N 1
ATOM 2740 C CA . ALA A 1 351 ? -80.882 -5.920 38.418 1.00 81.44 351 ALA A CA 1
ATOM 2741 C C . ALA A 1 351 ? -81.585 -4.586 38.107 1.00 81.44 351 ALA A C 1
ATOM 2743 O O . ALA A 1 351 ? -82.803 -4.555 37.908 1.00 81.44 351 ALA A O 1
ATOM 2744 N N . SER A 1 352 ? -80.842 -3.478 38.013 1.00 79.44 352 SER A N 1
ATOM 2745 C CA . SER A 1 352 ? -81.397 -2.174 37.628 1.00 79.44 352 SER A CA 1
ATOM 2746 C C . SER A 1 352 ? -81.851 -2.163 36.165 1.00 79.44 352 SER A C 1
ATOM 2748 O O . SER A 1 352 ? -82.963 -1.709 35.875 1.00 79.44 352 SER A O 1
ATOM 2750 N N . ARG A 1 353 ? -81.077 -2.764 35.249 1.00 80.56 353 ARG A N 1
ATOM 2751 C CA . ARG A 1 353 ? -81.494 -2.965 33.851 1.00 80.56 353 ARG A CA 1
ATOM 2752 C C . ARG A 1 353 ? -82.766 -3.806 33.751 1.00 80.56 353 ARG A C 1
ATOM 2754 O O . ARG A 1 353 ? -83.686 -3.408 33.039 1.00 80.56 353 ARG A O 1
ATOM 2761 N N . ALA A 1 354 ? -82.882 -4.901 34.503 1.00 76.06 354 ALA A N 1
ATOM 2762 C CA . ALA A 1 354 ? -84.092 -5.728 34.524 1.00 76.06 354 ALA A CA 1
ATOM 2763 C C . ALA A 1 354 ? -85.332 -4.948 3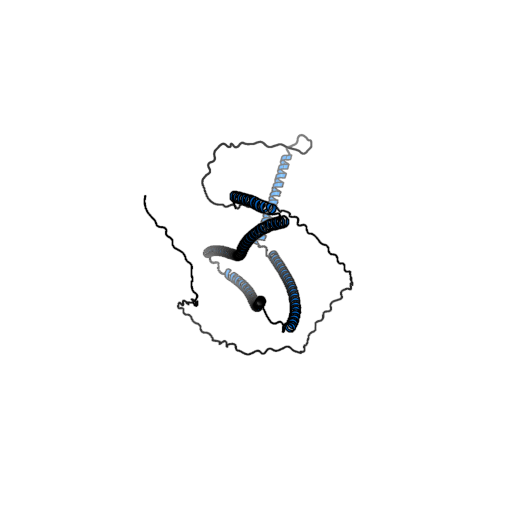5.011 1.00 76.06 354 ALA A C 1
ATOM 2765 O O . ALA A 1 354 ? -86.410 -5.047 34.417 1.00 76.06 354 ALA A O 1
ATOM 2766 N N . LYS A 1 355 ? -85.178 -4.095 36.035 1.00 76.00 355 LYS A N 1
ATOM 2767 C CA . LYS A 1 355 ? -86.247 -3.202 36.523 1.00 76.00 355 LYS A CA 1
ATOM 2768 C C . LYS A 1 355 ? -86.637 -2.128 35.495 1.00 76.00 355 LYS A C 1
ATOM 2770 O O . LYS A 1 355 ? -87.817 -1.810 35.359 1.00 76.00 355 LYS A O 1
ATOM 2775 N N . HIS A 1 356 ? -85.682 -1.588 34.738 1.00 71.88 356 HIS A N 1
ATOM 2776 C CA . HIS A 1 356 ? -85.971 -0.633 33.662 1.00 71.88 356 HIS A CA 1
ATOM 2777 C C . HIS A 1 356 ? -86.676 -1.278 32.462 1.00 71.88 356 HIS A C 1
ATOM 2779 O O . HIS A 1 356 ? -87.563 -0.663 31.866 1.00 71.88 356 HIS A O 1
ATOM 2785 N N . VAL A 1 357 ? -86.339 -2.527 32.137 1.00 72.62 357 VAL A N 1
ATOM 2786 C CA . VAL A 1 357 ? -87.029 -3.303 31.096 1.00 72.62 357 VAL A CA 1
ATOM 2787 C C . VAL A 1 357 ? -88.470 -3.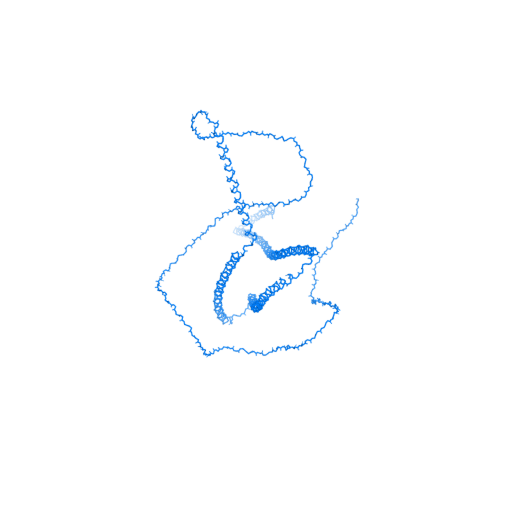622 31.512 1.00 72.62 357 VAL A C 1
ATOM 2789 O O . VAL A 1 357 ? -89.376 -3.500 30.686 1.00 72.62 357 VAL A O 1
ATOM 2792 N N . SER A 1 358 ? -88.725 -3.935 32.790 1.00 61.12 358 SER A N 1
ATOM 2793 C CA . SER A 1 358 ? -90.094 -4.177 33.276 1.00 61.12 358 SER A CA 1
ATOM 2794 C C . SER A 1 358 ? -90.955 -2.904 33.339 1.00 61.12 358 SER A C 1
ATOM 2796 O O . SER A 1 358 ? -92.155 -2.965 33.072 1.00 61.12 358 SER A O 1
ATOM 2798 N N . LYS A 1 359 ? -90.361 -1.730 33.606 1.00 64.88 359 LYS A N 1
ATOM 2799 C CA . LYS A 1 359 ? -91.061 -0.436 33.481 1.00 64.88 359 LYS A CA 1
ATOM 2800 C C . LYS A 1 359 ? -91.411 -0.116 32.024 1.00 64.88 359 LYS A C 1
ATOM 2802 O O . LYS A 1 359 ? -92.565 0.185 31.736 1.00 64.88 359 LYS A O 1
ATOM 2807 N N . ARG A 1 360 ? -90.467 -0.285 31.088 1.00 61.34 360 ARG A N 1
ATOM 2808 C CA . ARG A 1 360 ? -90.723 -0.067 29.649 1.00 61.34 360 ARG A CA 1
ATOM 2809 C C . ARG A 1 360 ? -91.791 -1.001 29.076 1.00 61.34 360 ARG A C 1
ATOM 2811 O O . ARG A 1 360 ? -92.573 -0.567 28.234 1.00 61.34 360 ARG A O 1
ATOM 2818 N N . SER A 1 361 ? -91.866 -2.256 29.522 1.00 60.19 361 SER A N 1
ATOM 2819 C CA . SER A 1 361 ? -92.914 -3.182 29.064 1.00 60.19 361 SER A CA 1
ATOM 2820 C C . SER A 1 361 ? -94.299 -2.832 29.623 1.00 60.19 361 SER A C 1
ATOM 2822 O O . SER A 1 361 ? -95.306 -3.066 28.951 1.00 60.19 361 SER A O 1
ATOM 2824 N N . ARG A 1 362 ? -94.365 -2.214 30.811 1.00 59.56 362 ARG A N 1
ATOM 2825 C CA . ARG A 1 362 ? -95.605 -1.685 31.397 1.00 59.56 362 ARG A CA 1
ATOM 2826 C C . ARG A 1 362 ? -96.102 -0.448 30.642 1.00 59.56 362 ARG A C 1
ATOM 2828 O O . ARG A 1 362 ? -97.279 -0.407 30.287 1.00 59.56 362 ARG A O 1
ATOM 2835 N N . ASP A 1 363 ? -95.203 0.470 30.290 1.00 57.38 363 ASP A N 1
ATOM 2836 C CA . ASP A 1 363 ? -95.531 1.672 29.506 1.00 57.38 363 ASP A CA 1
ATOM 2837 C C . ASP A 1 363 ? -95.905 1.343 28.048 1.00 57.38 363 ASP A C 1
ATOM 2839 O O . ASP A 1 363 ? -96.842 1.918 27.496 1.00 57.38 363 ASP A O 1
ATOM 2843 N N . GLN A 1 364 ? -95.269 0.338 27.431 1.00 58.22 364 GLN A N 1
ATOM 2844 C CA . GLN A 1 364 ? -95.680 -0.167 26.111 1.00 58.22 364 GLN A CA 1
ATOM 2845 C C . GLN A 1 364 ? -97.035 -0.895 26.124 1.00 58.22 364 GLN A C 1
ATOM 2847 O O . GLN A 1 364 ? -97.708 -0.970 25.095 1.00 58.22 364 GLN A O 1
ATOM 2852 N N . ARG A 1 365 ? -97.462 -1.442 27.271 1.00 58.50 365 ARG A N 1
ATOM 2853 C CA . ARG A 1 365 ? -98.813 -2.005 27.427 1.00 58.50 365 ARG A CA 1
ATOM 2854 C C . ARG A 1 365 ? -99.867 -0.918 27.631 1.00 58.50 365 ARG A C 1
ATOM 2856 O O . ARG A 1 365 ? -100.985 -1.101 27.158 1.00 58.50 365 ARG A O 1
ATOM 2863 N N . ALA A 1 366 ? -99.511 0.200 28.266 1.00 54.62 366 ALA A N 1
ATOM 2864 C CA . ALA A 1 366 ? -100.380 1.370 28.377 1.00 54.62 366 ALA A CA 1
ATOM 2865 C C . ALA A 1 366 ? -100.603 2.043 27.008 1.00 54.62 366 ALA A C 1
ATOM 2867 O O . ALA A 1 366 ? -101.741 2.332 26.655 1.00 54.62 366 ALA A O 1
ATOM 2868 N N . SER A 1 367 ? -99.564 2.169 26.172 1.00 55.03 367 SER A N 1
ATOM 2869 C CA . SER A 1 367 ? -99.685 2.786 24.838 1.00 55.03 367 SER A CA 1
ATOM 2870 C C . SER A 1 367 ? -100.398 1.926 23.782 1.00 55.03 367 SER A C 1
ATOM 2872 O O . SER A 1 367 ? -100.797 2.434 22.735 1.00 55.03 367 SER A O 1
ATOM 2874 N N . ARG A 1 368 ? -100.598 0.625 24.041 1.00 53.69 368 ARG A N 1
ATOM 2875 C CA . ARG A 1 368 ? -101.319 -0.297 23.143 1.00 53.69 368 ARG A CA 1
ATOM 2876 C C . ARG A 1 368 ? -102.836 -0.348 23.361 1.00 53.69 368 ARG A C 1
ATOM 2878 O O . ARG A 1 368 ? -103.510 -0.972 22.546 1.00 53.69 368 ARG A O 1
ATOM 2885 N N . ARG A 1 369 ? -103.390 0.287 24.403 1.00 53.94 369 ARG A N 1
ATOM 2886 C CA . ARG A 1 369 ? -104.853 0.340 24.611 1.00 53.94 369 ARG A CA 1
ATOM 2887 C C . ARG A 1 369 ? -105.569 1.438 23.808 1.00 53.94 369 ARG A C 1
ATOM 2889 O O . ARG A 1 369 ? -106.759 1.282 23.573 1.00 53.94 369 ARG A O 1
ATOM 2896 N N . ASP A 1 370 ? -104.851 2.436 23.288 1.00 47.25 370 ASP A N 1
ATOM 2897 C CA . ASP A 1 370 ? -105.448 3.608 22.611 1.00 47.25 370 ASP A CA 1
ATOM 2898 C C . ASP A 1 370 ? -105.378 3.595 21.072 1.00 47.25 370 ASP A C 1
ATOM 2900 O O . ASP A 1 370 ? -105.596 4.615 20.422 1.00 47.25 370 ASP A O 1
ATOM 2904 N N . ARG A 1 371 ? -105.088 2.455 20.433 1.00 47.97 371 ARG A N 1
ATOM 2905 C CA . ARG A 1 371 ? -105.092 2.368 18.958 1.00 47.97 371 ARG A CA 1
ATOM 2906 C C . ARG A 1 371 ? -105.908 1.187 18.451 1.00 47.97 371 ARG A C 1
ATOM 2908 O O . ARG A 1 371 ? -105.367 0.170 18.028 1.00 47.97 371 ARG A O 1
ATOM 2915 N N . VAL A 1 372 ? -107.226 1.370 18.456 1.00 43.62 372 VAL A N 1
ATOM 2916 C CA . VAL A 1 372 ? -108.179 0.617 17.633 1.00 43.62 372 VAL A CA 1
ATOM 2917 C C . VAL A 1 372 ? -108.690 1.567 16.555 1.00 43.62 372 VAL A C 1
ATOM 2919 O O . VAL A 1 372 ? -109.512 2.419 16.859 1.00 43.62 372 VAL A O 1
ATOM 2922 N N . ALA A 1 373 ? -108.172 1.442 15.329 1.00 39.56 373 ALA A N 1
ATOM 2923 C CA . ALA A 1 373 ? -108.910 1.619 14.070 1.00 39.56 373 ALA A CA 1
ATOM 2924 C C . ALA A 1 373 ? -107.949 1.703 12.866 1.00 39.56 373 ALA A C 1
ATOM 2926 O O . ALA A 1 373 ? -107.193 2.659 12.726 1.00 39.56 373 ALA A O 1
ATOM 2927 N N . MET A 1 374 ? -108.118 0.734 11.959 1.00 37.59 374 MET A N 1
ATOM 2928 C CA . MET A 1 374 ? -107.925 0.828 10.499 1.00 37.59 374 MET A CA 1
ATOM 2929 C C . MET A 1 374 ? -106.540 0.520 9.873 1.00 37.59 374 MET A C 1
ATOM 2931 O O . MET A 1 374 ? -105.513 0.621 10.541 1.00 37.59 374 MET A O 1
ATOM 2935 N N . PRO A 1 375 ? -106.524 -0.039 8.633 1.00 47.31 375 PRO A N 1
ATOM 2936 C CA . PRO A 1 375 ? -105.887 -1.340 8.398 1.00 47.31 375 PRO A CA 1
ATOM 2937 C C . PRO A 1 375 ? -104.705 -1.374 7.397 1.00 47.31 375 PRO A C 1
ATOM 2939 O O . PRO A 1 375 ? -104.463 -0.452 6.630 1.00 47.31 375 PRO A O 1
ATOM 2942 N N . LYS A 1 376 ? -104.013 -2.527 7.458 1.00 43.38 376 LYS A N 1
ATOM 2943 C CA . LYS A 1 376 ? -102.976 -3.184 6.611 1.00 43.38 376 LYS A CA 1
ATOM 2944 C C . LYS A 1 376 ? -103.053 -2.925 5.079 1.00 43.38 376 LYS A C 1
ATOM 2946 O O . LYS A 1 376 ? -104.167 -2.700 4.617 1.00 43.38 376 LYS A O 1
ATOM 2951 N N . PRO A 1 377 ? -101.965 -3.108 4.268 1.00 45.44 377 PRO A N 1
ATOM 2952 C CA . PRO A 1 377 ? -101.022 -4.242 4.357 1.00 45.44 377 PRO A CA 1
ATOM 2953 C C . PRO A 1 377 ? -99.522 -4.040 4.001 1.00 45.44 377 PRO A C 1
ATOM 2955 O O . PRO A 1 377 ? -99.097 -3.070 3.397 1.00 45.44 377 PRO A O 1
ATOM 2958 N N . ALA A 1 378 ? -98.771 -5.054 4.452 1.00 37.81 378 ALA A N 1
ATOM 2959 C CA . ALA A 1 378 ? -97.515 -5.695 4.030 1.00 37.81 378 ALA A CA 1
ATOM 2960 C C . ALA A 1 378 ? -96.547 -5.119 2.964 1.00 37.81 378 ALA A C 1
ATOM 2962 O O . ALA A 1 378 ? -96.944 -4.696 1.885 1.00 37.81 378 ALA A O 1
ATOM 2963 N N . SER A 1 379 ? -95.265 -5.450 3.222 1.00 36.50 379 SER A N 1
ATOM 2964 C CA . SER A 1 379 ? -94.117 -5.614 2.298 1.00 36.50 379 SER A CA 1
ATOM 2965 C C . SER A 1 379 ? -93.485 -4.309 1.789 1.00 36.50 379 SER A C 1
ATOM 2967 O O . SER A 1 379 ? -94.179 -3.328 1.594 1.00 36.50 379 SER A O 1
ATOM 2969 N N . SER A 1 380 ? -92.177 -4.159 1.587 1.00 35.34 380 SER A N 1
ATOM 2970 C CA . SER A 1 380 ? -91.004 -5.045 1.604 1.00 35.34 380 SER A CA 1
ATOM 2971 C C . SER A 1 380 ? -89.745 -4.158 1.612 1.00 35.34 380 SER A C 1
ATOM 2973 O O . SER A 1 380 ? -89.831 -2.938 1.491 1.00 35.34 380 SER A O 1
ATOM 2975 N N . GLY A 1 381 ? -88.576 -4.776 1.775 1.00 36.09 381 GLY A N 1
ATOM 2976 C CA . GLY A 1 381 ? -87.286 -4.118 1.962 1.00 36.09 381 GLY A CA 1
ATOM 2977 C C . GLY A 1 381 ? -86.678 -3.368 0.765 1.00 36.09 381 GLY A C 1
ATOM 2978 O O . GLY A 1 381 ? -87.056 -3.544 -0.386 1.00 36.09 381 GLY A O 1
ATOM 2979 N N . ALA A 1 382 ? -85.644 -2.604 1.134 1.00 41.25 382 ALA A N 1
ATOM 2980 C CA . ALA A 1 382 ? -84.377 -2.352 0.440 1.00 41.25 382 ALA A CA 1
ATOM 2981 C C . ALA A 1 382 ? -84.384 -1.759 -0.988 1.00 41.25 382 ALA A C 1
ATOM 2983 O O . ALA A 1 382 ? -84.571 -2.458 -1.977 1.00 41.25 382 ALA A O 1
ATOM 2984 N N . SER A 1 383 ? -83.914 -0.511 -1.129 1.00 37.31 383 SER A N 1
ATOM 2985 C CA . SER A 1 383 ? -82.529 -0.199 -1.551 1.00 37.31 383 SER A CA 1
ATOM 2986 C C . SER A 1 383 ? -82.351 1.241 -2.089 1.00 37.31 383 SER A C 1
ATOM 2988 O O . SER A 1 383 ? -83.226 1.788 -2.745 1.00 37.31 383 SER A O 1
ATOM 2990 N N . LYS A 1 384 ? -81.134 1.771 -1.865 1.00 39.38 384 LYS A N 1
ATOM 2991 C CA . LYS A 1 384 ? -80.349 2.750 -2.662 1.00 39.38 384 LYS A CA 1
ATOM 2992 C C . LYS A 1 384 ? -80.598 4.281 -2.589 1.00 39.38 384 LYS A C 1
ATOM 2994 O O . LYS A 1 384 ? -81.573 4.812 -3.094 1.00 39.38 384 LYS A O 1
ATOM 2999 N N . LYS A 1 385 ? -79.489 4.933 -2.181 1.00 45.81 385 LYS A N 1
ATOM 3000 C CA . LYS A 1 385 ? -78.798 6.135 -2.722 1.00 45.81 385 LYS A CA 1
ATOM 3001 C C . LYS A 1 385 ? -79.452 7.522 -2.596 1.00 45.81 385 LYS A C 1
ATOM 3003 O O . LYS A 1 385 ? -80.421 7.814 -3.286 1.00 45.81 385 LYS A O 1
ATOM 3008 N N . ARG A 1 386 ? -78.742 8.456 -1.936 1.00 39.81 386 ARG A N 1
ATOM 3009 C CA . ARG A 1 386 ? -78.563 9.835 -2.441 1.00 39.81 386 ARG A CA 1
ATOM 3010 C C . ARG A 1 386 ? -77.358 10.565 -1.822 1.00 39.81 386 ARG A C 1
ATOM 3012 O O . ARG A 1 386 ? -76.910 10.213 -0.741 1.00 39.81 386 ARG A O 1
ATOM 3019 N N . ALA A 1 387 ? -76.838 11.501 -2.613 1.00 40.16 387 ALA A N 1
ATOM 3020 C CA . ALA A 1 387 ? -75.502 12.106 -2.638 1.00 40.16 387 ALA A CA 1
ATOM 3021 C C . ALA A 1 387 ? -75.333 13.351 -1.718 1.00 40.16 387 ALA A C 1
ATOM 3023 O O . ALA A 1 387 ? -76.331 13.796 -1.146 1.00 40.16 387 ALA A O 1
ATOM 3024 N N . PRO A 1 388 ? -74.109 13.917 -1.581 1.00 47.69 388 PRO A N 1
ATOM 3025 C CA . PRO A 1 388 ? -73.780 14.974 -0.617 1.00 47.69 388 PRO A CA 1
ATOM 3026 C C . PRO A 1 388 ? -73.927 16.399 -1.199 1.00 47.69 388 PRO A C 1
ATOM 3028 O O . PRO A 1 388 ? -73.933 16.555 -2.422 1.00 47.69 388 PRO A O 1
ATOM 3031 N N . PRO A 1 389 ? -74.017 17.451 -0.358 1.00 52.50 389 PRO A N 1
ATOM 3032 C CA . PRO A 1 389 ? -73.943 18.841 -0.805 1.00 52.50 389 PRO A CA 1
ATOM 3033 C C . PRO A 1 389 ? -72.509 19.408 -0.817 1.00 52.50 389 PRO A C 1
ATOM 3035 O O . PRO A 1 389 ? -71.595 18.883 -0.186 1.00 52.50 389 PRO A O 1
ATOM 3038 N N . ALA A 1 390 ? -72.360 20.491 -1.581 1.00 37.12 390 ALA A N 1
ATOM 3039 C CA . ALA A 1 390 ? -71.135 21.023 -2.163 1.00 37.12 390 ALA A CA 1
ATOM 3040 C C . ALA A 1 390 ? -70.364 22.079 -1.334 1.00 37.12 390 ALA A C 1
ATOM 3042 O O . ALA A 1 390 ? -70.913 22.761 -0.471 1.00 37.12 390 ALA A O 1
ATOM 3043 N N . SER A 1 391 ? -69.082 22.180 -1.705 1.00 38.91 391 SER A N 1
ATOM 3044 C CA . SER A 1 391 ? -68.067 23.250 -1.619 1.00 38.91 391 SER A CA 1
ATOM 3045 C C . SER A 1 391 ? -68.400 24.615 -0.990 1.00 38.91 391 SER A C 1
ATOM 3047 O O . SER A 1 391 ? -69.318 25.312 -1.425 1.00 38.91 391 SER A O 1
ATOM 3049 N N . ARG A 1 392 ? -67.492 25.086 -0.119 1.00 40.38 392 ARG A N 1
ATOM 3050 C CA . ARG A 1 392 ? -67.213 26.513 0.123 1.00 40.38 392 ARG A CA 1
ATOM 3051 C C . ARG A 1 392 ? -65.784 26.847 -0.320 1.00 40.38 392 ARG A C 1
ATOM 3053 O O . ARG A 1 392 ? -64.847 26.144 0.041 1.00 40.38 392 ARG A O 1
ATOM 3060 N N . HIS A 1 393 ? -65.683 27.904 -1.122 1.00 34.62 393 HIS A N 1
ATOM 3061 C CA . HIS A 1 393 ? -64.469 28.558 -1.607 1.00 34.62 393 HIS A CA 1
ATOM 3062 C C . HIS A 1 393 ? -63.661 29.180 -0.458 1.00 34.62 393 HIS A C 1
ATOM 3064 O O . HIS A 1 393 ? -64.249 29.820 0.413 1.00 34.62 393 HIS A O 1
ATOM 3070 N N . ILE A 1 394 ? -62.333 29.045 -0.506 1.00 44.69 394 ILE A N 1
ATOM 3071 C CA . ILE A 1 394 ? -61.383 29.900 0.218 1.00 44.69 394 ILE A CA 1
ATOM 3072 C C . ILE A 1 394 ? -60.585 30.665 -0.841 1.00 44.69 394 ILE A C 1
ATOM 3074 O O . ILE A 1 394 ? -60.140 30.086 -1.832 1.00 44.69 394 ILE A O 1
ATOM 3078 N N . ASP A 1 395 ? -60.519 31.972 -0.628 1.00 44.28 395 ASP A N 1
ATOM 3079 C CA . ASP A 1 395 ? -59.958 33.016 -1.481 1.00 44.28 395 ASP A CA 1
ATOM 3080 C C . ASP A 1 395 ? -58.434 33.111 -1.267 1.00 44.28 395 ASP A C 1
ATOM 3082 O O . ASP A 1 395 ? -57.974 33.050 -0.127 1.00 44.28 395 ASP A O 1
ATOM 3086 N N . THR A 1 396 ? -57.637 33.233 -2.333 1.00 49.50 396 THR A N 1
ATOM 3087 C CA . THR A 1 396 ? -56.156 33.186 -2.289 1.00 49.50 396 THR A CA 1
ATOM 3088 C C . THR A 1 396 ? -55.505 34.522 -2.659 1.00 49.50 396 THR A C 1
ATOM 3090 O O . THR A 1 396 ? -54.555 34.552 -3.441 1.00 49.50 396 THR A O 1
ATOM 3093 N N . SER A 1 397 ? -56.002 35.645 -2.139 1.00 48.44 397 SER A N 1
ATOM 3094 C CA . SER A 1 397 ? -55.479 36.976 -2.490 1.00 48.44 397 SER A CA 1
ATOM 3095 C C . SER A 1 397 ? -55.112 37.868 -1.299 1.00 48.44 397 SER A C 1
ATOM 3097 O O . SER A 1 397 ? -55.380 39.067 -1.336 1.00 48.44 397 SER A O 1
ATOM 3099 N N . GLU A 1 398 ? -54.453 37.324 -0.272 1.00 51.41 398 GLU A N 1
ATOM 3100 C CA . GLU A 1 398 ? -53.742 38.136 0.729 1.00 51.41 398 GLU A CA 1
ATOM 3101 C C . GLU A 1 398 ? -52.274 37.685 0.883 1.00 51.41 398 GLU A C 1
ATOM 3103 O O . GLU A 1 398 ? -52.004 36.483 0.946 1.00 51.41 398 GLU A O 1
ATOM 3108 N N . PRO A 1 399 ? -51.305 38.623 0.917 1.00 47.56 399 PRO A N 1
ATOM 3109 C CA . PRO A 1 399 ? -49.889 38.306 1.065 1.00 47.56 399 PRO A CA 1
ATOM 3110 C C . PRO A 1 399 ? -49.553 38.000 2.530 1.00 47.56 399 PRO A C 1
ATOM 3112 O O . PRO A 1 399 ? -49.618 38.872 3.396 1.00 47.56 399 PRO A O 1
ATOM 3115 N N . PHE A 1 400 ? -49.159 36.759 2.805 1.00 48.94 400 PHE A N 1
ATOM 3116 C CA . PHE A 1 400 ? -48.722 36.326 4.131 1.00 48.94 400 PHE A CA 1
ATOM 3117 C C . PHE A 1 400 ? -47.272 36.773 4.394 1.00 48.94 400 PHE A C 1
ATOM 3119 O O . PHE A 1 400 ? -46.350 36.374 3.682 1.00 48.94 400 PHE A O 1
ATOM 3126 N N . GLN A 1 401 ? -47.072 37.610 5.417 1.00 49.56 401 GLN A N 1
ATOM 3127 C CA . GLN A 1 401 ? -45.763 37.915 6.008 1.00 49.56 401 GLN A CA 1
ATOM 3128 C C . GLN A 1 401 ? -45.399 36.820 7.024 1.00 49.56 401 GLN A C 1
ATOM 3130 O O . GLN A 1 401 ? -46.200 36.569 7.926 1.00 49.56 401 GLN A O 1
ATOM 3135 N N . PRO A 1 402 ? -44.216 36.184 6.946 1.00 58.09 402 PRO A N 1
ATOM 3136 C CA . PRO A 1 402 ? -43.803 35.237 7.973 1.00 58.09 402 PRO A CA 1
ATOM 3137 C C . PRO A 1 402 ? -43.337 35.965 9.252 1.00 58.09 402 PRO A C 1
ATOM 3139 O O . PRO A 1 402 ? -42.604 36.956 9.158 1.00 58.09 402 PRO A O 1
ATOM 3142 N N . PRO A 1 403 ? -43.720 35.481 10.449 1.00 50.16 403 PRO A N 1
ATOM 3143 C CA . PRO A 1 403 ? -43.135 35.929 11.705 1.00 50.16 403 PRO A CA 1
ATOM 3144 C C . PRO A 1 403 ? -41.699 35.408 11.860 1.00 50.16 403 PRO A C 1
ATOM 3146 O O . PRO A 1 403 ? -41.350 34.319 11.407 1.00 50.16 403 PRO A O 1
ATOM 3149 N N . GLN A 1 404 ? -40.865 36.217 12.509 1.00 40.03 404 GLN A N 1
ATOM 3150 C CA . GLN A 1 404 ? -39.490 35.878 12.851 1.00 40.03 404 GLN A CA 1
ATOM 3151 C C . GLN A 1 404 ? -39.411 34.852 13.994 1.00 40.03 404 GLN A C 1
ATOM 3153 O O . GLN A 1 404 ? -40.100 34.994 14.998 1.00 40.03 404 GLN A O 1
ATOM 3158 N N . ALA A 1 405 ? -38.506 33.889 13.788 1.00 44.22 405 ALA A N 1
ATOM 3159 C CA . ALA A 1 405 ? -37.639 33.153 14.715 1.00 44.22 405 ALA A CA 1
ATOM 3160 C C . ALA A 1 405 ? -38.165 32.705 16.095 1.00 44.22 405 ALA A C 1
ATOM 3162 O O . ALA A 1 405 ? -38.330 33.518 17.001 1.00 44.22 405 ALA A O 1
ATOM 3163 N N . SER A 1 406 ? -38.172 31.382 16.294 1.00 36.34 406 SER A N 1
ATOM 3164 C CA . SER A 1 406 ? -37.571 30.740 17.474 1.00 36.34 406 SER A CA 1
ATOM 3165 C C . SER A 1 406 ? -37.370 29.238 17.228 1.00 36.34 406 SER A C 1
ATOM 3167 O O . SER A 1 406 ? -38.344 28.542 16.967 1.00 36.34 406 SER A O 1
ATOM 3169 N N . ASP A 1 407 ? -36.106 28.822 17.294 1.00 43.50 407 ASP A N 1
ATOM 3170 C CA . ASP A 1 407 ? -35.540 27.588 17.859 1.00 43.50 407 ASP A CA 1
ATOM 3171 C C . ASP A 1 407 ? -36.179 26.203 17.634 1.00 43.50 407 ASP A C 1
ATOM 3173 O O . ASP A 1 407 ? -37.343 25.972 17.935 1.00 43.50 407 ASP A O 1
ATOM 3177 N N . ALA A 1 408 ? -35.267 25.277 17.294 1.00 50.53 408 ALA A N 1
ATOM 3178 C CA . ALA A 1 408 ? -35.253 23.844 17.601 1.00 50.53 408 ALA A CA 1
ATOM 3179 C C . ALA A 1 408 ? -36.343 22.968 16.962 1.00 50.53 408 ALA A C 1
ATOM 3181 O O . ALA A 1 408 ? -37.494 22.980 17.373 1.00 50.53 408 ALA A O 1
ATOM 3182 N N . ASP A 1 409 ? -35.946 22.184 15.957 1.00 50.78 409 ASP A N 1
ATOM 3183 C CA . ASP A 1 409 ? -35.857 20.718 16.060 1.00 50.78 409 ASP A CA 1
ATOM 3184 C C . ASP A 1 409 ? -35.332 20.174 14.715 1.00 50.78 409 ASP A C 1
ATOM 3186 O O . ASP A 1 409 ? -35.902 20.417 13.651 1.00 50.78 409 ASP A O 1
ATOM 3190 N N . GLU A 1 410 ? -34.167 19.523 14.763 1.00 48.00 410 GLU A N 1
ATOM 3191 C CA . GLU A 1 410 ? -33.564 18.802 13.639 1.00 48.00 410 GLU A CA 1
ATOM 3192 C C . GLU A 1 410 ? -34.323 17.481 13.471 1.00 48.00 410 GLU A C 1
ATOM 3194 O O . GLU A 1 410 ? -34.113 16.541 14.235 1.00 48.00 410 GLU A O 1
ATOM 3199 N N . ASP A 1 411 ? -35.243 17.442 12.506 1.00 51.75 411 ASP A N 1
ATOM 3200 C CA . ASP A 1 411 ? -35.911 16.218 12.062 1.00 51.75 411 ASP A CA 1
ATOM 3201 C C . ASP A 1 411 ? -35.003 15.502 11.049 1.00 51.75 411 ASP A C 1
ATOM 3203 O O . ASP A 1 411 ? -34.545 16.090 10.062 1.00 51.75 411 ASP A O 1
ATOM 3207 N N . GLU A 1 412 ? -34.712 14.240 11.349 1.00 49.28 412 GLU A N 1
ATOM 3208 C CA . GLU A 1 412 ? -33.848 13.341 10.592 1.00 49.28 412 GLU A CA 1
ATOM 3209 C C . GLU A 1 412 ? -34.439 13.069 9.198 1.00 49.28 412 GLU A C 1
ATOM 3211 O O . GLU A 1 412 ? -35.558 12.577 9.052 1.00 49.28 412 GLU A O 1
ATOM 3216 N N . GLY A 1 413 ? -33.674 13.396 8.155 1.00 39.97 413 GLY A N 1
ATOM 3217 C CA . GLY A 1 413 ? -33.951 12.961 6.790 1.00 39.97 413 GLY A CA 1
ATOM 3218 C C . GLY A 1 413 ? -33.531 11.505 6.607 1.00 39.97 413 GLY A C 1
ATOM 3219 O O . GLY A 1 413 ? -32.339 11.205 6.560 1.00 39.97 413 GLY A O 1
ATOM 3220 N N . GLU A 1 414 ? -34.511 10.611 6.501 1.00 41.94 414 GLU A N 1
ATOM 3221 C CA . GLU A 1 414 ? -34.351 9.268 5.942 1.00 41.94 414 GLU A CA 1
ATOM 3222 C C . GLU A 1 414 ? -34.235 9.386 4.410 1.00 41.94 414 GLU A C 1
ATOM 3224 O O . GLU A 1 414 ? -35.237 9.467 3.698 1.00 41.94 414 GLU A O 1
ATOM 3229 N N . ASP A 1 415 ? -33.002 9.438 3.900 1.00 52.00 415 ASP A N 1
ATOM 3230 C CA . ASP A 1 415 ? -32.710 9.229 2.480 1.00 52.00 415 ASP A CA 1
ATOM 3231 C C . ASP A 1 415 ? -32.611 7.714 2.209 1.00 52.00 415 ASP A C 1
ATOM 3233 O O . ASP A 1 415 ? -31.580 7.076 2.437 1.00 52.00 415 ASP A O 1
ATOM 3237 N N . ASP A 1 416 ? -33.708 7.132 1.720 1.00 44.94 416 ASP A N 1
ATOM 3238 C CA . ASP A 1 416 ? -33.752 5.787 1.142 1.00 44.94 416 ASP A CA 1
ATOM 3239 C C . ASP A 1 416 ? -33.058 5.788 -0.238 1.00 44.94 416 ASP A C 1
ATOM 3241 O O . ASP A 1 416 ? -33.691 6.003 -1.276 1.00 44.94 416 ASP A O 1
ATOM 3245 N N . GLU A 1 417 ? -31.746 5.534 -0.276 1.00 51.06 417 GLU A N 1
ATOM 3246 C CA . GLU A 1 417 ? -31.046 5.211 -1.526 1.00 51.06 417 GLU A CA 1
ATOM 3247 C C . GLU A 1 417 ? -31.289 3.742 -1.924 1.00 51.06 417 GLU A C 1
ATOM 3249 O O . GLU A 1 417 ? -30.717 2.785 -1.397 1.00 51.06 417 GLU A O 1
ATOM 3254 N N . GLU A 1 418 ? -32.182 3.598 -2.899 1.00 42.75 418 GLU A N 1
ATOM 3255 C CA . GLU A 1 418 ? -32.493 2.414 -3.694 1.00 42.75 418 GLU A CA 1
ATOM 3256 C C . GLU A 1 418 ? -31.239 1.911 -4.447 1.00 42.75 418 GLU A C 1
ATOM 3258 O O . GLU A 1 418 ? -30.804 2.494 -5.440 1.00 42.75 418 GLU A O 1
ATOM 3263 N N . TYR A 1 419 ? -30.635 0.808 -3.988 1.00 47.31 419 TYR A N 1
ATOM 3264 C CA . TYR A 1 419 ? -29.575 0.118 -4.731 1.00 47.31 419 TYR A CA 1
ATOM 3265 C C . TYR A 1 419 ? -30.178 -0.677 -5.903 1.00 47.31 419 TYR A C 1
ATOM 3267 O O . TYR A 1 419 ? -30.782 -1.732 -5.703 1.00 47.31 419 TYR A O 1
ATOM 3275 N N . GLU A 1 420 ? -29.966 -0.211 -7.139 1.00 46.72 420 GLU A N 1
ATOM 3276 C CA . GLU A 1 420 ? -30.162 -1.014 -8.353 1.00 46.72 420 GLU A CA 1
ATOM 3277 C C . GLU A 1 420 ? -29.142 -2.171 -8.395 1.00 46.72 420 GLU A C 1
ATOM 3279 O O . GLU A 1 420 ? -27.948 -1.993 -8.652 1.00 46.72 420 GLU A O 1
ATOM 3284 N N . GLU A 1 421 ? -29.625 -3.389 -8.147 1.00 50.38 421 GLU A N 1
ATOM 3285 C CA . GLU A 1 421 ? -28.890 -4.643 -8.314 1.00 50.38 421 GLU A CA 1
ATOM 3286 C C . GLU A 1 421 ? -28.652 -4.915 -9.813 1.00 50.38 421 GLU A C 1
ATOM 3288 O O . GLU A 1 421 ? -29.529 -5.369 -10.549 1.00 50.38 421 GLU A O 1
ATOM 3293 N N . VAL A 1 422 ? -27.444 -4.609 -10.295 1.00 41.62 422 VAL A N 1
ATOM 3294 C CA . VAL A 1 422 ? -27.008 -4.947 -11.657 1.00 41.62 422 VAL A CA 1
ATOM 3295 C C . VAL A 1 422 ? -26.566 -6.414 -11.705 1.00 41.62 422 VAL A C 1
ATOM 3297 O O . VAL A 1 422 ? -25.458 -6.766 -11.299 1.00 41.62 422 VAL A O 1
ATOM 3300 N N . ASP A 1 423 ? -27.420 -7.271 -12.264 1.00 37.31 423 ASP A N 1
ATOM 3301 C CA . ASP A 1 423 ? -27.115 -8.670 -12.579 1.00 37.31 423 ASP A CA 1
ATOM 3302 C C . ASP A 1 423 ? -26.017 -8.781 -13.659 1.00 37.31 423 ASP A C 1
ATOM 3304 O O . ASP A 1 423 ? -26.246 -8.574 -14.856 1.00 37.31 423 ASP A O 1
ATOM 3308 N N . VAL A 1 424 ? -24.801 -9.166 -13.255 1.00 45.12 424 VAL A N 1
ATOM 3309 C CA . VAL A 1 424 ? -23.699 -9.497 -14.174 1.00 45.12 424 VAL A CA 1
ATOM 3310 C C . VAL A 1 424 ? -23.662 -11.016 -14.416 1.00 45.12 424 VAL A C 1
ATOM 3312 O O . VAL A 1 424 ? -23.360 -11.785 -13.499 1.00 45.12 424 VAL A O 1
ATOM 3315 N N . PRO A 1 425 ? -23.894 -11.513 -15.648 1.00 41.00 425 PRO A N 1
ATOM 3316 C CA . PRO A 1 425 ? -23.903 -12.948 -15.915 1.00 41.00 425 PRO A CA 1
ATOM 3317 C C . PRO A 1 425 ? -22.479 -13.521 -16.014 1.00 41.00 425 PRO A C 1
ATOM 3319 O O . PRO A 1 425 ? -21.829 -13.476 -17.062 1.00 41.00 425 PRO A O 1
ATOM 3322 N N . VAL A 1 426 ? -22.006 -14.153 -14.937 1.00 38.53 426 VAL A N 1
ATOM 3323 C CA . VAL A 1 426 ? -20.769 -14.952 -14.947 1.00 38.53 426 VAL A CA 1
ATOM 3324 C C . VAL A 1 426 ? -21.028 -16.310 -15.614 1.00 38.53 426 VAL A C 1
ATOM 3326 O O . VAL A 1 426 ? -21.569 -17.244 -15.019 1.00 38.53 426 VAL A O 1
ATOM 3329 N N . LYS A 1 427 ? -20.592 -16.454 -16.871 1.00 37.28 427 LYS A N 1
ATOM 3330 C CA . LYS A 1 427 ? -20.540 -17.741 -17.586 1.00 37.28 427 LYS A CA 1
ATOM 3331 C C . LYS A 1 427 ? -19.511 -18.675 -16.932 1.00 37.28 427 LYS A C 1
ATOM 3333 O O . LYS A 1 427 ? -18.322 -18.610 -17.233 1.00 37.28 427 LYS A O 1
ATOM 3338 N N . ARG A 1 428 ? -19.964 -19.599 -16.076 1.00 37.91 428 ARG A N 1
ATOM 3339 C CA . ARG A 1 428 ? -19.153 -20.743 -15.618 1.00 37.91 428 ARG A CA 1
ATOM 3340 C C . ARG A 1 428 ? -19.035 -21.795 -16.723 1.00 37.91 428 ARG A C 1
ATOM 3342 O O . ARG A 1 428 ? -19.994 -22.495 -17.042 1.00 37.91 428 ARG A O 1
ATOM 3349 N N . VAL A 1 429 ? -17.829 -21.941 -17.265 1.00 36.28 429 VAL A N 1
ATOM 3350 C CA . VAL A 1 429 ? -17.428 -23.083 -18.095 1.00 36.28 429 VAL A CA 1
ATOM 3351 C C . VAL A 1 429 ? -17.183 -24.282 -17.174 1.00 36.28 429 VAL A C 1
ATOM 3353 O O . VAL A 1 429 ? -16.237 -24.299 -16.393 1.00 36.28 429 VAL A O 1
ATOM 3356 N N . VAL A 1 430 ? -18.054 -25.290 -17.253 1.00 34.00 430 VAL A N 1
ATOM 3357 C CA . VAL A 1 430 ? -17.896 -26.577 -16.561 1.00 34.00 430 VAL A CA 1
ATOM 3358 C C . VAL A 1 430 ? -17.198 -27.556 -17.504 1.00 34.00 430 VAL A C 1
ATOM 3360 O O . VAL A 1 430 ? -17.824 -28.118 -18.403 1.00 34.00 430 VAL A O 1
ATOM 3363 N N . THR A 1 431 ? -15.908 -27.812 -17.290 1.00 37.16 431 THR A N 1
ATOM 3364 C CA . THR A 1 431 ? -15.216 -28.946 -17.915 1.00 37.16 431 THR A CA 1
ATOM 3365 C C . THR A 1 431 ? -15.449 -30.206 -17.086 1.00 37.16 431 THR A C 1
ATOM 3367 O O . THR A 1 431 ? -14.854 -30.402 -16.029 1.00 37.16 431 THR A O 1
ATOM 3370 N N . LYS A 1 432 ? -16.331 -31.079 -17.582 1.00 36.97 432 LYS A N 1
ATOM 3371 C CA . LYS A 1 432 ? -16.485 -32.460 -17.110 1.00 36.97 432 LYS A CA 1
ATOM 3372 C C . LYS A 1 432 ? -15.257 -33.272 -17.527 1.00 36.97 432 LYS A C 1
ATOM 3374 O O . LYS A 1 432 ? -15.096 -33.548 -18.713 1.00 36.97 432 LYS A O 1
ATOM 3379 N N . SER A 1 433 ? -14.465 -33.749 -16.573 1.00 35.09 433 SER A N 1
ATOM 3380 C CA . SER A 1 433 ? -13.628 -34.934 -16.769 1.00 35.09 433 SER A CA 1
ATOM 3381 C C . SER A 1 433 ? -14.164 -36.086 -15.922 1.00 35.09 433 SER A C 1
ATOM 3383 O O . SER A 1 433 ? -14.668 -35.948 -14.811 1.00 35.09 433 SER A O 1
ATOM 3385 N N . ARG A 1 434 ? -14.178 -37.233 -16.582 1.00 32.81 434 ARG A N 1
ATOM 3386 C CA . ARG A 1 434 ? -14.957 -38.434 -16.331 1.00 32.81 434 ARG A CA 1
ATOM 3387 C C . ARG A 1 434 ? -13.957 -39.516 -15.965 1.00 32.81 434 ARG A C 1
ATOM 3389 O O . ARG A 1 434 ? -13.215 -39.927 -16.847 1.00 32.81 434 ARG A O 1
ATOM 3396 N N . THR A 1 435 ? -13.997 -40.053 -14.751 1.00 36.41 435 THR A N 1
ATOM 3397 C CA . THR A 1 435 ? -13.472 -41.400 -14.484 1.00 36.41 435 THR A CA 1
ATOM 3398 C C . THR A 1 435 ? -14.385 -42.143 -13.512 1.00 36.41 435 THR A C 1
ATOM 3400 O O . THR A 1 435 ? -14.750 -41.677 -12.438 1.00 36.41 435 THR A O 1
ATOM 3403 N N . LYS A 1 436 ? -14.831 -43.307 -13.986 1.00 35.09 436 LYS A N 1
ATOM 3404 C CA . LYS A 1 436 ? -15.648 -44.297 -13.289 1.00 35.09 436 LYS A CA 1
ATOM 3405 C C . LYS A 1 436 ? -14.709 -45.295 -12.604 1.00 35.09 436 LYS A C 1
ATOM 3407 O O . LYS A 1 436 ? -13.844 -45.833 -13.284 1.00 35.09 436 LYS A O 1
ATOM 3412 N N . ALA A 1 437 ? -14.981 -45.652 -11.352 1.00 34.94 437 ALA A N 1
ATOM 3413 C CA . ALA A 1 437 ? -14.642 -46.956 -10.766 1.00 34.94 437 ALA A CA 1
ATOM 3414 C C . ALA A 1 437 ? -15.674 -47.243 -9.654 1.00 34.94 437 ALA A C 1
ATOM 3416 O O . ALA A 1 437 ? -15.718 -46.549 -8.648 1.00 34.94 437 ALA A O 1
ATOM 3417 N N . LYS A 1 438 ? -16.769 -47.955 -9.962 1.00 34.78 438 LYS A N 1
ATOM 3418 C CA . LYS A 1 438 ? -16.996 -49.388 -9.655 1.00 34.78 438 LYS A CA 1
ATOM 3419 C C . LYS A 1 438 ? -16.784 -49.687 -8.156 1.00 34.78 438 LYS A C 1
ATOM 3421 O O . LYS A 1 438 ? -15.665 -49.868 -7.715 1.00 34.78 438 LYS A O 1
ATOM 3426 N N . ARG A 1 439 ? -17.819 -49.489 -7.330 1.00 36.41 439 ARG A N 1
ATOM 3427 C CA . ARG A 1 439 ? -18.699 -50.544 -6.769 1.00 36.41 439 ARG A CA 1
ATOM 3428 C C . ARG A 1 439 ? -17.928 -51.730 -6.175 1.00 36.41 439 ARG A C 1
ATOM 3430 O O . ARG A 1 439 ? -17.553 -52.617 -6.924 1.00 36.41 439 ARG A O 1
ATOM 3437 N N . GLU A 1 440 ? -17.931 -51.815 -4.847 1.00 33.50 440 GLU A N 1
ATOM 3438 C CA . GLU A 1 440 ? -18.280 -53.045 -4.134 1.00 33.50 440 GLU A CA 1
ATOM 3439 C C . GLU A 1 440 ? -18.947 -52.689 -2.797 1.00 33.50 440 GLU A C 1
ATOM 3441 O O . GLU A 1 440 ? -18.392 -51.993 -1.953 1.00 33.50 440 GLU A O 1
ATOM 3446 N N . LYS A 1 441 ? -20.213 -53.099 -2.666 1.00 38.25 441 LYS A N 1
ATOM 3447 C CA . LYS A 1 441 ? -20.988 -53.096 -1.425 1.00 38.25 441 LYS A CA 1
ATOM 3448 C C . LYS A 1 441 ? -20.873 -54.500 -0.843 1.00 38.25 441 LYS A C 1
ATOM 3450 O O . LYS A 1 441 ? -21.219 -55.453 -1.537 1.00 38.25 441 LYS A O 1
ATOM 3455 N N . LYS A 1 442 ? -20.527 -54.614 0.436 1.00 37.16 442 LYS A N 1
ATOM 3456 C CA . LYS A 1 442 ? -20.926 -55.759 1.258 1.00 37.16 442 LYS A CA 1
ATOM 3457 C C . LYS A 1 442 ? -21.413 -55.236 2.608 1.00 37.16 442 LYS A C 1
ATOM 3459 O O . LYS A 1 442 ? -20.647 -54.672 3.378 1.00 37.16 442 LYS A O 1
ATOM 3464 N N . GLN A 1 443 ? -22.724 -55.344 2.805 1.00 36.22 443 GLN A N 1
ATOM 3465 C CA . GLN A 1 443 ? -23.424 -55.217 4.085 1.00 36.22 443 GLN A CA 1
ATOM 3466 C C . GLN A 1 443 ? -23.139 -56.467 4.922 1.00 36.22 443 GLN A C 1
ATOM 3468 O O . GLN A 1 443 ? -23.220 -57.532 4.318 1.00 36.22 443 GLN A O 1
ATOM 3473 N N . ILE A 1 444 ? -22.898 -56.341 6.238 1.00 35.19 444 ILE A N 1
ATOM 3474 C CA . ILE A 1 444 ? -23.469 -57.176 7.325 1.00 35.19 444 ILE A CA 1
ATOM 3475 C C . ILE A 1 444 ? -23.536 -56.311 8.612 1.00 35.19 444 ILE A C 1
ATOM 3477 O O . ILE A 1 444 ? -22.691 -55.449 8.832 1.00 35.19 444 ILE A O 1
ATOM 3481 N N . GLU A 1 445 ? -24.609 -56.533 9.367 1.00 34.62 445 GLU A N 1
ATOM 3482 C CA . GLU A 1 445 ? -25.242 -55.840 10.502 1.00 34.62 445 GLU A CA 1
ATOM 3483 C C . GLU A 1 445 ? -24.471 -55.698 11.841 1.00 34.62 445 GLU A C 1
ATOM 3485 O O . GLU A 1 445 ? -23.433 -56.332 12.034 1.00 34.62 445 GLU A O 1
ATOM 3490 N N . PRO A 1 446 ? -25.003 -54.885 12.791 1.00 43.38 446 PRO A N 1
ATOM 3491 C CA . PRO A 1 446 ? -24.422 -54.625 14.109 1.00 43.38 446 PRO A CA 1
ATOM 3492 C C . PRO A 1 446 ? -24.934 -55.600 15.185 1.00 43.38 446 PRO A C 1
ATOM 3494 O O . PRO A 1 446 ? -26.115 -55.937 15.213 1.00 43.38 446 PRO A O 1
ATOM 3497 N N . VAL A 1 447 ? -24.075 -55.995 16.133 1.00 33.94 447 VAL A N 1
ATOM 3498 C CA . VAL A 1 447 ? -24.485 -56.768 17.320 1.00 33.94 447 VAL A CA 1
ATOM 3499 C C . VAL A 1 447 ? -23.841 -56.219 18.597 1.00 33.94 447 VAL A C 1
ATOM 3501 O O . VAL A 1 447 ? -22.628 -56.247 18.762 1.00 33.94 447 VAL A O 1
ATOM 3504 N N . ALA A 1 448 ? -24.738 -55.745 19.464 1.00 32.34 448 ALA A N 1
ATOM 3505 C CA . ALA A 1 448 ? -24.792 -55.793 20.926 1.00 32.34 448 ALA A CA 1
ATOM 3506 C C . ALA A 1 448 ? -23.586 -55.396 21.800 1.00 32.34 448 ALA A C 1
ATOM 3508 O O . ALA A 1 448 ? -22.506 -55.979 21.785 1.00 32.34 448 ALA A O 1
ATOM 3509 N N . ALA A 1 449 ? -23.914 -54.476 22.709 1.00 35.84 449 ALA A N 1
ATOM 3510 C CA . ALA A 1 449 ? -23.229 -54.155 23.946 1.00 35.84 449 ALA A CA 1
ATOM 3511 C C . ALA A 1 449 ? -22.873 -55.387 24.793 1.00 35.84 449 ALA A C 1
ATOM 3513 O O . ALA A 1 449 ? -23.699 -56.284 24.961 1.00 35.84 449 ALA A O 1
ATOM 3514 N N . LYS A 1 450 ? -21.699 -55.337 25.431 1.00 36.78 450 LYS A N 1
ATOM 3515 C CA . LYS A 1 450 ? -21.475 -55.889 26.771 1.00 36.78 450 LYS A CA 1
ATOM 3516 C C . LYS A 1 450 ? -20.525 -54.987 27.554 1.00 36.78 450 LYS A C 1
ATOM 3518 O O . LYS A 1 450 ? -19.345 -54.854 27.253 1.00 36.78 450 LYS A O 1
ATOM 3523 N N . GLU A 1 451 ? -21.140 -54.361 28.539 1.00 33.12 451 GLU A N 1
ATOM 3524 C CA . GLU A 1 451 ? -20.597 -53.838 29.780 1.00 33.12 451 GLU A CA 1
ATOM 3525 C C . GLU A 1 451 ? -19.686 -54.874 30.468 1.00 33.12 451 GLU A C 1
ATOM 3527 O O . GLU A 1 451 ? -20.041 -56.052 30.523 1.00 33.12 451 GLU A O 1
ATOM 3532 N N . ASN A 1 452 ? -18.518 -54.447 30.963 1.00 34.09 452 ASN A N 1
ATOM 3533 C CA . ASN A 1 452 ? -17.938 -54.924 32.224 1.00 34.09 452 ASN A CA 1
ATOM 3534 C C . ASN A 1 452 ? -16.724 -54.076 32.636 1.00 34.09 452 ASN A C 1
ATOM 3536 O O . ASN A 1 452 ? -15.704 -54.026 31.950 1.00 34.09 452 ASN A O 1
ATOM 3540 N N . ARG A 1 453 ? -16.864 -53.435 33.801 1.00 35.34 453 ARG A N 1
ATOM 3541 C CA . ARG A 1 453 ? -15.781 -52.968 34.673 1.00 35.34 453 ARG A CA 1
ATOM 3542 C C . ARG A 1 453 ? -14.993 -54.172 35.192 1.00 35.34 453 ARG A C 1
ATOM 3544 O O . ARG A 1 453 ? -15.620 -55.101 35.693 1.00 35.34 453 ARG A O 1
ATOM 3551 N N . GLN A 1 454 ? -13.666 -54.083 35.224 1.00 30.77 454 GLN A N 1
ATOM 3552 C CA . GLN A 1 454 ? -12.900 -54.556 36.378 1.00 30.77 454 GLN A CA 1
ATOM 3553 C C . GLN A 1 454 ? -11.504 -53.932 36.421 1.00 30.77 454 GLN A C 1
ATOM 3555 O O . GLN A 1 454 ? -10.914 -53.608 35.393 1.00 30.77 454 GLN A O 1
ATOM 3560 N N . GLU A 1 455 ? -11.076 -53.705 37.654 1.00 35.62 455 GLU A N 1
ATOM 3561 C CA . GLU A 1 455 ? -9.894 -52.991 38.110 1.00 35.62 455 GLU A CA 1
ATOM 3562 C C . GLU A 1 455 ? -8.610 -53.837 38.014 1.00 35.62 455 GLU A C 1
ATOM 3564 O O . GLU A 1 455 ? -8.650 -55.053 37.830 1.00 35.62 455 GLU A O 1
ATOM 3569 N N . ASP A 1 456 ? -7.505 -53.128 38.246 1.00 32.41 456 ASP A N 1
ATOM 3570 C CA . ASP A 1 456 ? -6.233 -53.563 38.828 1.00 32.41 456 ASP A CA 1
ATOM 3571 C C . ASP A 1 456 ? -5.015 -53.937 37.963 1.00 32.41 456 ASP A C 1
ATOM 3573 O O . ASP A 1 456 ? -5.007 -54.823 37.115 1.00 32.41 456 ASP A O 1
ATOM 3577 N N . ALA A 1 457 ? -3.930 -53.278 38.397 1.00 31.34 457 ALA A N 1
ATOM 3578 C CA . ALA A 1 457 ? -2.531 -53.690 38.434 1.00 31.34 457 ALA A CA 1
ATOM 3579 C C . ALA A 1 457 ? -1.666 -53.544 37.167 1.00 31.34 457 ALA A C 1
ATOM 3581 O O . ALA A 1 457 ? -1.732 -54.299 36.202 1.00 31.34 457 ALA A O 1
ATOM 3582 N N . ALA A 1 458 ? -0.728 -52.595 37.274 1.00 35.28 458 ALA A N 1
ATOM 3583 C CA . ALA A 1 458 ? 0.525 -52.536 36.524 1.00 35.28 458 ALA A CA 1
ATOM 3584 C C . ALA A 1 458 ? 1.408 -53.785 36.782 1.00 35.28 458 ALA A C 1
ATOM 3586 O O . ALA A 1 458 ? 1.215 -54.478 37.786 1.00 35.28 458 ALA A O 1
ATOM 3587 N N . PRO A 1 459 ? 2.445 -54.030 35.954 1.00 46.91 459 PRO A N 1
ATOM 3588 C CA . PRO A 1 459 ? 3.750 -53.474 36.321 1.00 46.91 459 PRO A CA 1
ATOM 3589 C C . PRO A 1 459 ? 4.645 -52.995 35.158 1.00 46.91 459 PRO A C 1
ATOM 3591 O O . PRO A 1 459 ? 4.431 -53.262 33.981 1.00 46.91 459 PRO A O 1
ATOM 3594 N N . ALA A 1 460 ? 5.666 -52.258 35.592 1.00 34.03 460 ALA A N 1
ATOM 3595 C CA . ALA A 1 460 ? 6.776 -51.607 34.904 1.00 34.03 460 ALA A CA 1
ATOM 3596 C C . ALA A 1 460 ? 7.508 -52.380 33.787 1.00 34.03 460 ALA A C 1
ATOM 3598 O O . ALA A 1 460 ? 7.753 -53.573 33.933 1.00 34.03 460 ALA A O 1
ATOM 3599 N N . ALA A 1 461 ? 8.021 -51.636 32.789 1.00 34.09 461 ALA A N 1
ATOM 3600 C CA . ALA A 1 461 ? 9.451 -51.588 32.423 1.00 34.09 461 ALA A CA 1
ATOM 3601 C C . ALA A 1 461 ? 9.738 -50.658 31.214 1.00 34.09 461 ALA A C 1
ATOM 3603 O O . ALA A 1 461 ? 9.070 -50.774 30.195 1.00 34.09 461 ALA A O 1
ATOM 3604 N N . GLN A 1 462 ? 10.824 -49.868 31.336 1.00 35.81 462 GLN A N 1
ATOM 3605 C CA . GLN A 1 462 ? 11.769 -49.448 30.273 1.00 35.81 462 GLN A CA 1
ATOM 3606 C C . GLN A 1 462 ? 11.314 -48.388 29.247 1.00 35.81 462 GLN A C 1
ATOM 3608 O O . GLN A 1 462 ? 10.196 -48.410 28.765 1.00 35.81 462 GLN A O 1
ATOM 3613 N N . ASP A 1 463 ? 12.132 -47.457 28.758 1.00 36.25 463 ASP A N 1
ATOM 3614 C CA . ASP A 1 463 ? 13.439 -46.890 29.120 1.00 36.25 463 ASP A CA 1
ATOM 3615 C C . ASP A 1 463 ? 13.608 -45.679 28.171 1.00 36.25 463 ASP A C 1
ATOM 3617 O O . ASP A 1 463 ? 13.292 -45.787 26.984 1.00 36.25 463 ASP A O 1
ATOM 3621 N N . GLY A 1 464 ? 14.039 -44.513 28.657 1.00 36.50 464 GLY A N 1
ATOM 3622 C CA . GLY A 1 464 ? 14.152 -43.296 27.839 1.00 36.50 464 GLY A CA 1
ATOM 3623 C C . GLY A 1 464 ? 14.958 -42.193 28.539 1.00 36.50 464 GLY A C 1
ATOM 3624 O O . GLY A 1 464 ? 14.840 -42.035 29.755 1.00 36.50 464 GLY A O 1
ATOM 3625 N N . PRO A 1 465 ? 15.830 -41.463 27.817 1.00 48.44 465 PRO A N 1
ATOM 3626 C CA . PRO A 1 465 ? 17.064 -40.912 28.371 1.00 48.44 465 PRO A CA 1
ATOM 3627 C C . PRO A 1 465 ? 16.856 -39.749 29.347 1.00 48.44 465 PRO A C 1
ATOM 3629 O O . PRO A 1 465 ? 16.210 -38.741 29.067 1.00 48.44 465 PRO A O 1
ATOM 3632 N N . ARG A 1 466 ? 17.490 -39.909 30.509 1.00 42.91 466 ARG A N 1
ATOM 3633 C CA . ARG A 1 466 ? 17.493 -39.016 31.667 1.00 42.91 466 ARG A CA 1
ATOM 3634 C C . ARG A 1 466 ? 18.527 -37.900 31.455 1.00 42.91 466 ARG A C 1
ATOM 3636 O O . ARG A 1 466 ? 19.726 -38.158 31.489 1.00 42.91 466 ARG A O 1
ATOM 3643 N N . MET A 1 467 ? 18.072 -36.665 31.247 1.00 52.50 467 MET A N 1
ATOM 3644 C CA . MET A 1 467 ? 18.936 -35.474 31.230 1.00 52.50 467 MET A CA 1
ATOM 3645 C C . MET A 1 467 ? 19.388 -35.120 32.664 1.00 52.50 467 MET A C 1
ATOM 3647 O O . MET A 1 467 ? 18.572 -35.204 33.588 1.00 52.50 467 MET A O 1
ATOM 3651 N N . PRO A 1 468 ? 20.653 -34.721 32.895 1.00 51.62 468 PRO A N 1
ATOM 3652 C CA . PRO A 1 468 ? 21.129 -34.368 34.227 1.00 51.62 468 PRO A CA 1
ATOM 3653 C C . PRO A 1 468 ? 20.623 -32.975 34.632 1.00 51.62 468 PRO A C 1
ATOM 3655 O O . PRO A 1 468 ? 21.004 -31.964 34.043 1.00 51.62 468 PRO A O 1
ATOM 3658 N N . LEU A 1 469 ? 19.780 -32.919 35.669 1.00 43.47 469 LEU A N 1
ATOM 3659 C CA . LEU A 1 469 ? 19.451 -31.678 36.372 1.00 43.47 469 LEU A CA 1
ATOM 3660 C C . LEU A 1 469 ? 20.688 -31.185 37.132 1.00 43.47 469 LEU A C 1
ATOM 3662 O O . LEU A 1 469 ? 21.011 -31.668 38.219 1.00 43.47 469 LEU A O 1
ATOM 3666 N N . GLY A 1 470 ? 21.365 -30.202 36.547 1.00 43.56 470 GLY A N 1
ATOM 3667 C CA . GLY A 1 470 ? 22.298 -29.341 37.253 1.00 43.56 470 GLY A CA 1
ATOM 3668 C C . GLY A 1 470 ? 21.547 -28.495 38.278 1.00 43.56 470 GLY A C 1
ATOM 3669 O O . GLY A 1 470 ? 20.649 -27.726 37.945 1.00 43.56 470 GLY A O 1
ATOM 3670 N N . MET A 1 471 ? 21.926 -28.678 39.538 1.00 45.81 471 MET A N 1
ATOM 3671 C CA . MET A 1 471 ? 21.650 -27.787 40.660 1.00 45.81 471 MET A CA 1
ATOM 3672 C C . MET A 1 471 ? 21.970 -26.330 40.295 1.00 45.81 471 MET A C 1
ATOM 3674 O O . MET A 1 471 ? 22.944 -26.115 39.587 1.00 45.81 471 MET A O 1
ATOM 3678 N N . ILE A 1 472 ? 21.193 -25.371 40.818 1.00 47.19 472 ILE A N 1
ATOM 3679 C CA . ILE A 1 472 ? 21.572 -24.023 41.323 1.00 47.19 472 ILE A CA 1
ATOM 3680 C C . ILE A 1 472 ? 20.235 -23.276 41.558 1.00 47.19 472 ILE A C 1
ATOM 3682 O O . ILE A 1 472 ? 19.557 -22.866 40.628 1.00 47.19 472 ILE A O 1
ATOM 3686 N N . GLN A 1 473 ? 19.640 -23.396 42.748 1.00 41.62 473 GLN A N 1
ATOM 3687 C CA . GLN A 1 473 ? 19.823 -22.542 43.936 1.00 41.62 473 GLN A CA 1
ATOM 3688 C C . GLN A 1 473 ? 18.796 -21.394 43.993 1.00 41.62 473 GLN A C 1
ATOM 3690 O O . GLN A 1 473 ? 19.031 -20.284 43.530 1.00 41.62 473 GLN A O 1
ATOM 3695 N N . MET A 1 474 ? 17.647 -21.677 44.618 1.00 43.62 474 MET A N 1
ATOM 3696 C CA . MET A 1 474 ? 16.650 -20.666 44.983 1.00 43.62 474 MET A CA 1
ATOM 3697 C C . MET A 1 474 ? 17.107 -19.874 46.223 1.00 43.62 474 MET A C 1
ATOM 3699 O O . MET A 1 474 ? 17.531 -20.491 47.209 1.00 43.62 474 MET A O 1
ATOM 3703 N N . PRO A 1 475 ? 16.997 -18.533 46.243 1.00 45.16 475 PRO A N 1
ATOM 3704 C CA . PRO A 1 475 ? 17.193 -17.752 47.459 1.00 45.16 475 PRO A CA 1
ATOM 3705 C C . PRO A 1 475 ? 16.061 -18.008 48.463 1.00 45.16 475 PRO A C 1
ATOM 3707 O O . PRO A 1 475 ? 14.879 -17.965 48.128 1.00 45.16 475 PRO A O 1
ATOM 3710 N N . LYS A 1 476 ? 16.440 -18.271 49.717 1.00 49.28 476 LYS A N 1
ATOM 3711 C CA . LYS A 1 476 ? 15.536 -18.517 50.847 1.00 49.28 476 LYS A CA 1
ATOM 3712 C C . LYS A 1 476 ? 14.686 -17.277 51.151 1.00 49.28 476 LYS A C 1
ATOM 3714 O O . LYS A 1 476 ? 15.228 -16.222 51.476 1.00 49.28 476 LYS A O 1
ATOM 3719 N N . LEU A 1 477 ? 13.364 -17.445 51.128 1.00 40.25 477 LEU A N 1
ATOM 3720 C CA . LEU A 1 477 ? 12.393 -16.507 51.692 1.00 40.25 477 LEU A CA 1
ATOM 3721 C C . LEU A 1 477 ? 12.580 -16.436 53.214 1.00 40.25 477 LEU A C 1
ATOM 3723 O O . LEU A 1 477 ? 12.356 -17.409 53.935 1.00 40.25 477 LEU A O 1
ATOM 3727 N N . GLY A 1 478 ? 13.027 -15.280 53.698 1.00 37.12 478 GLY A N 1
ATOM 3728 C CA . GLY A 1 478 ? 13.080 -14.960 55.118 1.00 37.12 478 GLY A CA 1
ATOM 3729 C C . GLY A 1 478 ? 11.732 -14.434 55.596 1.00 37.12 478 GLY A C 1
ATOM 3730 O O . GLY A 1 478 ? 11.319 -13.343 55.216 1.00 37.12 478 GLY A O 1
ATOM 3731 N N . ALA A 1 479 ? 11.076 -15.197 56.466 1.00 41.28 479 ALA A N 1
ATOM 3732 C CA . ALA A 1 479 ? 9.942 -14.746 57.255 1.00 41.28 479 ALA A CA 1
ATOM 3733 C C . ALA A 1 479 ? 10.375 -13.649 58.245 1.00 41.28 479 ALA A C 1
ATOM 3735 O O . ALA A 1 479 ? 11.285 -13.861 59.051 1.00 41.28 479 ALA A O 1
ATOM 3736 N N . ARG A 1 480 ? 9.685 -12.502 58.244 1.00 38.06 480 ARG A N 1
ATOM 3737 C CA . ARG A 1 480 ? 9.657 -11.579 59.388 1.00 38.06 480 ARG A CA 1
ATOM 3738 C C . ARG A 1 480 ? 8.237 -11.091 59.670 1.00 38.06 480 ARG A C 1
ATOM 3740 O O . ARG A 1 480 ? 7.692 -10.239 58.989 1.00 38.06 480 ARG A O 1
ATOM 3747 N N . LYS A 1 481 ? 7.721 -11.724 60.717 1.00 37.22 481 LYS A N 1
ATOM 3748 C CA . LYS A 1 481 ? 6.765 -11.320 61.748 1.00 37.22 481 LYS A CA 1
ATOM 3749 C C . LYS A 1 481 ? 6.539 -9.806 61.929 1.00 37.22 481 LYS A C 1
ATOM 3751 O O . LYS A 1 481 ? 7.496 -9.040 62.031 1.00 37.22 481 LYS A O 1
ATOM 3756 N N . ASP A 1 482 ? 5.254 -9.489 62.053 1.00 40.78 482 ASP A N 1
ATOM 3757 C CA . ASP A 1 482 ? 4.539 -8.298 62.530 1.00 40.78 482 ASP A CA 1
ATOM 3758 C C . ASP A 1 482 ? 5.311 -7.214 63.296 1.00 40.78 482 ASP A C 1
ATOM 3760 O O . ASP A 1 482 ? 6.046 -7.501 64.246 1.00 40.78 482 ASP A O 1
ATOM 3764 N N . LYS A 1 483 ? 4.976 -5.952 62.983 1.00 35.62 483 LYS A N 1
ATOM 3765 C CA . LYS A 1 483 ? 4.654 -4.907 63.970 1.00 35.62 483 LYS A CA 1
ATOM 3766 C C . LYS A 1 483 ? 3.889 -3.748 63.317 1.00 35.62 483 LYS A C 1
ATOM 3768 O O . LYS A 1 483 ? 4.309 -3.187 62.314 1.00 35.62 483 LYS A O 1
ATOM 3773 N N . SER A 1 484 ? 2.763 -3.439 63.943 1.00 36.69 484 SER A N 1
ATOM 3774 C CA . SER A 1 484 ? 1.889 -2.279 63.794 1.00 36.69 484 SER A CA 1
ATOM 3775 C C . SER A 1 484 ? 2.585 -0.924 63.994 1.00 36.69 484 SER A C 1
ATOM 3777 O O . SER A 1 484 ? 3.561 -0.857 64.743 1.00 36.69 484 SER A O 1
ATOM 3779 N N . VAL A 1 485 ? 1.939 0.123 63.459 1.00 35.56 485 VAL A N 1
ATOM 3780 C CA . VAL A 1 485 ? 1.713 1.492 63.995 1.00 35.56 485 VAL A CA 1
ATOM 3781 C C . VAL A 1 485 ? 1.981 2.587 62.948 1.00 35.56 485 VAL A C 1
ATOM 3783 O O . VAL A 1 485 ? 3.029 2.615 62.308 1.00 35.56 485 VAL A O 1
ATOM 3786 N N . ASP A 1 486 ? 0.965 3.445 62.808 1.00 42.09 486 ASP A N 1
ATOM 3787 C CA . ASP A 1 486 ? 0.921 4.768 62.178 1.00 42.09 486 ASP A CA 1
ATOM 3788 C C . ASP A 1 486 ? 2.191 5.613 62.357 1.00 42.09 486 ASP A C 1
ATOM 3790 O O . ASP A 1 486 ? 2.752 5.680 63.445 1.00 42.09 486 ASP A O 1
ATOM 3794 N N . ASP A 1 487 ? 2.588 6.325 61.301 1.00 36.84 487 ASP A N 1
ATOM 3795 C CA . ASP A 1 487 ? 2.628 7.795 61.327 1.00 36.84 487 ASP A CA 1
ATOM 3796 C C . ASP A 1 487 ? 3.054 8.354 59.962 1.00 36.84 487 ASP A C 1
ATOM 3798 O O . ASP A 1 487 ? 4.001 7.899 59.313 1.00 36.84 487 ASP A O 1
ATOM 3802 N N . GLY A 1 488 ? 2.319 9.370 59.514 1.00 31.58 488 GLY A N 1
ATOM 3803 C CA . GLY A 1 488 ? 2.576 10.080 58.272 1.00 31.58 488 GLY A CA 1
ATOM 3804 C C . GLY A 1 488 ? 3.815 10.972 58.331 1.00 31.58 488 GLY A C 1
ATOM 3805 O O . GLY A 1 488 ? 4.107 11.591 59.344 1.00 31.58 488 GLY A O 1
ATOM 3806 N N . ALA A 1 489 ? 4.497 11.111 57.195 1.00 36.84 489 ALA A N 1
ATOM 3807 C CA . ALA A 1 489 ? 5.081 12.377 56.753 1.00 36.84 489 ALA A CA 1
ATOM 3808 C C . ALA A 1 489 ? 5.703 12.229 55.360 1.00 36.84 489 ALA A C 1
ATOM 3810 O O . ALA A 1 489 ? 6.619 11.444 55.119 1.00 36.84 489 ALA A O 1
ATOM 3811 N N . GLN A 1 490 ? 5.194 13.067 54.465 1.00 44.62 490 GLN A N 1
ATOM 3812 C CA . GLN A 1 490 ? 5.822 13.632 53.275 1.00 44.62 490 GLN A CA 1
ATOM 3813 C C . GLN A 1 490 ? 7.338 13.394 53.127 1.00 44.62 490 GLN A C 1
ATOM 3815 O O . GLN A 1 490 ? 8.136 13.903 53.912 1.00 44.62 490 GLN A O 1
ATOM 3820 N N . LYS A 1 491 ? 7.752 12.792 52.004 1.00 38.56 491 LYS A N 1
ATOM 3821 C CA . LYS A 1 491 ? 9.044 13.106 51.371 1.00 38.56 491 LYS A CA 1
ATOM 3822 C C . LYS A 1 491 ? 9.008 12.852 49.865 1.00 38.56 491 LYS A C 1
ATOM 3824 O O . LYS A 1 491 ? 9.013 11.725 49.384 1.00 38.56 491 LYS A O 1
ATOM 3829 N N . LYS A 1 492 ? 9.003 13.970 49.137 1.00 46.53 492 LYS A N 1
ATOM 3830 C CA . LYS A 1 492 ? 9.255 14.097 47.700 1.00 46.53 492 LYS A CA 1
ATOM 3831 C C . LYS A 1 492 ? 10.522 13.327 47.312 1.00 46.53 492 LYS A C 1
ATOM 3833 O O . LYS A 1 492 ? 11.594 13.608 47.844 1.00 46.53 492 LYS A O 1
ATOM 3838 N N . ARG A 1 493 ? 10.430 12.453 46.311 1.00 44.53 493 ARG A N 1
ATOM 3839 C CA . ARG A 1 493 ? 11.578 12.020 45.504 1.00 44.53 493 ARG A CA 1
ATOM 3840 C C . ARG A 1 493 ? 11.188 12.041 44.030 1.00 44.53 493 ARG A C 1
ATOM 3842 O O . ARG A 1 493 ? 10.535 11.136 43.530 1.00 44.53 493 ARG A O 1
ATOM 3849 N N . ARG A 1 494 ? 11.604 13.117 43.355 1.00 43.62 494 ARG A N 1
ATOM 3850 C CA . ARG A 1 494 ? 11.721 13.192 41.895 1.00 43.62 494 ARG A CA 1
ATOM 3851 C C . ARG A 1 494 ? 12.811 12.195 41.500 1.00 43.62 494 ARG A C 1
ATOM 3853 O O . ARG A 1 494 ? 13.952 12.367 41.927 1.00 43.62 494 ARG A O 1
ATOM 3860 N N . LEU A 1 495 ? 12.466 11.155 40.746 1.00 38.16 495 LEU A N 1
ATOM 3861 C CA . LEU A 1 495 ? 13.455 10.263 40.152 1.00 38.16 495 LEU A CA 1
ATOM 3862 C C . LEU A 1 495 ? 13.732 10.738 38.727 1.00 38.16 495 LEU A C 1
ATOM 3864 O O . LEU A 1 495 ? 12.897 10.629 37.836 1.00 38.16 495 LEU A O 1
ATOM 3868 N N . ASN A 1 496 ? 14.917 11.314 38.573 1.00 41.84 496 ASN A N 1
ATOM 3869 C CA . ASN A 1 496 ? 15.525 11.721 37.323 1.00 41.84 496 ASN A CA 1
ATOM 3870 C C . ASN A 1 496 ? 15.932 10.452 36.549 1.00 41.84 496 ASN A C 1
ATOM 3872 O O . ASN A 1 496 ? 16.780 9.694 37.021 1.00 41.84 496 ASN A O 1
ATOM 3876 N N . ARG A 1 497 ? 15.312 10.197 35.395 1.00 38.31 497 ARG A N 1
ATOM 3877 C CA . ARG A 1 497 ? 15.748 9.190 34.417 1.00 38.31 497 ARG A CA 1
ATOM 3878 C C . ARG A 1 497 ? 15.675 9.819 33.029 1.00 38.31 497 ARG A C 1
ATOM 3880 O O . ARG A 1 497 ? 14.679 9.675 32.335 1.00 38.31 497 ARG A O 1
ATOM 3887 N N . GLN A 1 498 ? 16.733 10.524 32.649 1.00 42.78 498 GLN A N 1
ATOM 3888 C CA . GLN A 1 498 ? 17.080 10.685 31.243 1.00 42.78 498 GLN A CA 1
ATOM 3889 C C . GLN A 1 498 ? 18.349 9.878 31.005 1.00 42.78 498 GLN A C 1
ATOM 3891 O O . GLN A 1 498 ? 19.401 10.111 31.598 1.00 42.78 498 GLN A O 1
ATOM 3896 N N . SER A 1 499 ? 18.142 8.830 30.224 1.00 41.94 499 SER A N 1
ATOM 3897 C CA . SER A 1 499 ? 19.110 7.907 29.671 1.00 41.94 499 SER A CA 1
ATOM 3898 C C . SER A 1 499 ? 20.100 8.626 28.765 1.00 41.94 499 SER A C 1
ATOM 3900 O O . SER A 1 499 ? 19.734 9.488 27.971 1.00 41.94 499 SER A O 1
ATOM 3902 N N . ALA A 1 500 ? 21.351 8.200 28.893 1.00 36.19 500 ALA A N 1
ATOM 3903 C CA . ALA A 1 500 ? 22.436 8.463 27.974 1.00 36.19 500 ALA A CA 1
ATOM 3904 C C . ALA A 1 500 ? 22.104 7.976 26.551 1.00 36.19 500 ALA A C 1
ATOM 3906 O O . ALA A 1 500 ? 21.619 6.859 26.372 1.00 36.19 500 ALA A O 1
ATOM 3907 N N . ILE A 1 501 ? 22.428 8.806 25.561 1.00 43.19 501 ILE A N 1
ATOM 3908 C CA . ILE A 1 501 ? 22.604 8.439 24.153 1.00 43.19 501 ILE A CA 1
ATOM 3909 C C . ILE A 1 501 ? 24.094 8.686 23.857 1.00 43.19 501 ILE A C 1
ATOM 3911 O O . ILE A 1 501 ? 24.567 9.780 24.175 1.00 43.19 501 ILE A O 1
ATOM 3915 N N . PRO A 1 502 ? 24.860 7.712 23.332 1.00 41.06 502 PRO A N 1
ATOM 3916 C CA . PRO A 1 502 ? 26.248 7.936 22.956 1.00 41.06 502 PRO A CA 1
ATOM 3917 C C . PRO A 1 502 ? 26.362 8.625 21.588 1.00 41.06 502 PRO A C 1
ATOM 3919 O O . PRO A 1 502 ? 25.489 8.518 20.730 1.00 41.06 502 PRO A O 1
ATOM 3922 N N . GLU A 1 503 ? 27.465 9.352 21.447 1.00 42.50 503 GLU A N 1
ATOM 3923 C CA . GLU A 1 503 ? 27.858 10.246 20.359 1.00 42.50 503 GLU A CA 1
ATOM 3924 C C . GLU A 1 503 ? 28.108 9.574 18.993 1.00 42.50 503 GLU A C 1
ATOM 3926 O O . GLU A 1 503 ? 28.375 8.377 18.901 1.00 42.50 503 GLU A O 1
ATOM 3931 N N . ALA A 1 504 ? 28.186 10.461 17.987 1.00 39.50 504 ALA A N 1
ATOM 3932 C CA . ALA A 1 504 ? 28.925 10.387 16.718 1.00 39.50 504 ALA A CA 1
ATOM 3933 C C . ALA A 1 504 ? 28.155 9.945 15.458 1.00 39.50 504 ALA A C 1
ATOM 3935 O O . ALA A 1 504 ? 27.856 8.772 15.267 1.00 39.50 504 ALA A O 1
ATOM 3936 N N . LEU A 1 505 ? 27.940 10.896 14.531 1.00 42.72 505 LEU A N 1
ATOM 3937 C CA . LEU A 1 505 ? 28.692 11.039 13.264 1.00 42.72 505 LEU A CA 1
ATOM 3938 C C . LEU A 1 505 ? 28.257 12.330 12.497 1.00 42.72 505 LEU A C 1
ATOM 3940 O O . LEU A 1 505 ? 27.252 12.937 12.865 1.00 42.72 505 LEU A O 1
ATOM 3944 N N . PRO A 1 506 ? 29.050 12.824 11.516 1.00 45.88 506 PRO A N 1
ATOM 3945 C CA . PRO A 1 506 ? 29.168 14.247 11.171 1.00 45.88 506 PRO A CA 1
ATOM 3946 C C . PRO A 1 506 ? 28.238 14.730 10.046 1.00 45.88 506 PRO A C 1
ATOM 3948 O O . PRO A 1 506 ? 28.053 14.060 9.033 1.00 45.88 506 PRO A O 1
ATOM 3951 N N . SER A 1 507 ? 27.739 15.962 10.181 1.00 36.91 507 SER A N 1
ATOM 3952 C CA . SER A 1 507 ? 27.001 16.681 9.139 1.00 36.91 507 SER A CA 1
ATOM 3953 C C . SER A 1 507 ? 27.948 17.240 8.068 1.00 36.91 507 SER A C 1
ATOM 3955 O O . SER A 1 507 ? 28.658 18.220 8.304 1.00 36.91 507 SER A O 1
ATOM 3957 N N . LEU A 1 508 ? 27.934 16.630 6.882 1.00 39.25 508 LEU A N 1
ATOM 3958 C CA . LEU A 1 508 ? 28.499 17.169 5.645 1.00 39.25 508 LEU A CA 1
ATOM 3959 C C . LEU A 1 508 ? 27.366 17.685 4.745 1.00 39.25 508 LEU A C 1
ATOM 3961 O O . LEU A 1 508 ? 26.444 16.941 4.442 1.00 39.25 508 LEU A O 1
ATOM 3965 N N . LEU A 1 509 ? 27.536 18.936 4.303 1.00 38.50 509 LEU A N 1
ATOM 3966 C CA . LEU A 1 509 ? 27.063 19.565 3.061 1.00 38.50 509 LEU A CA 1
ATOM 3967 C C . LEU A 1 509 ? 25.568 19.538 2.698 1.00 38.50 509 LEU A C 1
ATOM 3969 O O . LEU A 1 509 ? 25.000 18.493 2.435 1.00 38.50 509 LEU A O 1
ATOM 3973 N N . PHE A 1 510 ? 25.014 20.748 2.563 1.00 38.28 510 PHE A N 1
ATOM 3974 C CA . PHE A 1 510 ? 24.241 21.342 1.447 1.00 38.28 510 PHE A CA 1
ATOM 3975 C C . PHE A 1 510 ? 23.406 22.461 2.108 1.00 38.28 510 PHE A C 1
ATOM 3977 O O . PHE A 1 510 ? 22.514 22.192 2.896 1.00 38.28 510 PHE A O 1
ATOM 3984 N N . GLY A 1 511 ? 23.753 23.746 2.018 1.00 34.66 511 GLY A N 1
ATOM 3985 C CA . GLY A 1 511 ? 23.896 24.506 0.781 1.00 34.66 511 GLY A CA 1
ATOM 3986 C C . GLY A 1 511 ? 22.581 25.233 0.475 1.00 34.66 511 GLY A C 1
ATOM 3987 O O . GLY A 1 511 ? 21.944 24.916 -0.520 1.00 34.66 511 GLY A O 1
ATOM 3988 N N . VAL A 1 512 ? 22.155 26.171 1.332 1.00 35.19 512 VAL A N 1
ATOM 3989 C CA . VAL A 1 512 ? 21.069 27.115 1.015 1.00 35.19 512 VAL A CA 1
ATOM 3990 C C . VAL A 1 512 ? 21.718 28.470 0.777 1.00 35.19 512 VAL A C 1
ATOM 3992 O O . VAL A 1 512 ? 22.196 29.114 1.706 1.00 35.19 512 VAL A O 1
ATOM 3995 N N . ALA A 1 513 ? 21.815 28.836 -0.498 1.00 39.19 513 ALA A N 1
ATOM 3996 C CA . ALA A 1 513 ? 22.277 30.140 -0.930 1.00 39.19 513 ALA A CA 1
ATOM 3997 C C . ALA A 1 513 ? 21.190 31.184 -0.643 1.00 39.19 513 ALA A C 1
ATOM 3999 O O . ALA A 1 513 ? 20.071 31.090 -1.146 1.00 39.19 513 ALA A O 1
ATOM 4000 N N . GLU A 1 514 ? 21.553 32.174 0.164 1.00 41.50 514 GLU A N 1
ATOM 4001 C CA . GLU A 1 514 ? 20.914 33.481 0.220 1.00 41.50 514 GLU A CA 1
ATOM 4002 C C . GLU A 1 514 ? 21.187 34.222 -1.095 1.00 41.50 514 GLU A C 1
ATOM 4004 O O . GLU A 1 514 ? 22.342 34.389 -1.485 1.00 41.50 514 GLU A O 1
ATOM 4009 N N . THR A 1 515 ? 20.138 34.707 -1.757 1.00 40.12 515 THR A N 1
ATOM 4010 C CA . THR A 1 515 ? 20.253 35.822 -2.704 1.00 40.12 515 THR A CA 1
ATOM 4011 C C . THR A 1 515 ? 19.095 36.790 -2.501 1.00 40.12 515 THR A C 1
ATOM 4013 O O . THR A 1 515 ? 17.962 36.518 -2.891 1.00 40.12 515 THR A O 1
ATOM 4016 N N . ASP A 1 516 ? 19.427 37.904 -1.853 1.00 38.53 516 ASP A N 1
ATOM 4017 C CA . ASP A 1 516 ? 19.117 39.278 -2.246 1.00 38.53 516 ASP A CA 1
ATOM 4018 C C . ASP A 1 516 ? 17.698 39.613 -2.733 1.00 38.53 516 ASP A C 1
ATOM 4020 O O . ASP A 1 516 ? 17.385 39.532 -3.920 1.00 38.53 516 ASP A O 1
ATOM 4024 N N . PHE A 1 517 ? 16.898 40.205 -1.839 1.00 33.25 517 PHE A N 1
ATOM 4025 C CA . PHE A 1 517 ? 15.855 41.154 -2.232 1.00 33.25 517 PHE A CA 1
ATOM 4026 C C . PHE A 1 517 ? 16.170 42.525 -1.622 1.00 33.25 517 PHE A C 1
ATOM 4028 O O . PHE A 1 517 ? 15.900 42.798 -0.452 1.00 33.25 517 PHE A O 1
ATOM 4035 N N . ARG A 1 518 ? 16.813 43.385 -2.422 1.00 38.28 518 ARG A N 1
ATOM 4036 C CA . ARG A 1 518 ? 17.023 44.799 -2.098 1.00 38.28 518 ARG A CA 1
ATOM 4037 C C . ARG A 1 518 ? 15.723 45.565 -2.320 1.00 38.28 518 ARG A C 1
ATOM 4039 O O . ARG A 1 518 ? 15.211 45.622 -3.432 1.00 38.28 518 ARG A O 1
ATOM 4046 N N . VAL A 1 519 ? 15.250 46.193 -1.252 1.00 40.44 519 VAL A N 1
ATOM 4047 C CA . VAL A 1 519 ? 14.279 47.286 -1.287 1.00 40.44 519 VAL A CA 1
ATOM 4048 C C . VAL A 1 519 ? 14.985 48.525 -1.838 1.00 40.44 519 VAL A C 1
ATOM 4050 O O . VAL A 1 519 ? 16.016 48.938 -1.307 1.00 40.44 519 VAL A O 1
ATOM 4053 N N . THR A 1 520 ? 14.433 49.121 -2.892 1.00 48.16 520 THR A N 1
ATOM 4054 C CA . THR A 1 520 ? 14.711 50.511 -3.267 1.00 48.16 520 THR A CA 1
ATOM 4055 C C . THR A 1 520 ? 13.398 51.268 -3.323 1.00 48.16 520 THR A C 1
ATOM 4057 O O . THR A 1 520 ? 12.512 50.918 -4.103 1.00 48.16 520 THR A O 1
ATOM 4060 N N . ASP A 1 521 ? 13.313 52.304 -2.497 1.00 46.72 521 ASP A N 1
ATOM 4061 C CA . ASP A 1 521 ? 12.331 53.376 -2.587 1.00 46.72 521 ASP A CA 1
ATOM 4062 C C . ASP A 1 521 ? 12.480 54.161 -3.900 1.00 46.72 521 ASP A C 1
ATOM 4064 O O . ASP A 1 521 ? 13.603 54.392 -4.357 1.00 46.72 521 ASP A O 1
ATOM 4068 N N . ALA A 1 522 ? 11.339 54.610 -4.439 1.00 44.84 522 ALA A N 1
ATOM 4069 C CA . ALA A 1 522 ? 11.042 55.981 -4.890 1.00 44.84 522 ALA A CA 1
ATOM 4070 C C . ALA A 1 522 ? 10.100 55.999 -6.111 1.00 44.84 522 ALA A C 1
ATOM 4072 O O . ALA A 1 522 ? 10.539 55.752 -7.233 1.00 44.84 522 ALA A O 1
ATOM 4073 N N . GLN A 1 523 ? 8.832 56.367 -5.894 1.00 40.47 523 GLN A N 1
ATOM 4074 C CA . GLN A 1 523 ? 8.210 57.607 -6.397 1.00 40.47 523 GLN A CA 1
ATOM 4075 C C . GLN A 1 523 ? 6.784 57.769 -5.871 1.00 40.47 523 GLN A C 1
ATOM 4077 O O . GLN A 1 523 ? 6.034 56.769 -5.881 1.00 40.47 523 GLN A O 1
#

Sequence (523 aa):
MTLRDRNAAETMYRNDIEGFSASLLGKLDAARSAGRYGEAEIALLKEKLAIVVSAFASERAKREGEMEALASAARTELSEREYALSSARLELSEARRLIKILEAREESTRDDLDEALTSNEVLKAQLVEEHECASALRREANRLRDALRDAGEALADAAEREEELANKPPTSSMDDFQVRLERENANARIARLEEKVAHAQEENKELRRKVQEAEGESSELQRAVAERDGAQRFLKTQLADWNQRLYARAEGSVDGESASASDSSAELRTRLDEVEIELGAKTGAVKALERRVKDQDKALERARAEIEKMRETLLARDDDAFERRLASAPQSKYVASAEKAAAEVMDNLRASRAKHVSKRSRDQRASRRDRVAMPKPASSGASKKRAPPASRHIDTSEPFQPPQASDADEDEGEDDEEYEEVDVPVKRVVTKSRTKAKREKKQIEPVAAKENRQEDAAPAAQDGPRMPLGMIQMPKLGARKDKSVDDGAQKKRRLNRQSAIPEALPSLLFGVAETDFRVTDAQ

Organism: Ostreococcus tauri (NCBI:txid70448)

pLDDT: mean 71.27, std 23.11, range [30.77, 98.69]

Radius of gyration: 60.8 Å; chains: 1; bounding box: 170×115×173 Å

Foldseek 3Di:
DDPVVVVVVVVVVVVVVVVVVVVLVVLLVVCVVVVNNVVNVVVSVVVVVVVVVVVVVVVVVVVVVVVVVVVVVVVVVVVVVVVVVVVVVVVVVVVVVVVVVVVVVVVVVVVVVVVVVVVVVVVVVVVVVVVVVVVVVVVVVVVVVVVVVVVVVVVVVVVVVVVVVVVDDDDDDPVVVVVVVVVVVVVVVVVVVVVVVVVVVVVVVVVVVVVVVVVVVVVVVVVVVVVVVVVVVVVVVVVVVVVVVVVVVVVPPDDDDPPCCPVVVVVVVVVVVVVVVVVVVVVVVVVVVVVVVVVVVVVVVVVVVVVVVVVVVVVVVVVVVVVVCVVPVPPPPVNVVVVVVVVVVVVVVVVVVVVVVVVVVVVVVVVVVPDDDDDDDDDDDDDDDDDDDDDDDDDDPDDDDDDDDDDDDDDDDDDPDDDDDDDDDDDDDDDDDDDDDDDDDDDDDDDDDDDDDDDDDDDDDDDDDDDDDDDDDDDDDDDDDDDDDDDDDDDDDDDDDDDDDDDDDDDDDDDDDDDDDDDDDDD

Secondary structure (DSSP, 8-state):
--HHHHHHHHHHHHHHHHHHHHHHHHHHHHHHHTT-HHHHHHHHHHHHHHHHHHHHHHHHHHHHHHHHHHHHHHHHHHHHHHHHHHHHHHHHHHHHHHHHHHHHHHHHHHHHHHHHHHHHHHHHHHHHHHHHHHHHHHHHHHHHHHHHHHHHHHHHHHHHHHHHHHTS----SSHHHHHHHHHHHHHHHHHHHHHHHHHHHHHHHHHHHHHHHHHHHHHHHHHHHHHHHHHHHHHHHHHHHHHHHHHHHHHS--S---SSHHHHHHHHHHHHHHHHHHHHHHHHHHHHHHHHHHHHHHHHHHHHHHHHHHHHHHHHHHHHHHHHHHHHSPPPHHHHHHHHHHHHHHHHHHHHHHHHHHHHHHHHHHTTSS-----------------PPP-------S-PPPPP---------------------------------------------------------------------PPP-----------------------------------------------